Protein AF-A0A0J9WEM5-F1 (afdb_monomer_lite)

pLDDT: mean 71.98, std 27.14, range [22.77, 98.56]

Structure (mmCIF, N/CA/C/O backbone):
data_AF-A0A0J9WEM5-F1
#
_entry.id   AF-A0A0J9WEM5-F1
#
loop_
_atom_site.group_PDB
_atom_site.id
_atom_site.type_symbol
_atom_site.label_atom_id
_atom_site.label_alt_id
_atom_site.label_comp_id
_atom_site.label_asym_id
_atom_site.label_entity_id
_atom_site.label_seq_id
_atom_site.pdbx_PDB_ins_code
_atom_site.Cartn_x
_atom_site.Cartn_y
_atom_site.Cartn_z
_atom_site.occupancy
_atom_site.B_iso_or_equiv
_atom_site.auth_seq_id
_atom_site.auth_comp_id
_atom_site.auth_asym_id
_atom_site.auth_atom_id
_atom_site.pdbx_PDB_model_num
ATOM 1 N N . MET A 1 1 ? -0.515 15.339 8.383 1.00 57.00 1 MET A N 1
ATOM 2 C CA . MET A 1 1 ? 0.019 13.986 8.657 1.00 57.00 1 MET A CA 1
ATOM 3 C C . MET A 1 1 ? 1.390 13.890 8.004 1.00 57.00 1 MET A C 1
ATOM 5 O O . MET A 1 1 ? 1.635 14.650 7.076 1.00 57.00 1 MET A O 1
ATOM 9 N N . ASP A 1 2 ? 2.268 13.021 8.497 1.00 67.38 2 ASP A N 1
ATOM 10 C CA . ASP A 1 2 ? 3.602 12.775 7.927 1.00 67.38 2 ASP A CA 1
ATOM 11 C C . ASP A 1 2 ? 3.622 11.438 7.159 1.00 67.38 2 ASP A C 1
ATOM 13 O O . ASP A 1 2 ? 2.845 10.531 7.467 1.00 67.38 2 ASP A O 1
ATOM 17 N N . CYS A 1 3 ? 4.505 11.332 6.165 1.00 78.19 3 CYS A N 1
ATOM 18 C CA . CYS A 1 3 ? 4.761 10.121 5.376 1.00 78.19 3 CYS A CA 1
ATOM 19 C C . CYS A 1 3 ? 6.174 9.551 5.584 1.00 78.19 3 CYS A C 1
ATOM 21 O O . CYS A 1 3 ? 6.416 8.387 5.255 1.00 78.19 3 CYS A O 1
ATOM 23 N N . SER A 1 4 ? 7.081 10.327 6.185 1.00 61.16 4 SER A N 1
ATOM 24 C CA . SER A 1 4 ? 8.500 9.993 6.367 1.00 61.16 4 SER A CA 1
ATOM 25 C C . SER A 1 4 ? 8.713 8.713 7.187 1.00 61.16 4 SER A C 1
ATOM 27 O O . SER A 1 4 ? 9.669 7.975 6.963 1.00 61.16 4 SER A O 1
ATOM 29 N N . ASN A 1 5 ? 7.791 8.415 8.109 1.00 60.53 5 ASN A N 1
ATOM 30 C CA . ASN A 1 5 ? 7.896 7.329 9.088 1.00 60.53 5 ASN A CA 1
ATOM 31 C C . ASN A 1 5 ? 7.030 6.088 8.758 1.00 60.53 5 ASN A C 1
ATOM 33 O O . ASN A 1 5 ? 6.534 5.404 9.654 1.00 60.53 5 ASN A O 1
ATOM 37 N N . HIS A 1 6 ? 6.810 5.776 7.473 1.00 67.88 6 HIS A N 1
ATOM 38 C CA . HIS A 1 6 ? 5.878 4.713 7.064 1.00 67.88 6 HIS A CA 1
ATOM 39 C C . HIS A 1 6 ? 6.410 3.271 7.240 1.00 67.88 6 HIS A C 1
ATOM 41 O O . HIS A 1 6 ? 6.915 2.649 6.295 1.00 67.88 6 HIS A O 1
ATOM 47 N N . GLN A 1 7 ? 6.236 2.693 8.432 1.00 67.88 7 GLN A N 1
ATOM 48 C CA . GLN A 1 7 ? 6.725 1.343 8.758 1.00 67.88 7 GLN A CA 1
ATOM 49 C C . GLN A 1 7 ? 5.893 0.200 8.137 1.00 67.88 7 GLN A C 1
ATOM 51 O O . GLN A 1 7 ? 6.475 -0.655 7.467 1.00 67.88 7 GLN A O 1
ATOM 56 N N . GLY A 1 8 ? 4.561 0.216 8.269 1.00 81.88 8 GLY A N 1
ATOM 57 C CA . GLY A 1 8 ? 3.661 -0.872 7.836 1.00 81.88 8 GLY A CA 1
ATOM 58 C C . GLY A 1 8 ? 3.510 -1.080 6.316 1.00 81.88 8 GLY A C 1
ATOM 59 O O . GLY A 1 8 ? 4.103 -0.350 5.512 1.00 81.88 8 GLY A O 1
ATOM 60 N N . LEU A 1 9 ? 2.744 -2.096 5.912 1.00 88.31 9 LEU A N 1
ATOM 61 C CA . LEU A 1 9 ? 2.522 -2.521 4.524 1.00 88.31 9 LEU A CA 1
ATOM 62 C C . LEU A 1 9 ? 1.641 -1.542 3.730 1.00 88.31 9 LEU A C 1
ATOM 64 O O . LEU A 1 9 ? 1.945 -1.244 2.575 1.00 88.31 9 LEU A O 1
ATOM 68 N N . TYR A 1 10 ? 0.570 -1.027 4.337 1.00 93.50 10 TYR A N 1
ATOM 69 C CA . TYR A 1 10 ? -0.467 -0.261 3.639 1.00 93.50 10 TYR A CA 1
ATOM 70 C C . TYR A 1 10 ? -0.262 1.241 3.826 1.00 93.50 10 TYR A C 1
ATOM 72 O O . TYR A 1 10 ? -0.242 1.717 4.961 1.00 93.50 10 TYR A O 1
ATOM 80 N N . LEU A 1 11 ? -0.185 2.022 2.746 1.00 94.19 11 LEU A N 1
ATOM 81 C CA . LEU A 1 11 ? -0.192 3.483 2.860 1.00 94.19 11 LEU A CA 1
ATOM 82 C C . LEU A 1 11 ? -1.482 3.973 3.532 1.00 94.19 11 LEU A C 1
ATOM 84 O O . LEU A 1 11 ? -2.538 3.363 3.390 1.00 94.19 11 LEU A O 1
ATOM 88 N N . ASN A 1 12 ? -1.402 5.094 4.250 1.00 92.06 12 ASN A N 1
ATOM 89 C CA . ASN A 1 12 ? -2.594 5.843 4.652 1.00 92.06 12 ASN A CA 1
ATOM 90 C C . ASN A 1 12 ? -3.100 6.716 3.484 1.00 92.06 12 ASN A C 1
ATOM 92 O O . ASN A 1 12 ? -2.345 7.015 2.555 1.00 92.06 12 ASN A O 1
ATOM 96 N N . PHE A 1 13 ? -4.361 7.158 3.551 1.00 93.25 13 PHE A N 1
ATOM 97 C CA . PHE A 1 13 ? -4.999 7.965 2.500 1.00 93.25 13 PHE A CA 1
ATOM 98 C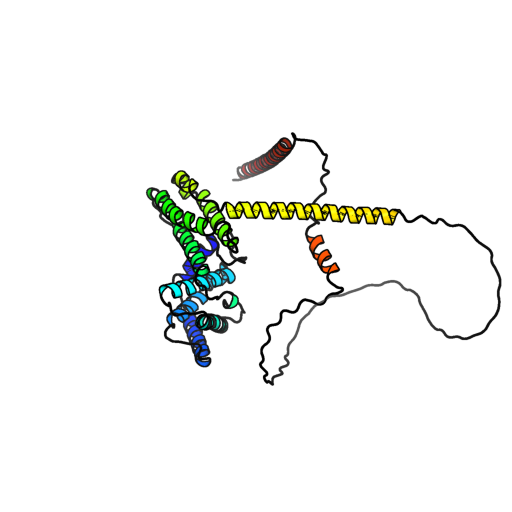 C . PHE A 1 13 ? -4.187 9.210 2.105 1.00 93.25 13 PHE A C 1
ATOM 100 O O . PHE A 1 13 ? -4.066 9.520 0.920 1.00 93.25 13 PHE A O 1
ATOM 107 N N . TYR A 1 14 ? -3.596 9.911 3.077 1.00 90.88 14 TYR A N 1
ATOM 108 C CA . TYR A 1 14 ? -2.821 11.129 2.830 1.00 90.88 14 TYR A CA 1
ATOM 109 C C . TYR A 1 14 ? -1.549 10.848 2.011 1.00 90.88 14 TYR A C 1
ATOM 111 O O . TYR A 1 14 ? -1.290 11.527 1.021 1.00 90.88 14 TYR A O 1
ATOM 119 N N . CYS A 1 15 ? -0.783 9.815 2.367 1.00 92.38 15 CYS A N 1
ATOM 120 C CA . CYS A 1 15 ? 0.426 9.448 1.627 1.00 92.38 15 CYS A CA 1
ATOM 121 C C . CYS A 1 15 ? 0.104 8.824 0.265 1.00 92.38 15 CYS A C 1
ATOM 123 O O . CYS A 1 15 ? 0.806 9.090 -0.706 1.00 92.38 15 CYS A O 1
ATOM 125 N N . TYR A 1 16 ? -0.977 8.043 0.174 1.00 94.88 16 TYR A N 1
ATOM 126 C CA . TYR A 1 16 ? -1.459 7.484 -1.087 1.00 94.88 16 TYR A CA 1
ATOM 127 C C . TYR A 1 16 ? -1.856 8.586 -2.083 1.00 94.88 16 TYR A C 1
ATOM 129 O O . TYR A 1 16 ? -1.276 8.672 -3.165 1.00 94.88 16 TYR A O 1
ATOM 137 N N . SER A 1 17 ? -2.769 9.482 -1.690 1.00 93.06 17 SER A N 1
ATOM 138 C CA . SER A 1 17 ? -3.261 10.578 -2.544 1.00 93.06 17 SER A CA 1
ATOM 139 C C . SER A 1 17 ? -2.178 11.598 -2.916 1.00 93.06 17 SER A C 1
ATOM 141 O O . SER A 1 17 ? -2.254 12.201 -3.984 1.00 93.06 17 SER A O 1
ATOM 143 N N . LYS A 1 18 ? -1.133 11.774 -2.090 1.00 92.06 18 LYS A N 1
ATOM 144 C CA . LYS A 1 18 ? 0.029 12.603 -2.452 1.00 92.06 18 LYS A CA 1
ATOM 145 C C . LYS A 1 18 ? 1.048 11.900 -3.354 1.00 92.06 18 LYS A C 1
ATOM 147 O O . LYS A 1 18 ? 1.695 12.605 -4.116 1.00 92.06 18 LYS A O 1
ATOM 152 N N . LEU A 1 19 ? 1.190 10.571 -3.325 1.00 93.81 19 LEU A N 1
ATOM 153 C CA . LEU A 1 19 ? 2.139 9.846 -4.192 1.00 93.81 19 LEU A CA 1
ATOM 154 C C . LEU A 1 19 ? 1.555 9.442 -5.551 1.00 93.81 19 LEU A C 1
ATOM 156 O O . LEU A 1 19 ? 2.248 9.522 -6.562 1.00 93.81 19 LEU A O 1
ATOM 160 N N . LYS A 1 20 ? 0.285 9.030 -5.588 1.00 94.19 20 LYS A N 1
ATOM 161 C CA . LYS A 1 20 ? -0.414 8.554 -6.793 1.00 94.19 20 LYS A CA 1
ATOM 162 C C . LYS A 1 20 ? -0.224 9.453 -8.039 1.00 94.19 20 LYS A C 1
ATOM 164 O O . LYS A 1 20 ? 0.037 8.879 -9.093 1.00 94.19 20 LYS A O 1
ATOM 169 N N . PRO A 1 21 ? -0.274 10.804 -7.967 1.00 92.50 21 PRO A N 1
ATOM 170 C CA . PRO A 1 21 ? -0.102 11.670 -9.143 1.00 92.50 21 PRO A CA 1
ATOM 171 C C . PRO A 1 21 ? 1.309 11.691 -9.759 1.00 92.50 21 PRO A C 1
ATOM 173 O O . PRO A 1 21 ? 1.461 12.132 -10.897 1.00 92.50 21 PRO A O 1
ATOM 176 N N . TYR A 1 22 ? 2.338 11.244 -9.027 1.00 92.50 22 TYR A N 1
ATOM 177 C CA . TYR A 1 22 ? 3.698 11.122 -9.565 1.00 92.50 22 TYR A CA 1
ATOM 178 C C . TYR A 1 22 ? 3.827 9.866 -10.433 1.00 92.50 22 TYR A C 1
ATOM 180 O O . TYR A 1 22 ? 4.389 9.920 -11.516 1.00 92.50 22 TYR A O 1
ATOM 188 N N . PHE A 1 23 ? 3.246 8.744 -9.998 1.00 92.75 23 PHE A N 1
ATOM 189 C CA . PHE A 1 23 ? 3.383 7.451 -10.684 1.00 92.75 23 PHE A CA 1
ATOM 190 C C . PHE A 1 23 ? 2.225 7.121 -11.645 1.00 92.75 23 PHE A C 1
ATOM 192 O O . PHE A 1 23 ? 2.223 6.057 -12.263 1.00 92.75 23 PHE A O 1
ATOM 199 N N . SER A 1 24 ? 1.219 7.996 -11.774 1.00 86.94 24 SER A N 1
ATOM 200 C CA . SER A 1 24 ? 0.078 7.795 -12.684 1.00 86.94 24 SER A CA 1
ATOM 201 C C . SER A 1 24 ? 0.412 8.012 -14.164 1.00 86.94 24 SER A C 1
ATOM 203 O O . SER A 1 24 ? -0.350 7.579 -15.023 1.00 86.94 24 SER A O 1
ATOM 205 N N . GLU A 1 25 ? 1.525 8.682 -14.465 1.00 86.69 25 GLU A N 1
ATOM 206 C CA . GLU A 1 25 ? 2.021 8.952 -15.817 1.00 86.69 25 GLU A CA 1
ATOM 207 C C . GLU A 1 25 ? 3.529 8.677 -15.858 1.00 86.69 25 GLU A C 1
ATOM 209 O O . GLU A 1 25 ? 4.239 8.967 -14.899 1.00 86.69 25 GLU A O 1
ATOM 214 N N . ASN A 1 26 ? 4.042 8.142 -16.967 1.00 88.81 26 ASN A N 1
ATOM 215 C CA . ASN A 1 26 ? 5.475 7.900 -17.120 1.00 88.81 26 ASN A CA 1
ATOM 216 C C . ASN A 1 26 ? 6.186 9.177 -17.608 1.00 88.81 26 ASN A C 1
ATOM 218 O O . ASN A 1 26 ? 5.980 9.603 -18.745 1.00 88.81 26 ASN A O 1
ATOM 222 N N . ARG A 1 27 ? 7.029 9.780 -16.755 1.00 87.38 27 ARG A N 1
ATOM 223 C CA . ARG A 1 27 ? 7.784 11.018 -17.045 1.00 87.38 27 ARG A CA 1
ATOM 224 C C . ARG A 1 27 ? 9.292 10.797 -17.242 1.00 87.38 27 ARG A C 1
ATOM 226 O O . ARG A 1 27 ? 10.093 11.666 -16.903 1.00 87.38 27 ARG A O 1
ATOM 233 N N . ILE A 1 28 ? 9.702 9.638 -17.765 1.00 90.94 28 ILE A N 1
ATOM 234 C CA . ILE A 1 28 ? 11.123 9.311 -17.966 1.00 90.94 28 ILE A CA 1
ATOM 235 C C . ILE A 1 28 ? 11.856 10.369 -18.821 1.00 90.94 28 ILE A C 1
ATOM 237 O O . ILE A 1 28 ? 11.468 10.682 -19.948 1.00 90.94 28 ILE A O 1
ATOM 241 N N . THR A 1 29 ? 12.945 10.919 -18.281 1.00 90.56 29 THR A N 1
ATOM 242 C CA . THR A 1 29 ? 13.812 11.892 -18.968 1.00 90.56 29 THR A CA 1
ATOM 243 C C . THR A 1 29 ? 14.766 11.199 -19.948 1.00 90.56 29 THR A C 1
ATOM 245 O O . THR A 1 29 ? 14.953 9.985 -19.885 1.00 90.56 29 THR A O 1
ATOM 248 N N . GLU A 1 30 ? 15.460 11.955 -20.807 1.00 93.06 30 GLU A N 1
ATOM 249 C CA . GLU A 1 30 ? 16.519 11.381 -21.660 1.00 93.06 30 GLU A CA 1
ATOM 250 C C . GLU A 1 30 ? 17.648 10.724 -20.842 1.00 93.06 30 GLU A C 1
ATOM 252 O O . GLU A 1 30 ? 18.108 9.640 -21.195 1.00 93.06 30 GLU A O 1
ATOM 257 N N . SER A 1 31 ? 18.028 11.301 -19.694 1.00 90.38 31 SER A N 1
ATOM 258 C CA . SER A 1 31 ? 18.953 10.652 -18.753 1.00 90.38 31 SER A CA 1
ATOM 259 C C . SER A 1 31 ? 18.365 9.367 -18.156 1.00 90.38 31 SER A C 1
ATOM 261 O O . SER A 1 31 ? 19.048 8.349 -18.104 1.00 90.38 31 SER A O 1
ATOM 263 N N . GLY A 1 32 ? 17.074 9.361 -17.806 1.00 93.00 32 GLY A N 1
ATOM 264 C CA . GLY A 1 32 ? 16.353 8.160 -17.381 1.00 93.00 32 GLY A CA 1
ATOM 265 C C . GLY A 1 32 ? 16.360 7.050 -18.435 1.00 93.00 32 GLY A C 1
ATOM 266 O O . GLY A 1 32 ? 16.550 5.886 -18.091 1.00 93.00 32 GLY A O 1
ATOM 267 N N . LYS A 1 33 ? 16.228 7.394 -19.724 1.00 96.31 33 LYS A N 1
ATOM 268 C CA . LYS A 1 33 ? 16.348 6.442 -20.843 1.00 96.31 33 LYS A CA 1
ATOM 269 C C . LYS A 1 33 ? 17.772 5.892 -20.983 1.00 96.31 33 LYS A C 1
ATOM 271 O O . LYS A 1 33 ? 17.936 4.713 -21.296 1.00 96.31 33 LYS A O 1
ATOM 276 N N . GLU A 1 34 ? 18.799 6.701 -20.717 1.00 96.19 34 GLU A N 1
ATOM 277 C CA . GLU A 1 34 ? 20.192 6.240 -20.682 1.00 96.19 34 GLU A CA 1
ATOM 278 C C . GLU A 1 34 ? 20.424 5.235 -19.536 1.00 96.19 34 GLU A C 1
ATOM 280 O O . GLU A 1 34 ? 20.968 4.152 -19.767 1.00 96.19 34 GLU A O 1
ATOM 285 N N . TYR A 1 35 ? 19.946 5.543 -18.324 1.00 94.88 35 TYR A N 1
ATOM 286 C CA . TYR A 1 35 ? 20.026 4.648 -17.161 1.00 94.88 35 TYR A CA 1
ATOM 287 C C . TYR A 1 35 ? 19.230 3.350 -17.377 1.00 94.88 35 TYR A C 1
ATOM 289 O O . TYR A 1 35 ? 19.724 2.263 -17.068 1.00 94.88 35 TYR A O 1
ATOM 297 N N . LEU A 1 36 ? 18.036 3.442 -17.977 1.00 96.50 36 LEU A N 1
ATOM 298 C CA . LEU A 1 36 ? 17.211 2.302 -18.394 1.00 96.50 36 LEU A CA 1
ATOM 299 C C . LEU A 1 36 ? 17.980 1.393 -19.357 1.00 96.50 36 LEU A C 1
ATOM 301 O O . LEU A 1 36 ? 18.051 0.188 -19.121 1.00 96.50 36 LEU A O 1
ATOM 305 N N . LYS A 1 37 ? 18.601 1.961 -20.401 1.00 97.38 37 LYS A N 1
ATOM 306 C CA . LYS A 1 37 ? 19.382 1.196 -21.380 1.00 97.38 37 LYS A CA 1
ATOM 307 C C . LYS A 1 37 ? 20.530 0.436 -20.713 1.00 97.38 37 LYS A C 1
ATOM 309 O O . LYS A 1 37 ? 20.619 -0.777 -20.878 1.00 97.38 37 LYS A O 1
ATOM 314 N N . LYS A 1 38 ? 21.374 1.121 -19.932 1.00 96.81 38 LYS A N 1
ATOM 315 C CA . LYS A 1 38 ? 22.510 0.488 -19.234 1.00 96.81 38 LYS A CA 1
ATOM 316 C C . LYS A 1 38 ? 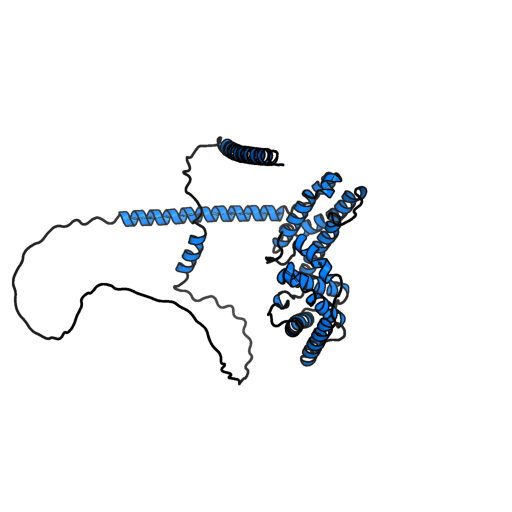22.053 -0.613 -18.275 1.00 96.81 38 LYS A C 1
ATOM 318 O O . LYS A 1 38 ? 22.659 -1.680 -18.229 1.00 96.81 38 LYS A O 1
ATOM 323 N N . SER A 1 39 ? 20.943 -0.390 -17.570 1.00 95.75 39 SER A N 1
ATOM 324 C CA . SER A 1 39 ? 20.350 -1.372 -16.653 1.00 95.75 39 SER A CA 1
ATOM 325 C C . SER A 1 39 ? 19.808 -2.604 -17.383 1.00 95.75 39 SER A C 1
ATOM 327 O O . SER A 1 39 ? 20.023 -3.725 -16.929 1.00 95.75 39 SER A O 1
ATOM 329 N N . ILE A 1 40 ? 19.155 -2.415 -18.535 1.00 97.50 40 ILE A N 1
ATOM 330 C CA . ILE A 1 40 ? 18.706 -3.504 -19.413 1.00 97.50 40 ILE A CA 1
ATOM 331 C C . ILE A 1 40 ? 19.902 -4.286 -19.966 1.00 97.50 40 ILE A C 1
ATOM 333 O O . ILE A 1 40 ? 19.906 -5.514 -19.916 1.00 97.50 40 ILE A O 1
ATOM 337 N N . ASP A 1 41 ? 20.941 -3.607 -20.450 1.00 97.50 41 ASP A N 1
ATOM 338 C CA . ASP A 1 41 ? 22.123 -4.274 -20.998 1.00 97.50 41 ASP A CA 1
ATOM 339 C C . ASP A 1 41 ? 22.884 -5.055 -19.896 1.00 97.50 41 ASP A C 1
ATOM 341 O O . ASP A 1 41 ? 23.339 -6.175 -20.134 1.00 97.50 41 ASP A O 1
ATOM 345 N N . ALA A 1 42 ? 22.893 -4.560 -18.651 1.00 96.69 42 ALA A N 1
ATOM 346 C CA . ALA A 1 42 ? 23.400 -5.284 -17.481 1.00 96.69 42 ALA A CA 1
ATOM 347 C C . ALA A 1 42 ? 22.535 -6.492 -17.046 1.00 96.69 42 ALA A C 1
ATOM 349 O O . ALA A 1 42 ? 23.071 -7.434 -16.456 1.00 96.69 42 ALA A O 1
ATOM 350 N N . LEU A 1 43 ? 21.226 -6.505 -17.332 1.00 96.31 43 LEU A N 1
ATOM 351 C CA . LEU A 1 43 ? 20.363 -7.683 -17.146 1.00 96.31 43 LEU A CA 1
ATOM 352 C C . LEU A 1 43 ? 20.543 -8.717 -18.263 1.00 96.31 43 LEU A C 1
ATOM 354 O O . LEU A 1 43 ? 20.580 -9.914 -17.980 1.00 96.31 43 LEU A O 1
ATOM 358 N N . LYS A 1 44 ? 20.711 -8.278 -19.519 1.00 97.00 44 LYS A N 1
ATOM 359 C CA . LYS A 1 44 ? 20.986 -9.166 -20.665 1.00 97.00 44 LYS A CA 1
ATOM 360 C C . LYS A 1 44 ? 22.250 -9.994 -20.447 1.00 97.00 44 LYS A C 1
ATOM 362 O O . LYS A 1 44 ? 22.222 -11.201 -20.656 1.00 97.00 44 LYS A O 1
ATOM 367 N N . VAL A 1 45 ? 23.322 -9.376 -19.936 1.00 96.75 45 VAL A N 1
ATOM 368 C CA . VAL A 1 45 ? 24.574 -10.069 -19.557 1.00 96.75 45 VAL A CA 1
ATOM 369 C C . VAL A 1 45 ? 24.351 -11.170 -18.506 1.00 96.75 45 VAL A C 1
ATOM 371 O O . VAL A 1 45 ? 25.126 -12.120 -18.443 1.00 96.75 45 VAL A O 1
ATOM 374 N N . LYS A 1 46 ? 23.280 -11.083 -17.707 1.00 95.50 46 LYS A N 1
ATOM 375 C CA . LYS A 1 46 ? 22.903 -12.080 -16.691 1.00 95.50 46 LYS A CA 1
ATOM 376 C C . LYS A 1 46 ? 21.850 -13.091 -17.163 1.00 95.50 46 LYS A C 1
ATOM 378 O O . LYS A 1 46 ? 21.461 -13.944 -16.375 1.00 95.50 46 LYS A O 1
ATOM 383 N N . GLY A 1 47 ? 21.345 -12.975 -18.395 1.00 94.25 47 GLY A N 1
ATOM 384 C CA . GLY A 1 47 ? 20.209 -13.770 -18.884 1.00 94.25 47 GLY A CA 1
ATOM 385 C C . GLY A 1 47 ? 18.855 -13.410 -18.251 1.00 94.25 47 GLY A C 1
ATOM 386 O O . GLY A 1 47 ? 17.914 -14.186 -18.363 1.00 94.25 47 GLY A O 1
ATOM 387 N N . LYS A 1 48 ? 18.753 -12.246 -17.593 1.00 93.56 48 LYS A N 1
ATOM 388 C CA . LYS A 1 48 ? 17.628 -11.805 -16.737 1.00 93.56 48 LYS A CA 1
ATOM 389 C C . LYS A 1 48 ? 16.783 -10.691 -17.370 1.00 93.56 48 LYS A C 1
ATOM 391 O O . LYS A 1 48 ? 16.302 -9.778 -16.703 1.00 93.56 48 LYS A O 1
ATOM 396 N N . TYR A 1 49 ? 16.695 -10.695 -18.698 1.00 93.94 49 TYR A N 1
ATOM 397 C CA . TYR A 1 49 ? 15.943 -9.708 -19.468 1.00 93.94 49 TYR A CA 1
ATOM 398 C C . TYR A 1 49 ? 15.141 -10.400 -20.568 1.00 93.94 49 TYR A C 1
ATOM 400 O O . TYR A 1 49 ? 15.669 -11.236 -21.300 1.00 93.94 49 TYR A O 1
ATOM 408 N N . ASN A 1 50 ? 13.872 -10.017 -20.691 1.00 90.75 50 ASN A N 1
ATOM 409 C CA . ASN A 1 50 ? 12.928 -10.547 -21.664 1.00 90.75 50 ASN A CA 1
ATOM 410 C C . ASN A 1 50 ? 12.146 -9.373 -22.272 1.00 90.75 50 ASN A C 1
ATOM 412 O O . ASN A 1 50 ? 11.413 -8.680 -21.563 1.00 90.75 50 ASN A O 1
ATOM 416 N N . ASP A 1 51 ? 12.297 -9.162 -23.583 1.00 91.25 51 ASP A N 1
ATOM 417 C CA . ASP A 1 51 ? 11.670 -8.058 -24.325 1.00 91.25 51 ASP A CA 1
ATOM 418 C C . ASP A 1 51 ? 10.133 -8.036 -24.233 1.00 91.25 51 ASP A C 1
ATOM 420 O O . ASP A 1 51 ? 9.532 -6.969 -24.376 1.00 91.25 51 ASP A O 1
ATOM 424 N N . SER A 1 52 ? 9.496 -9.172 -23.913 1.00 90.44 52 SER A N 1
ATOM 425 C CA . SER A 1 52 ? 8.041 -9.282 -23.690 1.00 90.44 52 SER A CA 1
ATOM 426 C C . SER A 1 52 ? 7.520 -8.413 -22.537 1.00 90.44 52 SER A C 1
ATOM 428 O O . SER A 1 52 ? 6.315 -8.213 -22.431 1.00 90.44 52 SER A O 1
ATOM 430 N N . TYR A 1 53 ? 8.418 -7.915 -21.680 1.00 91.38 53 TYR A N 1
ATOM 431 C CA . TYR A 1 53 ? 8.118 -7.081 -20.511 1.00 91.38 53 TYR A CA 1
ATOM 432 C C . TYR A 1 53 ? 8.875 -5.739 -20.548 1.00 91.38 53 TYR A C 1
ATOM 434 O O . TYR A 1 53 ? 9.136 -5.115 -19.517 1.00 91.38 53 TYR A O 1
ATOM 442 N N . SER A 1 54 ? 9.282 -5.301 -21.745 1.00 93.25 54 SER A N 1
ATOM 443 C CA . SER A 1 54 ? 10.040 -4.061 -21.970 1.00 93.25 54 SER A CA 1
ATOM 444 C C . SER A 1 54 ? 9.305 -2.794 -21.504 1.00 93.25 54 SER A C 1
ATOM 446 O O . SER A 1 54 ? 9.949 -1.855 -21.032 1.00 93.25 54 SER A O 1
ATOM 448 N N . ASP A 1 55 ? 7.970 -2.787 -21.541 1.00 92.56 55 ASP A N 1
ATOM 449 C CA . ASP A 1 55 ? 7.120 -1.719 -21.003 1.00 92.56 55 ASP A CA 1
ATOM 450 C C . ASP A 1 55 ? 7.205 -1.613 -19.470 1.00 92.56 55 ASP A C 1
ATOM 452 O O . ASP A 1 55 ? 7.275 -0.513 -18.928 1.00 92.56 55 ASP A O 1
ATOM 456 N N . ILE A 1 56 ? 7.274 -2.742 -18.760 1.00 93.69 56 ILE A N 1
ATOM 457 C CA . ILE A 1 56 ? 7.394 -2.782 -17.299 1.00 93.69 56 ILE A CA 1
ATOM 458 C C . ILE A 1 56 ? 8.735 -2.187 -16.858 1.00 93.69 56 ILE A C 1
ATOM 460 O O . ILE A 1 56 ? 8.769 -1.386 -15.923 1.00 93.69 56 ILE A O 1
ATOM 464 N N . PHE A 1 57 ? 9.835 -2.515 -17.545 1.00 95.31 57 PHE A N 1
ATOM 465 C CA . PHE A 1 57 ? 11.135 -1.888 -17.278 1.00 95.31 57 PHE A CA 1
ATOM 466 C C . PHE A 1 57 ? 11.107 -0.375 -17.570 1.00 95.31 57 PHE A C 1
ATOM 468 O O . PHE A 1 57 ? 11.643 0.412 -16.788 1.00 95.31 57 PHE A O 1
ATOM 475 N N . TYR A 1 58 ? 10.431 0.046 -18.646 1.00 95.38 58 TYR A N 1
ATOM 476 C CA . TYR A 1 58 ? 10.238 1.457 -19.006 1.00 95.38 58 TYR A CA 1
ATOM 477 C C . TYR A 1 58 ? 9.391 2.229 -17.973 1.00 95.38 58 TYR A C 1
ATOM 479 O O . TYR A 1 58 ? 9.728 3.360 -17.613 1.00 95.38 58 TYR A O 1
ATOM 487 N N . ASP A 1 59 ? 8.337 1.615 -17.432 1.00 93.94 59 ASP A N 1
ATOM 488 C CA . ASP A 1 59 ? 7.470 2.196 -16.398 1.00 93.94 59 ASP A CA 1
ATOM 489 C C . ASP A 1 59 ? 8.114 2.229 -15.011 1.00 93.94 59 ASP A C 1
ATOM 491 O O . ASP A 1 59 ? 7.909 3.188 -14.261 1.00 93.94 59 ASP A O 1
ATOM 495 N N . LEU A 1 60 ? 8.937 1.234 -14.671 1.00 94.56 60 LEU A N 1
ATOM 496 C CA . LEU A 1 60 ? 9.756 1.271 -13.461 1.00 94.56 60 LEU A CA 1
ATOM 497 C C . LEU A 1 60 ? 10.811 2.377 -13.556 1.00 94.56 60 LEU A C 1
ATOM 499 O O . LEU A 1 60 ? 10.934 3.165 -12.622 1.00 94.56 60 LEU A O 1
ATOM 503 N N . ALA A 1 61 ? 11.502 2.510 -14.693 1.00 94.56 61 ALA A N 1
ATOM 504 C CA . ALA A 1 61 ? 12.443 3.606 -14.923 1.00 94.56 61 ALA A CA 1
ATOM 505 C C . ALA A 1 61 ? 11.772 4.986 -14.822 1.00 94.56 61 ALA A C 1
ATOM 507 O O . ALA A 1 61 ? 12.282 5.857 -14.121 1.00 94.56 61 ALA A O 1
ATOM 508 N N . GLY A 1 62 ? 10.604 5.177 -15.446 1.00 93.69 62 GLY A N 1
ATOM 509 C CA . GLY A 1 62 ? 9.811 6.399 -15.282 1.00 93.69 62 GLY A CA 1
ATOM 510 C C . GLY A 1 62 ? 9.455 6.681 -13.822 1.00 93.69 62 GLY A C 1
ATOM 511 O O . GLY A 1 62 ? 9.704 7.779 -13.331 1.00 93.69 62 GLY A O 1
ATOM 512 N N . SER A 1 63 ? 8.972 5.667 -13.098 1.00 93.25 63 SER A N 1
ATOM 513 C CA . SER A 1 63 ? 8.623 5.786 -11.675 1.00 93.25 63 SER A CA 1
ATOM 514 C C . SER A 1 63 ? 9.831 6.115 -10.788 1.00 93.25 63 SER A C 1
ATOM 516 O O . SER A 1 63 ? 9.691 6.852 -9.817 1.00 93.25 63 SER A O 1
ATOM 518 N N . PHE A 1 64 ? 11.022 5.593 -11.097 1.00 91.94 64 PHE A N 1
ATOM 519 C CA . PHE A 1 64 ? 12.247 5.864 -10.336 1.00 91.94 64 PHE A CA 1
ATOM 520 C C . PHE A 1 64 ? 12.848 7.250 -10.626 1.00 91.94 64 PHE A C 1
ATOM 522 O O . PHE A 1 64 ? 13.571 7.778 -9.782 1.00 91.94 64 PHE A O 1
ATOM 529 N N . MET A 1 65 ? 12.521 7.872 -11.765 1.00 90.94 65 MET A N 1
ATOM 530 C CA . MET A 1 65 ? 12.942 9.242 -12.092 1.00 90.94 65 MET A CA 1
ATOM 531 C C . MET A 1 65 ? 12.129 10.338 -11.376 1.00 90.94 65 MET A C 1
ATOM 533 O O . MET A 1 65 ? 12.542 11.499 -11.401 1.00 90.94 65 MET A O 1
ATOM 537 N N . GLU A 1 66 ? 11.026 10.000 -10.697 1.00 91.38 66 GLU A N 1
ATOM 538 C CA . GLU A 1 66 ? 10.166 10.931 -9.939 1.00 91.38 66 GLU A CA 1
ATOM 539 C C . GLU A 1 66 ? 10.800 11.397 -8.609 1.00 91.38 66 GLU A C 1
ATOM 541 O O . GLU A 1 66 ? 10.247 11.253 -7.515 1.00 91.38 66 GLU A O 1
ATOM 546 N N . TYR A 1 67 ? 11.996 11.983 -8.698 1.00 86.06 67 TYR A N 1
ATOM 547 C CA . TYR A 1 67 ? 12.853 12.422 -7.588 1.00 86.06 67 TYR A CA 1
ATOM 548 C C . TYR A 1 67 ? 12.117 13.211 -6.494 1.00 86.06 67 TYR A C 1
ATOM 550 O O . TYR A 1 67 ? 12.396 13.046 -5.306 1.00 86.06 67 TYR A O 1
ATOM 558 N N . HIS A 1 68 ? 11.141 14.041 -6.875 1.00 86.56 68 HIS A N 1
ATOM 559 C CA . HIS A 1 68 ? 10.362 14.841 -5.933 1.00 86.56 68 HIS A CA 1
ATOM 560 C C . HIS A 1 68 ? 9.497 13.973 -4.998 1.00 86.56 68 HIS A C 1
ATOM 562 O O . HIS A 1 68 ? 9.407 14.274 -3.808 1.00 86.56 68 HIS A O 1
ATOM 568 N N . ALA A 1 69 ? 8.931 12.857 -5.474 1.00 90.44 69 ALA A N 1
ATOM 569 C CA . ALA A 1 69 ? 8.222 11.900 -4.619 1.00 90.44 69 ALA A CA 1
ATOM 570 C C . ALA A 1 69 ? 9.174 11.268 -3.587 1.00 90.44 69 ALA A C 1
ATOM 572 O O . ALA A 1 69 ? 8.898 11.270 -2.383 1.00 90.44 69 ALA A O 1
ATOM 573 N N . PHE A 1 70 ? 10.343 10.814 -4.051 1.00 89.00 70 PHE A N 1
ATOM 574 C CA . PHE A 1 70 ? 11.371 10.191 -3.216 1.00 89.00 70 PHE A CA 1
ATOM 575 C C . PHE A 1 70 ? 11.943 11.127 -2.146 1.00 89.00 70 PHE A C 1
ATOM 577 O O . PHE A 1 70 ? 12.163 10.680 -1.019 1.00 89.00 70 PHE A O 1
ATOM 584 N N . LEU A 1 71 ? 12.166 12.403 -2.478 1.00 86.25 71 LEU A N 1
ATOM 585 C CA . LEU A 1 71 ? 12.787 13.380 -1.581 1.00 86.25 71 LEU A CA 1
ATOM 586 C C . LEU A 1 71 ? 11.783 14.077 -0.648 1.00 86.25 71 LEU A C 1
ATOM 588 O O . LEU A 1 71 ? 12.099 14.275 0.521 1.00 86.25 71 LEU A O 1
ATOM 592 N N . ILE A 1 72 ? 10.591 14.451 -1.134 1.00 85.50 72 ILE A N 1
ATOM 593 C CA . ILE A 1 72 ? 9.628 15.270 -0.367 1.00 85.50 72 ILE A CA 1
ATOM 594 C C . ILE A 1 72 ? 8.592 14.424 0.385 1.00 85.50 72 ILE A C 1
ATOM 596 O O . ILE A 1 72 ? 8.162 14.815 1.467 1.00 85.50 72 ILE A O 1
ATOM 600 N N . ILE A 1 73 ? 8.181 13.272 -0.160 1.00 87.88 73 ILE A N 1
ATOM 601 C CA . ILE A 1 73 ? 7.200 12.378 0.491 1.00 87.88 73 ILE A CA 1
ATOM 602 C C . ILE A 1 73 ? 7.894 11.158 1.120 1.00 87.88 73 ILE A C 1
ATOM 604 O O . ILE A 1 73 ? 7.429 10.624 2.130 1.00 87.88 73 ILE A O 1
ATOM 608 N N . GLY A 1 74 ? 9.037 10.757 0.560 1.00 88.75 74 GLY A N 1
ATOM 609 C CA . GLY A 1 74 ? 9.978 9.817 1.157 1.00 88.75 74 GLY A CA 1
ATOM 610 C C . GLY A 1 74 ? 10.156 8.536 0.344 1.00 88.75 74 GLY A C 1
ATOM 611 O O . GLY A 1 74 ? 9.221 8.009 -0.264 1.00 88.75 74 GLY A O 1
ATOM 612 N N . GLN A 1 75 ? 11.371 7.986 0.391 1.00 88.44 75 GLN A N 1
ATOM 613 C CA . GLN A 1 75 ? 11.754 6.764 -0.321 1.00 88.44 75 GLN A CA 1
ATOM 614 C C . GLN A 1 75 ? 10.859 5.563 0.038 1.00 88.44 75 GLN A C 1
ATOM 616 O O . GLN A 1 75 ? 10.378 4.859 -0.845 1.00 88.44 75 GLN A O 1
ATOM 621 N N . ILE A 1 76 ? 10.603 5.339 1.333 1.00 90.25 76 ILE A N 1
ATOM 622 C CA . ILE A 1 76 ? 9.865 4.163 1.825 1.00 90.25 76 ILE A CA 1
ATOM 623 C C . ILE A 1 76 ? 8.422 4.101 1.291 1.00 90.25 76 ILE A C 1
ATOM 625 O O . ILE A 1 76 ? 8.071 3.075 0.702 1.00 90.25 76 ILE A O 1
ATOM 629 N N . PRO A 1 77 ? 7.567 5.134 1.460 1.00 92.62 77 PRO A N 1
ATOM 630 C CA . PRO A 1 77 ? 6.208 5.081 0.930 1.00 92.62 77 PRO A CA 1
ATOM 631 C C . PRO A 1 77 ? 6.179 5.115 -0.609 1.00 92.62 77 PRO A C 1
ATOM 633 O O . PRO A 1 77 ? 5.334 4.440 -1.194 1.00 92.62 77 PRO A O 1
ATOM 636 N N . SER A 1 78 ? 7.134 5.795 -1.263 1.00 92.88 78 SER A N 1
ATOM 637 C CA . SER A 1 78 ? 7.280 5.794 -2.730 1.00 92.88 78 SER A CA 1
ATOM 638 C C . SER A 1 78 ? 7.496 4.379 -3.276 1.00 92.88 78 SER A C 1
ATOM 640 O O . SER A 1 78 ? 6.692 3.891 -4.067 1.00 92.88 78 SER A O 1
ATOM 642 N N . CYS A 1 79 ? 8.513 3.664 -2.782 1.00 93.44 79 CYS A N 1
ATOM 643 C CA . CYS A 1 79 ? 8.795 2.292 -3.210 1.00 93.44 79 CYS A CA 1
ATOM 644 C C . CYS A 1 79 ? 7.640 1.322 -2.910 1.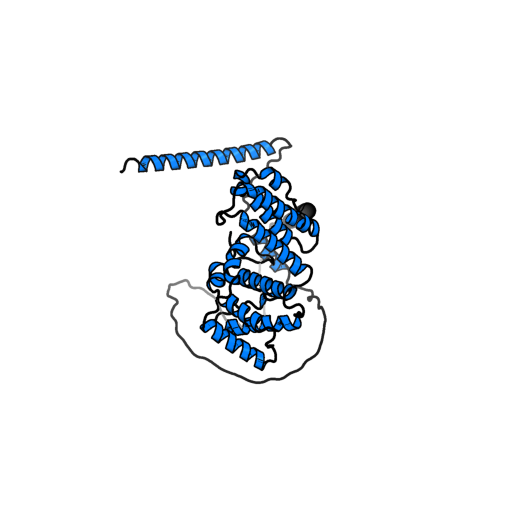00 93.44 79 CYS A C 1
ATOM 646 O O . CYS A 1 79 ? 7.364 0.432 -3.711 1.00 93.44 79 CYS A O 1
ATOM 648 N N . LYS A 1 80 ? 6.939 1.494 -1.777 1.00 93.94 80 LYS A N 1
ATOM 649 C CA . LYS A 1 80 ? 5.763 0.676 -1.431 1.00 93.94 80 LYS A CA 1
ATOM 650 C C . LYS A 1 80 ? 4.602 0.888 -2.410 1.00 93.94 80 LYS A C 1
ATOM 652 O O . LYS A 1 80 ? 3.932 -0.087 -2.752 1.00 93.94 80 LYS A O 1
ATOM 657 N N . LEU A 1 81 ? 4.379 2.115 -2.896 1.00 95.31 81 LEU A N 1
ATOM 658 C CA . LEU A 1 81 ? 3.351 2.365 -3.910 1.00 95.31 81 LEU A CA 1
ATOM 659 C C . LEU A 1 81 ? 3.755 1.826 -5.286 1.00 95.31 81 LEU A C 1
ATOM 661 O O . LEU A 1 81 ? 2.940 1.161 -5.920 1.00 95.31 81 LEU A O 1
ATOM 665 N N . ILE A 1 82 ? 5.010 2.026 -5.707 1.00 95.12 82 ILE A N 1
ATOM 666 C CA . ILE A 1 82 ? 5.539 1.462 -6.962 1.00 95.12 82 ILE A CA 1
ATOM 667 C C . ILE A 1 82 ? 5.395 -0.068 -6.962 1.00 95.12 82 ILE A C 1
ATOM 669 O O . ILE A 1 82 ? 4.903 -0.633 -7.937 1.00 95.12 82 ILE A O 1
ATOM 673 N N . ASN A 1 83 ? 5.718 -0.740 -5.849 1.00 95.19 83 ASN A N 1
ATOM 674 C CA . ASN A 1 83 ? 5.543 -2.187 -5.732 1.00 95.19 83 ASN A CA 1
ATOM 675 C C . ASN A 1 83 ? 4.076 -2.631 -5.876 1.00 95.19 83 ASN A C 1
ATOM 677 O O . ASN A 1 83 ? 3.790 -3.607 -6.570 1.00 95.19 83 ASN A O 1
ATOM 681 N N . TYR A 1 84 ? 3.135 -1.918 -5.249 1.00 94.94 84 TYR A N 1
ATOM 682 C CA . TYR A 1 84 ? 1.707 -2.186 -5.442 1.00 94.94 84 TYR A CA 1
ATOM 683 C C . TYR A 1 84 ? 1.289 -1.991 -6.909 1.00 94.94 84 TYR A C 1
ATOM 685 O O . TYR A 1 84 ? 0.634 -2.862 -7.477 1.00 94.94 84 TYR A O 1
ATOM 693 N N . MET A 1 85 ? 1.678 -0.873 -7.532 1.00 92.94 85 MET A N 1
ATOM 694 C CA . MET A 1 85 ? 1.282 -0.538 -8.905 1.00 92.94 85 MET A CA 1
ATOM 695 C C . MET A 1 85 ? 1.848 -1.529 -9.928 1.00 92.94 85 MET A C 1
ATOM 697 O O . MET A 1 85 ? 1.161 -1.861 -10.892 1.00 92.94 85 MET A O 1
ATOM 701 N N . LEU A 1 86 ? 3.053 -2.051 -9.685 1.00 93.12 86 LEU A N 1
ATOM 702 C CA . LEU A 1 86 ? 3.658 -3.126 -10.466 1.00 93.12 86 LEU A CA 1
ATOM 703 C C . LEU A 1 86 ? 2.825 -4.419 -10.385 1.00 93.12 86 LEU A C 1
ATOM 705 O O . LEU A 1 86 ? 2.330 -4.901 -11.402 1.00 93.12 86 LEU A O 1
ATOM 709 N N . ASN A 1 87 ? 2.580 -4.937 -9.177 1.00 93.00 87 ASN A N 1
ATOM 710 C CA . ASN A 1 87 ? 1.805 -6.173 -8.995 1.00 93.00 87 ASN A CA 1
ATOM 711 C C . ASN A 1 87 ? 0.345 -6.037 -9.476 1.00 93.00 87 ASN A C 1
ATOM 713 O O . ASN A 1 87 ? -0.228 -6.970 -10.043 1.00 93.00 87 ASN A O 1
ATOM 717 N N . ALA A 1 88 ? -0.250 -4.847 -9.345 1.00 89.81 88 ALA A N 1
ATOM 718 C CA . ALA A 1 88 ? -1.579 -4.550 -9.876 1.00 89.81 88 ALA A CA 1
ATOM 719 C C . ALA A 1 88 ? -1.652 -4.611 -11.418 1.00 89.81 88 ALA A C 1
ATOM 721 O O . ALA A 1 88 ? -2.729 -4.897 -11.949 1.00 89.81 88 ALA A O 1
ATOM 722 N N . LYS A 1 89 ? -0.539 -4.392 -12.141 1.00 86.38 89 LYS A N 1
ATOM 723 C CA . LYS A 1 89 ? -0.460 -4.613 -13.598 1.00 86.38 89 LYS A CA 1
ATOM 724 C C . LYS A 1 89 ? -0.400 -6.100 -13.952 1.00 86.38 89 LYS A C 1
ATOM 726 O O . LYS A 1 89 ? -1.035 -6.494 -14.927 1.00 86.38 89 LYS A O 1
ATOM 731 N N . PHE A 1 90 ? 0.279 -6.937 -13.167 1.00 84.62 90 PHE A N 1
ATOM 732 C CA . PHE A 1 90 ? 0.406 -8.373 -13.458 1.00 84.62 90 PHE A CA 1
ATOM 733 C C . PHE A 1 90 ? -0.944 -9.099 -13.424 1.00 84.62 90 PHE A C 1
ATOM 735 O O . PHE A 1 90 ? -1.332 -9.724 -14.410 1.00 84.62 90 PHE A O 1
ATOM 742 N N . GLY A 1 91 ? -1.739 -8.907 -12.365 1.00 65.62 91 GLY A N 1
ATOM 743 C CA . GLY A 1 91 ? -3.074 -9.520 -12.260 1.00 65.62 91 GLY A CA 1
ATOM 744 C C . GLY A 1 91 ? -4.086 -9.068 -13.331 1.00 65.62 91 GLY A C 1
ATOM 745 O O . GLY A 1 91 ? -5.088 -9.750 -13.557 1.00 65.62 91 GLY A O 1
ATOM 746 N N . ASN A 1 92 ? -3.836 -7.938 -14.002 1.00 68.75 92 ASN A N 1
ATOM 747 C CA . ASN A 1 92 ? -4.678 -7.424 -15.084 1.00 68.75 92 ASN A CA 1
ATOM 748 C C . ASN A 1 92 ? -4.147 -7.853 -16.471 1.00 68.75 92 ASN A C 1
ATOM 750 O O . ASN A 1 92 ? -4.867 -8.505 -17.229 1.00 68.75 92 ASN A O 1
ATOM 754 N N . THR A 1 93 ? -2.900 -7.481 -16.784 1.00 72.44 93 THR A N 1
ATOM 755 C CA . THR A 1 93 ? -2.289 -7.526 -18.126 1.00 72.44 93 THR A CA 1
ATOM 756 C C . THR A 1 93 ? -1.320 -8.698 -18.291 1.00 72.44 93 THR A C 1
ATOM 758 O O . THR A 1 93 ? -1.387 -9.408 -19.289 1.00 72.44 93 THR A O 1
ATOM 761 N N . TYR A 1 94 ? -0.451 -8.943 -17.304 1.00 75.69 94 TYR A N 1
ATOM 762 C CA . TYR A 1 94 ? 0.667 -9.895 -17.406 1.00 75.69 94 TYR A CA 1
ATOM 763 C C . TYR A 1 94 ? 0.482 -11.103 -16.481 1.00 75.69 94 TYR A C 1
ATOM 765 O O . TYR A 1 94 ? 1.253 -11.337 -15.554 1.00 75.69 94 TYR A O 1
ATOM 773 N N . LYS A 1 95 ? -0.557 -11.896 -16.762 1.00 70.44 95 LYS A N 1
ATOM 774 C CA . LYS A 1 95 ? -1.023 -13.034 -15.940 1.00 70.44 95 LYS A CA 1
ATOM 775 C C . LYS A 1 95 ? -0.073 -14.244 -15.876 1.00 70.44 95 LYS A C 1
ATOM 777 O O . LYS A 1 95 ? -0.441 -15.270 -15.314 1.00 70.44 95 LYS A O 1
ATOM 782 N N . HIS A 1 96 ? 1.109 -14.134 -16.477 1.00 75.94 96 HIS A N 1
ATOM 783 C CA . HIS A 1 96 ? 2.162 -15.154 -16.488 1.00 75.94 96 HIS A CA 1
ATOM 784 C C . HIS A 1 96 ? 3.432 -14.700 -15.748 1.00 75.94 96 HIS A C 1
ATOM 786 O O . HIS A 1 96 ? 4.452 -15.375 -15.834 1.00 75.94 96 HIS A O 1
ATOM 792 N N . VAL A 1 97 ? 3.388 -13.564 -15.039 1.00 81.88 97 VAL A N 1
ATOM 793 C CA . VAL A 1 97 ? 4.465 -13.151 -14.130 1.00 81.88 97 VAL A CA 1
ATOM 794 C C . VAL A 1 97 ? 4.292 -13.873 -12.799 1.00 81.88 97 VAL A C 1
ATOM 796 O O . VAL A 1 97 ? 3.304 -13.645 -12.106 1.00 81.88 97 VAL A O 1
ATOM 799 N N . ASP A 1 98 ? 5.260 -14.721 -12.466 1.00 85.50 98 ASP A N 1
ATOM 800 C CA . ASP A 1 98 ? 5.400 -15.397 -11.178 1.00 85.50 98 ASP A CA 1
ATOM 801 C C . ASP A 1 98 ? 6.465 -14.714 -10.294 1.00 85.50 98 ASP A C 1
ATOM 803 O O . ASP A 1 98 ? 7.057 -13.693 -10.662 1.00 85.50 98 ASP A O 1
ATOM 807 N N . GLU A 1 99 ? 6.726 -15.279 -9.111 1.00 87.94 99 GLU A N 1
ATOM 808 C CA . GLU A 1 99 ? 7.762 -14.786 -8.196 1.00 87.94 99 GLU A CA 1
ATOM 809 C C . GLU A 1 99 ? 9.183 -14.893 -8.789 1.00 87.94 99 GLU A C 1
ATOM 811 O O . GLU A 1 99 ? 10.026 -14.036 -8.520 1.00 87.94 99 GLU A O 1
ATOM 816 N N . THR A 1 100 ? 9.460 -15.885 -9.644 1.00 88.81 100 THR A N 1
ATOM 817 C CA . THR A 1 100 ? 10.776 -16.047 -10.281 1.00 88.81 100 THR A CA 1
ATOM 818 C C . THR A 1 100 ? 11.066 -14.901 -11.247 1.00 88.81 100 THR A C 1
ATOM 820 O O . THR A 1 100 ? 12.122 -14.275 -11.154 1.00 88.81 100 THR A O 1
ATOM 823 N N . LEU A 1 101 ? 10.120 -14.569 -12.127 1.00 89.81 101 LEU A N 1
ATOM 824 C CA . LEU A 1 101 ? 10.233 -13.423 -13.027 1.00 89.81 101 LEU A CA 1
ATOM 825 C C . LEU A 1 101 ? 10.149 -12.085 -12.269 1.00 89.81 101 LEU A C 1
ATOM 827 O O . LEU A 1 101 ? 10.750 -11.093 -12.688 1.00 89.81 101 LEU A O 1
ATOM 831 N N . PHE A 1 102 ? 9.466 -12.042 -11.119 1.00 93.75 102 PHE A N 1
ATOM 832 C CA . PHE A 1 102 ? 9.455 -10.858 -10.260 1.00 93.75 102 PHE A CA 1
ATOM 833 C C . PHE A 1 102 ? 10.863 -10.451 -9.791 1.00 93.75 102 PHE A C 1
ATOM 835 O O . PHE A 1 102 ? 11.177 -9.254 -9.729 1.00 93.75 102 PHE A O 1
ATOM 842 N N . GLU A 1 103 ? 11.733 -11.421 -9.491 1.00 93.69 103 GLU A N 1
ATOM 843 C CA . GLU A 1 103 ? 13.107 -11.144 -9.056 1.00 93.69 103 GLU A CA 1
ATOM 844 C C . GLU A 1 103 ? 13.931 -10.374 -10.105 1.00 93.69 103 GLU A C 1
ATOM 846 O O . GLU A 1 103 ? 14.841 -9.633 -9.727 1.00 93.69 103 GLU A O 1
ATOM 851 N N . ASP A 1 104 ? 13.590 -10.445 -11.396 1.00 94.56 104 ASP A N 1
ATOM 852 C CA . ASP A 1 104 ? 14.273 -9.682 -12.450 1.00 94.56 104 ASP A CA 1
ATOM 853 C C . ASP A 1 104 ? 13.887 -8.194 -12.438 1.00 94.56 104 ASP A C 1
ATOM 855 O O . ASP A 1 104 ? 14.760 -7.331 -12.545 1.00 94.56 104 ASP A O 1
ATOM 859 N N . PHE A 1 105 ? 12.618 -7.850 -12.181 1.00 95.19 105 PHE A N 1
ATOM 860 C CA . PHE A 1 105 ? 12.197 -6.453 -11.954 1.00 95.19 105 PHE A CA 1
ATOM 861 C C . PHE A 1 105 ? 12.768 -5.885 -10.639 1.00 95.19 105 PHE A C 1
ATOM 863 O O . PHE A 1 105 ? 13.119 -4.702 -10.521 1.00 95.19 105 PHE A O 1
ATOM 870 N N . LYS A 1 106 ? 12.915 -6.745 -9.630 1.00 94.31 106 LYS A N 1
ATOM 871 C CA . LYS A 1 106 ? 13.537 -6.429 -8.339 1.00 94.31 106 LYS A CA 1
ATOM 872 C C . LYS A 1 106 ? 15.060 -6.280 -8.441 1.00 94.31 106 LYS A C 1
ATOM 874 O O . LYS A 1 106 ? 15.641 -5.470 -7.717 1.00 94.31 106 LYS A O 1
ATOM 879 N N . GLU A 1 107 ? 15.715 -6.979 -9.365 1.00 94.25 107 GLU A N 1
ATOM 880 C CA . GLU A 1 107 ? 17.131 -6.785 -9.681 1.00 94.25 107 GLU A CA 1
ATOM 881 C C . GLU A 1 107 ? 17.375 -5.575 -10.596 1.00 94.25 107 GLU A C 1
ATOM 883 O O . GLU A 1 107 ? 18.301 -4.806 -10.328 1.00 94.25 107 GLU A O 1
ATOM 888 N N . PHE A 1 108 ? 16.507 -5.335 -11.587 1.00 95.06 108 PHE A N 1
ATOM 889 C CA . PHE A 1 108 ? 16.482 -4.104 -12.388 1.00 95.06 108 PHE A CA 1
ATOM 890 C C . PHE A 1 108 ? 16.521 -2.856 -11.507 1.00 95.06 108 PHE A C 1
ATOM 892 O O . PHE A 1 108 ? 17.284 -1.931 -11.766 1.00 95.06 108 PHE A O 1
ATOM 899 N N . THR A 1 109 ? 15.740 -2.867 -10.425 1.00 94.00 109 THR A N 1
ATOM 900 C CA . THR A 1 109 ? 15.679 -1.779 -9.444 1.00 94.00 109 THR A CA 1
ATOM 901 C C . THR A 1 109 ? 17.068 -1.420 -8.894 1.00 94.00 109 THR A C 1
ATOM 903 O O . THR A 1 109 ? 17.437 -0.249 -8.866 1.00 94.00 109 THR A O 1
ATOM 906 N N . ASP A 1 110 ? 17.882 -2.409 -8.513 1.00 91.56 110 ASP A N 1
ATOM 907 C CA . ASP A 1 110 ? 19.251 -2.171 -8.028 1.00 91.56 110 ASP A CA 1
ATOM 908 C C . ASP A 1 110 ? 20.194 -1.645 -9.113 1.00 91.56 110 ASP A C 1
ATOM 910 O O . ASP A 1 110 ? 21.145 -0.935 -8.793 1.00 91.56 110 ASP A O 1
ATOM 914 N N . LEU A 1 111 ? 19.989 -2.040 -10.370 1.00 93.31 111 LEU A N 1
ATOM 915 C CA . LEU A 1 111 ? 20.816 -1.607 -11.496 1.00 93.31 111 LEU A CA 1
ATOM 916 C C . LEU A 1 111 ? 20.488 -0.156 -11.869 1.00 93.31 111 LEU A C 1
ATOM 918 O O . LEU A 1 111 ? 21.392 0.675 -11.927 1.00 93.31 111 LEU A O 1
ATOM 922 N N . PHE A 1 112 ? 19.200 0.175 -11.979 1.00 93.06 112 PHE A N 1
ATOM 923 C CA . PHE A 1 112 ? 18.739 1.522 -12.303 1.00 93.06 112 PHE A CA 1
ATOM 924 C C . PHE A 1 112 ? 19.178 2.547 -11.256 1.00 93.06 112 PHE A C 1
ATOM 926 O O . PHE A 1 112 ? 19.733 3.588 -11.605 1.00 93.06 112 PHE A O 1
ATOM 933 N N . PHE A 1 113 ? 19.017 2.239 -9.963 1.00 90.38 113 PHE A N 1
ATOM 934 C CA . PHE A 1 113 ? 19.447 3.156 -8.905 1.00 90.38 113 PHE A CA 1
ATOM 935 C C . PHE A 1 113 ? 20.973 3.356 -8.844 1.00 90.38 113 PHE A C 1
ATOM 937 O O . PHE A 1 113 ? 21.389 4.423 -8.407 1.00 90.38 113 PHE A O 1
ATOM 944 N N . LYS A 1 114 ? 21.798 2.405 -9.317 1.00 89.75 114 LYS A N 1
ATOM 945 C CA . LYS A 1 114 ? 23.268 2.563 -9.409 1.00 89.75 114 LYS A CA 1
ATOM 946 C C . LYS A 1 114 ? 23.708 3.462 -10.562 1.00 89.75 114 LYS A C 1
ATOM 948 O O . LYS A 1 114 ? 24.678 4.195 -10.412 1.00 89.75 114 LYS A O 1
ATOM 953 N N . GLU A 1 115 ? 23.012 3.402 -11.694 1.00 87.69 115 GLU A N 1
ATOM 954 C CA . GLU A 1 115 ? 23.253 4.299 -12.833 1.00 87.69 115 GLU A CA 1
ATOM 955 C C . GLU A 1 115 ? 22.775 5.730 -12.537 1.00 87.69 115 GLU A C 1
ATOM 957 O O . GLU A 1 115 ? 23.409 6.705 -12.938 1.00 87.69 115 GLU A O 1
ATOM 962 N N . TYR A 1 116 ? 21.673 5.850 -11.792 1.00 74.44 116 TYR A N 1
ATOM 963 C CA . TYR A 1 116 ? 21.062 7.119 -11.402 1.00 74.44 116 TYR A CA 1
ATOM 964 C C . TYR A 1 116 ? 21.754 7.815 -10.212 1.00 74.44 116 TYR A C 1
ATOM 966 O O . TYR A 1 116 ? 21.792 9.045 -10.161 1.00 74.44 116 TYR A O 1
ATOM 974 N N . SER A 1 117 ? 22.272 7.071 -9.223 1.00 65.44 117 SER A N 1
ATOM 975 C CA . SER A 1 117 ? 22.764 7.653 -7.968 1.00 65.44 117 SER A CA 1
ATOM 976 C C . SER A 1 117 ? 23.894 6.868 -7.296 1.00 65.44 117 SER A C 1
ATOM 978 O O . SER A 1 117 ? 23.908 5.641 -7.252 1.00 65.44 117 SER A O 1
ATOM 980 N N . SER A 1 118 ? 24.804 7.600 -6.650 1.00 55.81 118 SER A N 1
ATOM 981 C CA . SER A 1 118 ? 25.786 7.050 -5.706 1.00 55.81 118 SER A CA 1
ATOM 982 C C . SER A 1 118 ? 25.201 6.753 -4.315 1.00 55.81 118 SER A C 1
ATOM 984 O O . SER A 1 118 ? 25.886 6.171 -3.473 1.00 55.81 118 SER A O 1
ATOM 986 N N . ILE A 1 119 ? 23.951 7.151 -4.050 1.00 53.53 119 ILE A N 1
ATOM 987 C CA . ILE A 1 119 ? 23.276 6.970 -2.760 1.00 53.53 119 ILE A CA 1
ATOM 988 C C . ILE A 1 119 ? 22.518 5.637 -2.764 1.00 53.53 119 ILE A C 1
ATOM 990 O O . ILE A 1 119 ? 21.770 5.324 -3.685 1.00 53.53 119 ILE A O 1
ATOM 994 N N . SER A 1 120 ? 22.671 4.849 -1.697 1.00 55.69 120 SER A N 1
ATOM 995 C CA . SER A 1 120 ? 22.188 3.462 -1.570 1.00 55.69 120 SER A CA 1
ATOM 996 C C . SER A 1 120 ? 20.659 3.288 -1.433 1.00 55.69 120 SER A C 1
ATOM 998 O O . SER A 1 120 ? 20.178 2.260 -0.950 1.00 55.69 120 SER A O 1
ATOM 1000 N N . SER A 1 121 ? 19.864 4.266 -1.869 1.00 66.69 121 SER A N 1
ATOM 1001 C CA . SER A 1 121 ? 18.406 4.328 -1.718 1.00 66.69 121 SER A CA 1
ATOM 1002 C C . SER A 1 121 ? 17.627 3.544 -2.791 1.00 66.69 121 SER A C 1
ATOM 1004 O O . SER A 1 121 ? 16.621 4.026 -3.311 1.00 66.69 121 SER A O 1
ATOM 1006 N N . SER A 1 122 ? 18.043 2.308 -3.084 1.00 84.06 122 SER A N 1
ATOM 1007 C CA . SER A 1 122 ? 17.322 1.380 -3.975 1.00 84.06 122 SER A CA 1
ATOM 1008 C C . SER A 1 122 ? 15.958 0.962 -3.402 1.00 84.06 122 SER A C 1
ATOM 1010 O O . SER A 1 122 ? 15.828 0.692 -2.202 1.00 84.06 122 SER A O 1
ATOM 1012 N N . CYS A 1 123 ? 14.938 0.843 -4.262 1.00 91.69 123 CYS A N 1
ATOM 1013 C CA . CYS A 1 123 ? 13.632 0.299 -3.873 1.00 91.69 123 CYS A CA 1
ATOM 1014 C C . CYS A 1 123 ? 13.619 -1.221 -3.638 1.00 91.69 123 CYS A C 1
ATOM 1016 O O . CYS A 1 123 ? 12.644 -1.719 -3.079 1.00 91.69 123 CYS A O 1
ATOM 1018 N N . LYS A 1 124 ? 14.671 -1.968 -4.005 1.00 92.06 124 LYS A N 1
ATOM 1019 C CA . LYS A 1 124 ? 14.687 -3.446 -4.048 1.00 92.06 124 LYS A CA 1
ATOM 1020 C C . LYS A 1 124 ? 14.177 -4.142 -2.783 1.00 92.06 124 LYS A C 1
ATOM 1022 O O . LYS A 1 124 ? 13.469 -5.136 -2.883 1.00 92.06 124 LYS A O 1
ATOM 1027 N N . ARG A 1 125 ? 14.479 -3.608 -1.593 1.00 91.12 125 ARG A N 1
ATOM 1028 C CA . ARG A 1 125 ? 14.022 -4.163 -0.297 1.00 91.12 125 ARG A CA 1
ATOM 1029 C C . ARG A 1 125 ? 12.515 -4.003 -0.024 1.00 91.12 125 ARG A C 1
ATOM 1031 O O . ARG A 1 125 ? 12.005 -4.580 0.932 1.00 91.12 125 ARG A O 1
ATOM 1038 N N . TYR A 1 126 ? 11.826 -3.200 -0.831 1.00 92.06 126 TYR A N 1
ATOM 1039 C CA . TYR A 1 126 ? 10.376 -2.988 -0.812 1.00 92.06 126 TYR A CA 1
ATOM 1040 C C . TYR A 1 126 ? 9.676 -3.589 -2.035 1.00 92.06 126 TYR A C 1
ATOM 1042 O O . TYR A 1 126 ? 8.451 -3.700 -2.023 1.00 92.06 126 TYR A O 1
ATOM 1050 N N . MET A 1 127 ? 10.436 -3.991 -3.059 1.00 92.88 127 MET A N 1
ATOM 1051 C CA . MET A 1 127 ? 9.910 -4.782 -4.163 1.00 92.88 127 MET A CA 1
ATOM 1052 C C . MET A 1 127 ? 9.654 -6.206 -3.656 1.00 92.88 127 MET A C 1
ATOM 1054 O O . MET A 1 127 ? 10.562 -6.868 -3.149 1.00 92.88 127 MET A O 1
ATOM 1058 N N . LYS A 1 128 ? 8.408 -6.657 -3.768 1.00 92.62 128 LYS A N 1
ATOM 1059 C CA . LYS A 1 128 ? 7.933 -7.995 -3.409 1.00 92.62 128 LYS A CA 1
ATOM 1060 C C . LYS A 1 128 ? 6.846 -8.404 -4.391 1.00 92.62 128 LYS A C 1
ATOM 1062 O O . LYS A 1 128 ? 5.969 -7.583 -4.676 1.00 92.62 128 LYS A O 1
ATOM 1067 N N . TYR A 1 129 ? 6.868 -9.655 -4.832 1.00 93.38 129 TYR A N 1
ATOM 1068 C CA . TYR A 1 129 ? 5.722 -10.251 -5.504 1.00 93.38 129 TYR A CA 1
ATOM 1069 C C . TYR A 1 129 ? 4.517 -10.228 -4.546 1.00 93.38 129 TYR A C 1
ATOM 1071 O O . TYR A 1 129 ? 4.672 -10.443 -3.342 1.00 93.38 129 TYR A O 1
ATOM 1079 N N . LEU A 1 130 ? 3.340 -9.868 -5.055 1.00 91.12 130 LEU A N 1
ATOM 1080 C CA . LEU A 1 130 ? 2.097 -9.769 -4.291 1.00 91.12 130 LEU A CA 1
ATOM 1081 C C . LEU A 1 130 ? 0.977 -10.408 -5.102 1.00 91.12 130 LEU A C 1
ATOM 1083 O O . LEU A 1 130 ? 0.615 -9.907 -6.166 1.00 91.12 130 LEU A O 1
ATOM 1087 N N . GLU A 1 131 ? 0.367 -11.453 -4.557 1.00 88.31 131 GLU A N 1
ATOM 1088 C CA . GLU A 1 131 ? -0.743 -12.157 -5.194 1.00 88.31 131 GLU A CA 1
ATOM 1089 C C . GLU A 1 131 ? -1.909 -12.410 -4.224 1.00 88.31 131 GLU A C 1
ATOM 1091 O O . GLU A 1 131 ? -1.926 -11.923 -3.086 1.00 88.31 131 GLU A O 1
ATOM 1096 N N . GLY A 1 132 ? -2.925 -13.131 -4.707 1.00 89.69 132 GLY A N 1
ATOM 1097 C CA . GLY A 1 132 ? -4.030 -13.650 -3.906 1.00 89.69 132 GLY A CA 1
ATOM 1098 C C . GLY A 1 132 ? -4.692 -12.617 -2.987 1.00 89.69 132 GLY A C 1
ATOM 1099 O O . GLY A 1 132 ? -5.133 -11.547 -3.416 1.00 89.69 132 GLY A O 1
ATOM 1100 N N . ASP A 1 133 ? -4.789 -12.966 -1.704 1.00 91.56 133 ASP A N 1
ATOM 1101 C CA . ASP A 1 133 ? -5.460 -12.148 -0.694 1.00 91.56 133 ASP A CA 1
ATOM 1102 C C . ASP A 1 133 ? -4.687 -10.859 -0.355 1.00 91.56 133 ASP A C 1
ATOM 1104 O O . ASP A 1 133 ? -5.313 -9.841 -0.066 1.00 91.56 133 ASP A O 1
ATOM 1108 N N . GLU A 1 134 ? -3.350 -10.852 -0.428 1.00 91.75 134 GLU A N 1
ATOM 1109 C CA . GLU A 1 134 ? -2.537 -9.660 -0.129 1.00 91.75 134 GLU A CA 1
ATOM 1110 C C . GLU A 1 134 ? -2.726 -8.562 -1.173 1.00 91.75 134 GLU A C 1
ATOM 1112 O O . GLU A 1 134 ? -3.093 -7.434 -0.824 1.00 91.75 134 GLU A O 1
ATOM 1117 N N . LEU A 1 135 ? -2.578 -8.904 -2.459 1.00 92.38 135 LEU A N 1
ATOM 1118 C CA . LEU A 1 135 ? -2.834 -7.958 -3.543 1.00 92.38 135 LEU A CA 1
ATOM 1119 C C . LEU A 1 135 ? -4.298 -7.497 -3.540 1.00 92.38 135 LEU A C 1
ATOM 1121 O O . LEU A 1 135 ? -4.560 -6.314 -3.754 1.00 92.38 135 LEU A O 1
ATOM 1125 N N . TYR A 1 136 ? -5.248 -8.392 -3.240 1.00 93.94 136 TYR A N 1
ATOM 1126 C CA . TYR A 1 136 ? -6.660 -8.032 -3.092 1.00 93.94 136 TYR A CA 1
ATOM 1127 C C . TYR A 1 136 ? -6.880 -6.999 -1.974 1.00 93.94 136 TYR A C 1
ATOM 1129 O O . TYR A 1 136 ? -7.525 -5.980 -2.218 1.00 93.94 136 TYR A O 1
ATOM 1137 N N . LYS A 1 137 ? -6.304 -7.198 -0.776 1.00 95.81 137 LYS A N 1
ATOM 1138 C CA . LYS A 1 137 ? -6.416 -6.241 0.342 1.00 95.81 137 LYS A CA 1
ATOM 1139 C C . LYS A 1 137 ? -5.861 -4.865 -0.028 1.00 95.81 137 LYS A C 1
ATOM 1141 O O . LYS A 1 137 ? -6.527 -3.860 0.221 1.00 95.81 137 LYS A O 1
ATOM 1146 N N . MET A 1 138 ? -4.678 -4.805 -0.647 1.00 95.75 138 MET A N 1
ATOM 1147 C CA . MET A 1 138 ? -4.077 -3.531 -1.068 1.00 95.75 138 MET A CA 1
ATOM 1148 C C . MET A 1 138 ? -4.896 -2.853 -2.176 1.00 95.75 138 MET A C 1
ATOM 1150 O O . MET A 1 138 ? -5.191 -1.664 -2.070 1.00 95.75 138 MET A O 1
ATOM 1154 N N . LYS A 1 139 ? -5.324 -3.611 -3.197 1.00 95.38 139 LYS A N 1
ATOM 1155 C CA . LYS A 1 139 ? -6.137 -3.107 -4.315 1.00 95.38 139 LYS A CA 1
ATOM 1156 C C . LYS A 1 139 ? -7.462 -2.532 -3.824 1.00 95.38 139 LYS A C 1
ATOM 1158 O O . LYS A 1 139 ? -7.776 -1.394 -4.150 1.00 95.38 139 LYS A O 1
ATOM 1163 N N . THR A 1 140 ? -8.203 -3.263 -2.988 1.00 96.88 140 THR A N 1
ATOM 1164 C CA . THR A 1 140 ? -9.486 -2.781 -2.461 1.00 96.88 140 THR A CA 1
ATOM 1165 C C . THR A 1 140 ? -9.314 -1.575 -1.536 1.00 96.88 140 THR A C 1
ATOM 1167 O O . THR A 1 140 ? -10.058 -0.611 -1.689 1.00 96.88 140 THR A O 1
ATOM 1170 N N . LEU A 1 141 ? -8.317 -1.556 -0.639 1.00 98.00 141 LEU A N 1
ATOM 1171 C CA . LEU A 1 141 ? -8.060 -0.383 0.209 1.00 98.00 141 LEU A CA 1
ATOM 1172 C C . LEU A 1 141 ? -7.767 0.876 -0.624 1.00 98.00 141 LEU A C 1
ATOM 1174 O O . LEU A 1 141 ? -8.299 1.945 -0.332 1.00 98.00 141 LEU A O 1
ATOM 1178 N N . TYR A 1 142 ? -6.943 0.757 -1.665 1.00 97.38 142 TYR A N 1
ATOM 1179 C CA . TYR A 1 142 ? -6.593 1.896 -2.508 1.00 97.38 142 TYR A CA 1
ATOM 1180 C C . TYR A 1 142 ? -7.737 2.313 -3.451 1.00 97.38 142 TYR A C 1
ATOM 1182 O O . TYR A 1 142 ? -7.922 3.506 -3.660 1.00 97.38 142 TYR A O 1
ATOM 1190 N N . THR A 1 143 ? -8.607 1.397 -3.896 1.00 96.50 143 THR A N 1
ATOM 1191 C CA . THR A 1 143 ? -9.872 1.771 -4.562 1.00 96.50 143 THR A CA 1
ATOM 1192 C C . THR A 1 143 ? -10.822 2.532 -3.625 1.00 96.50 143 THR A C 1
ATOM 1194 O O . THR A 1 143 ? -11.429 3.516 -4.042 1.00 96.50 143 THR A O 1
ATOM 1197 N N . LEU A 1 144 ? -10.909 2.162 -2.339 1.00 98.06 144 LEU A N 1
ATOM 1198 C CA . LEU A 1 144 ? -11.667 2.941 -1.345 1.00 98.06 144 LEU A CA 1
ATOM 1199 C C . LEU A 1 144 ? -11.069 4.345 -1.132 1.00 98.06 144 LEU A C 1
ATOM 1201 O O . LEU A 1 144 ? -11.800 5.287 -0.832 1.00 98.06 144 LEU A O 1
ATOM 1205 N N . TYR A 1 145 ? -9.753 4.503 -1.301 1.00 97.38 145 TYR A N 1
ATOM 1206 C CA . TYR A 1 145 ? -9.085 5.806 -1.278 1.00 97.38 145 TYR A CA 1
ATOM 1207 C C . TYR A 1 145 ? -9.350 6.626 -2.548 1.00 97.38 145 TYR A C 1
ATOM 1209 O O . TYR A 1 145 ? -9.627 7.817 -2.429 1.00 97.38 145 TYR A O 1
ATOM 1217 N N . ASP A 1 146 ? -9.340 6.005 -3.731 1.00 94.81 146 ASP A N 1
ATOM 1218 C CA . ASP A 1 146 ? -9.710 6.643 -5.003 1.00 94.81 146 ASP A CA 1
ATOM 1219 C C . ASP A 1 146 ? -11.146 7.182 -4.974 1.00 94.81 146 ASP A C 1
ATOM 1221 O O . ASP A 1 146 ? -11.395 8.334 -5.330 1.00 94.81 146 ASP A O 1
ATOM 1225 N N . GLU A 1 147 ? -12.088 6.375 -4.484 1.00 94.06 147 GLU A N 1
ATOM 1226 C CA . GLU A 1 147 ? -13.475 6.790 -4.268 1.00 94.06 147 GLU A CA 1
ATOM 1227 C C . GLU A 1 147 ? -13.579 7.903 -3.210 1.00 94.06 147 GLU A C 1
ATOM 1229 O O . GLU A 1 147 ? -14.372 8.833 -3.368 1.00 94.06 147 GLU A O 1
ATOM 1234 N N . TYR A 1 148 ? -12.738 7.882 -2.167 1.00 94.88 148 TYR A N 1
ATOM 1235 C CA . TYR A 1 148 ? -12.711 8.941 -1.156 1.00 94.88 148 TYR A CA 1
ATOM 1236 C C . TYR A 1 148 ? -12.101 10.272 -1.656 1.00 94.88 148 TYR A C 1
ATOM 1238 O O . TYR A 1 148 ? -12.449 11.335 -1.134 1.00 94.88 148 TYR A O 1
ATOM 1246 N N . GLU A 1 149 ? -11.278 10.280 -2.718 1.00 92.06 149 GLU A N 1
ATOM 1247 C CA . GLU A 1 149 ? -10.771 11.530 -3.316 1.00 92.06 149 GLU A CA 1
ATOM 1248 C C . GLU A 1 149 ? -11.898 12.470 -3.779 1.00 92.06 149 GLU A C 1
ATOM 1250 O O . GLU A 1 149 ? -11.709 13.691 -3.775 1.00 92.06 149 GLU A O 1
ATOM 1255 N N . LYS A 1 150 ? -13.079 11.935 -4.128 1.00 89.69 150 LYS A N 1
ATOM 1256 C CA . LYS A 1 150 ? -14.280 12.701 -4.519 1.00 89.69 150 LYS A CA 1
ATOM 1257 C C . LYS A 1 150 ? -14.755 13.692 -3.447 1.00 89.69 150 LYS A C 1
ATOM 1259 O O . LYS A 1 150 ? -15.421 14.674 -3.775 1.00 89.69 150 LYS A O 1
ATOM 1264 N N . PHE A 1 151 ? -14.397 13.456 -2.183 1.00 90.12 151 PHE A N 1
ATOM 1265 C CA . PHE A 1 151 ? -14.769 14.282 -1.028 1.00 90.12 151 PHE A CA 1
ATOM 1266 C C . PHE A 1 151 ? -13.620 15.183 -0.547 1.00 90.12 151 PHE A C 1
ATOM 1268 O O . PHE A 1 151 ? -13.642 15.669 0.586 1.00 90.12 151 PHE A O 1
ATOM 1275 N N . THR A 1 152 ? -12.605 15.411 -1.386 1.00 85.81 152 THR A N 1
ATOM 1276 C CA . THR A 1 152 ? -11.531 16.378 -1.116 1.00 85.81 152 THR A CA 1
ATOM 1277 C C . THR A 1 152 ? -11.865 17.761 -1.698 1.00 85.81 152 THR A C 1
ATOM 1279 O O . THR A 1 152 ? -12.480 17.835 -2.763 1.00 85.81 152 THR A O 1
ATOM 1282 N N . PRO A 1 153 ? -11.431 18.875 -1.069 1.00 75.19 153 PRO A N 1
ATOM 1283 C CA . PRO A 1 153 ? -11.678 20.231 -1.584 1.00 75.19 153 PRO A CA 1
ATOM 1284 C C . PRO A 1 153 ? -11.071 20.523 -2.967 1.00 75.19 153 PRO A C 1
ATOM 1286 O O . PRO A 1 153 ? -11.433 21.511 -3.599 1.00 75.19 153 PRO A O 1
ATOM 1289 N N . GLU A 1 154 ? -10.137 19.686 -3.428 1.00 71.88 154 GLU A N 1
ATOM 1290 C CA . GLU A 1 154 ? -9.462 19.814 -4.724 1.00 71.88 154 GLU A CA 1
ATOM 1291 C C . GLU A 1 154 ? -10.362 19.368 -5.905 1.00 71.88 154 GLU A C 1
ATOM 1293 O O . GLU A 1 154 ? -10.073 19.696 -7.057 1.00 71.88 154 GLU A O 1
ATOM 1298 N N . LYS A 1 155 ? -11.473 18.650 -5.655 1.00 71.06 155 LYS A N 1
ATOM 1299 C CA . LYS A 1 155 ? -12.417 18.200 -6.697 1.00 71.06 155 LYS A CA 1
ATOM 1300 C C . LYS A 1 155 ? -13.645 19.119 -6.782 1.00 71.06 155 LYS A C 1
ATOM 1302 O O . LYS A 1 155 ? -14.252 19.483 -5.778 1.00 71.06 155 LYS A O 1
ATOM 1307 N N . LYS A 1 156 ? -14.072 19.446 -8.010 1.00 62.53 156 LYS A N 1
ATOM 1308 C CA . LYS A 1 156 ? -15.331 20.169 -8.292 1.00 62.53 156 LYS A CA 1
ATOM 1309 C C . LYS A 1 156 ? -16.544 19.234 -8.182 1.00 62.53 156 LYS A C 1
ATOM 1311 O O . LYS A 1 156 ? -17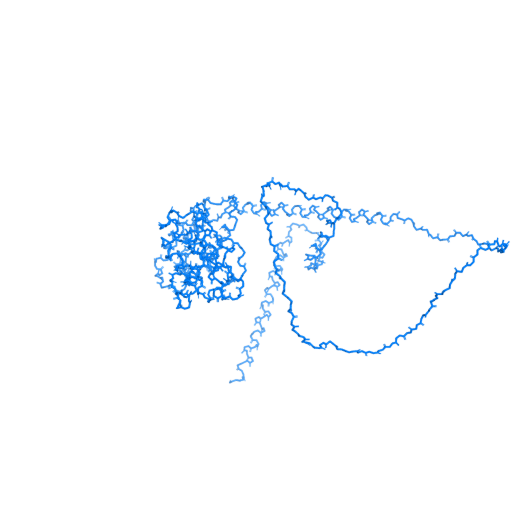.159 18.890 -9.190 1.00 62.53 156 LYS A O 1
ATOM 1316 N N . THR A 1 157 ? -16.877 18.804 -6.971 1.00 64.00 157 THR A N 1
ATOM 1317 C CA . THR A 1 157 ? -17.967 17.843 -6.742 1.00 64.00 157 THR A CA 1
ATOM 1318 C C . THR A 1 157 ? -19.314 18.557 -6.601 1.00 64.00 157 THR A C 1
ATOM 1320 O O . THR A 1 157 ? -19.452 19.504 -5.829 1.00 64.00 157 THR A O 1
ATOM 1323 N N . ASN A 1 158 ? -20.330 18.109 -7.347 1.00 70.12 158 ASN A N 1
ATOM 1324 C CA . ASN A 1 158 ? -21.695 18.627 -7.226 1.00 70.12 158 ASN A CA 1
ATOM 1325 C C . ASN A 1 158 ? -22.277 18.210 -5.864 1.00 70.12 158 ASN A C 1
ATOM 1327 O O . ASN A 1 158 ? -22.373 17.019 -5.564 1.00 70.12 158 ASN A O 1
ATOM 1331 N N . THR A 1 159 ? -22.698 19.178 -5.046 1.00 69.50 159 THR A N 1
ATOM 1332 C CA . THR A 1 159 ? -23.201 18.918 -3.688 1.00 69.50 159 THR A CA 1
ATOM 1333 C C . THR A 1 159 ? -24.377 17.948 -3.650 1.00 69.50 159 THR A C 1
ATOM 1335 O O . THR A 1 159 ? -24.535 17.215 -2.678 1.00 69.50 159 THR A O 1
ATOM 1338 N N . ASN A 1 160 ? -25.168 17.904 -4.722 1.00 72.62 160 ASN A N 1
ATOM 1339 C CA . ASN A 1 160 ? -26.405 17.134 -4.790 1.00 72.62 160 ASN A CA 1
ATOM 1340 C C . ASN A 1 160 ? -26.170 15.629 -5.017 1.00 72.62 160 ASN A C 1
ATOM 1342 O O . ASN A 1 160 ? -27.105 14.851 -4.850 1.00 72.62 160 ASN A O 1
ATOM 1346 N N . ILE A 1 161 ? -24.947 15.211 -5.379 1.00 86.00 161 ILE A N 1
ATOM 1347 C CA . ILE A 1 161 ? -24.581 13.789 -5.538 1.00 86.00 161 ILE A CA 1
ATOM 1348 C C . ILE A 1 161 ? -23.654 13.263 -4.434 1.00 86.00 161 ILE A C 1
ATOM 1350 O O . ILE A 1 161 ? -23.507 12.050 -4.321 1.00 86.00 161 ILE A O 1
ATOM 1354 N N . LEU A 1 162 ? -23.104 14.129 -3.568 1.00 89.81 162 LEU A N 1
ATOM 1355 C CA . LEU A 1 162 ? -22.135 13.751 -2.523 1.00 89.81 162 LEU A CA 1
ATOM 1356 C C . LEU A 1 162 ? -22.596 12.568 -1.658 1.00 89.81 162 LEU A C 1
ATOM 1358 O O . LEU A 1 162 ? -21.812 11.662 -1.392 1.00 89.81 162 LEU A O 1
ATOM 1362 N N . CYS A 1 163 ? -23.864 12.538 -1.240 1.00 91.88 163 CYS A N 1
ATOM 1363 C CA . CYS A 1 163 ? -24.372 11.436 -0.420 1.00 91.88 163 CYS A CA 1
ATOM 1364 C C . CYS A 1 163 ? -24.593 10.141 -1.234 1.00 91.88 163 CYS A C 1
ATOM 1366 O O . CYS A 1 163 ? -24.536 9.052 -0.672 1.00 91.88 163 CYS A O 1
ATOM 1368 N N . SER A 1 164 ? -24.794 10.244 -2.553 1.00 91.31 164 SER A N 1
ATOM 1369 C CA . SER A 1 164 ? -24.890 9.094 -3.464 1.00 91.31 164 SER A CA 1
ATOM 1370 C C . SER A 1 164 ? -23.514 8.469 -3.713 1.00 91.31 164 SER A C 1
ATOM 1372 O O . SER A 1 164 ? -23.354 7.262 -3.540 1.00 91.31 164 SER A O 1
ATOM 1374 N N . ASP A 1 165 ? -22.492 9.286 -4.006 1.00 92.38 165 ASP A N 1
ATOM 1375 C CA . ASP A 1 165 ? -21.095 8.831 -4.071 1.00 92.38 165 ASP A CA 1
ATOM 1376 C C . ASP A 1 165 ? -20.650 8.217 -2.732 1.00 92.38 165 ASP A C 1
ATOM 1378 O O . ASP A 1 165 ? -20.004 7.170 -2.702 1.00 92.38 165 ASP A O 1
ATOM 1382 N N . LEU A 1 166 ? -21.042 8.818 -1.601 1.00 95.31 166 LEU A N 1
ATOM 1383 C CA . LEU A 1 166 ? -20.738 8.277 -0.276 1.00 95.31 166 LEU A CA 1
ATOM 1384 C C . LEU A 1 166 ? -21.405 6.910 -0.039 1.00 95.31 166 LEU A C 1
ATOM 1386 O O . LEU A 1 166 ? -20.795 6.029 0.565 1.00 95.31 166 LEU A O 1
ATOM 1390 N N . ASN A 1 167 ? -22.627 6.704 -0.536 1.00 93.81 167 ASN A N 1
ATOM 1391 C CA . ASN A 1 167 ? -23.287 5.399 -0.514 1.00 93.81 167 ASN A CA 1
ATOM 1392 C C . ASN A 1 167 ? -22.561 4.369 -1.408 1.00 93.81 167 ASN A C 1
ATOM 1394 O O . ASN A 1 167 ? -22.421 3.219 -0.999 1.00 93.81 167 ASN A O 1
ATOM 1398 N N . VAL A 1 168 ? -22.020 4.761 -2.570 1.00 93.25 168 VAL A N 1
ATOM 1399 C CA . VAL A 1 168 ? -21.168 3.875 -3.395 1.00 93.25 168 VAL A CA 1
ATOM 1400 C C . VAL A 1 168 ? -19.908 3.456 -2.628 1.00 93.25 168 VAL A C 1
ATOM 1402 O O . VAL A 1 168 ? -19.613 2.261 -2.545 1.00 93.25 168 VAL A O 1
ATOM 1405 N N . LEU A 1 169 ? -19.218 4.404 -1.981 1.00 96.50 169 LEU A N 1
ATOM 1406 C CA . LEU A 1 169 ? -18.075 4.111 -1.109 1.00 96.50 169 LEU A CA 1
ATOM 1407 C C . LEU A 1 169 ? -18.470 3.173 0.049 1.00 96.50 169 LEU A C 1
ATOM 1409 O O . LEU A 1 169 ? -17.754 2.216 0.341 1.00 96.50 169 LEU A O 1
ATOM 1413 N N . ARG A 1 170 ? -19.637 3.388 0.673 1.00 97.12 170 ARG A N 1
ATOM 1414 C CA . ARG A 1 170 ? -20.177 2.551 1.761 1.00 97.12 170 ARG A CA 1
ATOM 1415 C C . ARG A 1 170 ? -20.432 1.105 1.330 1.00 97.12 170 ARG A C 1
ATOM 1417 O O . ARG A 1 170 ? -20.116 0.178 2.077 1.00 97.12 170 ARG A O 1
ATOM 1424 N N . VAL A 1 171 ? -20.986 0.917 0.131 1.00 95.94 171 VAL A N 1
ATOM 1425 C CA . VAL A 1 171 ? -21.285 -0.398 -0.464 1.00 95.94 171 VAL A CA 1
ATOM 1426 C C . VAL A 1 171 ? -20.012 -1.204 -0.746 1.00 95.94 171 VAL A C 1
ATOM 1428 O O . VAL A 1 171 ? -20.057 -2.428 -0.676 1.00 95.94 171 VAL A O 1
ATOM 1431 N N . GLN A 1 172 ? -18.868 -0.555 -0.982 1.00 96.50 172 GLN A N 1
ATOM 1432 C CA . GLN A 1 172 ? -17.569 -1.235 -1.076 1.00 96.50 172 GLN A CA 1
ATOM 1433 C C . GLN A 1 172 ? -16.905 -1.429 0.301 1.00 96.50 172 GLN A C 1
ATOM 1435 O O . GLN A 1 172 ? -16.386 -2.506 0.599 1.00 96.50 172 GLN A O 1
ATOM 1440 N N . TYR A 1 173 ? -16.943 -0.403 1.159 1.00 98.44 173 TYR A N 1
ATOM 1441 C CA . TYR A 1 173 ? -16.271 -0.385 2.462 1.00 98.44 173 TYR A CA 1
ATOM 1442 C C . TYR A 1 173 ? -16.835 -1.435 3.431 1.00 98.44 173 TYR A C 1
ATOM 1444 O O . TYR A 1 173 ? -16.065 -2.206 4.005 1.00 98.44 173 TYR A O 1
ATOM 1452 N N . ASN A 1 174 ? -18.163 -1.507 3.606 1.00 98.44 174 ASN A N 1
ATOM 1453 C CA . ASN A 1 174 ? -18.767 -2.392 4.612 1.00 98.44 174 ASN A CA 1
ATOM 1454 C C . ASN A 1 174 ? -18.488 -3.888 4.337 1.00 98.44 174 ASN A C 1
ATOM 1456 O O . ASN A 1 174 ? -18.055 -4.571 5.265 1.00 98.44 174 ASN A O 1
ATOM 1460 N N . PRO A 1 175 ? -18.666 -4.434 3.112 1.00 98.38 175 PRO A N 1
ATOM 1461 C CA . PRO A 1 175 ? -18.332 -5.833 2.832 1.00 98.38 175 PRO A CA 1
ATOM 1462 C C . PRO A 1 175 ? -16.836 -6.135 2.955 1.00 98.38 175 PRO A C 1
ATOM 1464 O O . PRO A 1 175 ? -16.474 -7.209 3.433 1.00 98.38 175 PRO A O 1
ATOM 1467 N N . PHE A 1 176 ? -15.964 -5.198 2.564 1.00 98.44 176 PHE A N 1
ATOM 1468 C CA . PHE A 1 176 ? -14.515 -5.365 2.693 1.00 98.44 176 PHE A CA 1
ATOM 1469 C C . PHE A 1 176 ? -14.076 -5.410 4.162 1.00 98.44 176 PHE A C 1
ATOM 1471 O O . PHE A 1 176 ? -13.350 -6.324 4.548 1.00 98.44 176 PHE A O 1
ATOM 1478 N N . LEU A 1 177 ? -14.582 -4.501 5.001 1.00 98.56 177 LEU A N 1
ATOM 1479 C CA . LEU A 1 177 ? -14.368 -4.532 6.449 1.00 98.56 177 LEU A CA 1
ATOM 1480 C C . LEU A 1 177 ? -14.896 -5.841 7.052 1.00 98.56 177 LEU A C 1
ATOM 1482 O O . LEU A 1 177 ? -14.143 -6.556 7.711 1.00 98.56 177 LEU A O 1
ATOM 1486 N N . ASN A 1 178 ? -16.146 -6.212 6.760 1.00 97.88 178 ASN A N 1
ATOM 1487 C CA . ASN A 1 178 ? -16.759 -7.445 7.264 1.00 97.88 178 ASN A CA 1
ATOM 1488 C C . ASN A 1 178 ? -15.990 -8.718 6.838 1.00 97.88 178 ASN A C 1
ATOM 1490 O O . ASN A 1 178 ? -16.030 -9.719 7.549 1.00 97.88 178 ASN A O 1
ATOM 1494 N N . LYS A 1 179 ? -15.279 -8.706 5.696 1.00 97.75 179 LYS A N 1
ATOM 1495 C CA . LYS A 1 179 ? -14.452 -9.838 5.231 1.00 97.75 179 LYS A CA 1
ATOM 1496 C C . LYS A 1 179 ? -13.210 -10.068 6.109 1.00 97.75 179 LYS A C 1
ATOM 1498 O O . LYS A 1 179 ? -12.709 -11.197 6.126 1.00 97.75 179 LYS A O 1
ATOM 1503 N N . TYR A 1 180 ? -12.711 -9.046 6.811 1.00 97.88 180 TYR A N 1
ATOM 1504 C CA . TYR A 1 180 ? -11.431 -9.082 7.540 1.00 97.88 180 TYR A CA 1
ATOM 1505 C C . TYR A 1 180 ? -11.496 -8.684 9.022 1.00 97.88 180 TYR A C 1
ATOM 1507 O O . TYR A 1 180 ? -10.495 -8.843 9.721 1.00 97.88 180 TYR A O 1
ATOM 1515 N N . ASP A 1 181 ? -12.640 -8.214 9.519 1.00 97.88 181 ASP A N 1
ATOM 1516 C CA . ASP A 1 181 ? -12.851 -7.992 10.951 1.00 97.88 181 ASP A CA 1
ATOM 1517 C C . ASP A 1 181 ? -12.592 -9.279 11.761 1.00 97.88 181 ASP A C 1
ATOM 1519 O O . ASP A 1 181 ? -12.921 -10.385 11.327 1.00 97.88 181 ASP A O 1
ATOM 1523 N N . GLY A 1 182 ? -11.943 -9.134 12.919 1.00 94.56 182 GLY A N 1
ATOM 1524 C CA . GLY A 1 182 ? -11.568 -10.233 13.819 1.00 94.56 182 GLY A CA 1
ATOM 1525 C C . GLY A 1 182 ? -10.448 -11.173 13.342 1.00 94.56 182 GLY A C 1
ATOM 1526 O O . GLY A 1 182 ? -9.975 -11.982 14.141 1.00 94.56 182 GLY A O 1
ATOM 1527 N N . LYS A 1 183 ? -9.996 -11.090 12.082 1.00 95.69 183 LYS A N 1
ATOM 1528 C CA . LYS A 1 183 ? -9.004 -12.027 11.522 1.00 95.69 183 LYS A CA 1
ATOM 1529 C C . LYS A 1 183 ? -7.574 -11.789 12.023 1.00 95.69 183 LYS A C 1
ATOM 1531 O O . LYS A 1 183 ? -7.261 -10.815 12.706 1.00 95.69 183 LYS A O 1
ATOM 1536 N N . GLU A 1 184 ? -6.702 -12.743 11.713 1.00 92.12 184 GLU A N 1
ATOM 1537 C CA . GLU A 1 184 ? -5.265 -12.648 11.966 1.00 92.12 184 GLU A CA 1
ATOM 1538 C C . GLU A 1 184 ? -4.555 -11.856 10.862 1.00 92.12 184 GLU A C 1
ATOM 1540 O O . GLU A 1 184 ? -4.972 -11.867 9.703 1.00 92.12 184 GLU A O 1
ATOM 1545 N N . ASN A 1 185 ? -3.453 -11.190 11.222 1.00 89.81 185 ASN A N 1
ATOM 1546 C CA . ASN A 1 185 ? -2.600 -10.415 10.311 1.00 89.81 185 ASN A CA 1
ATOM 1547 C C . ASN A 1 185 ? -3.329 -9.284 9.548 1.00 89.81 185 ASN A C 1
ATOM 1549 O O . ASN A 1 185 ? -2.863 -8.816 8.508 1.00 89.81 185 ASN A O 1
ATOM 1553 N N . THR A 1 186 ? -4.465 -8.817 10.076 1.00 95.00 186 THR A N 1
ATOM 1554 C CA . THR A 1 186 ? -5.283 -7.730 9.509 1.00 95.00 186 THR A CA 1
ATOM 1555 C C . THR A 1 186 ? -5.300 -6.459 10.359 1.00 95.00 186 THR A C 1
ATOM 1557 O O . THR A 1 186 ? -5.891 -5.477 9.921 1.00 95.00 186 THR A O 1
ATOM 1560 N N . ASP A 1 187 ? -4.625 -6.430 11.514 1.00 94.25 187 ASP A N 1
ATOM 1561 C CA . ASP A 1 187 ? -4.564 -5.288 12.442 1.00 94.25 187 ASP A CA 1
ATOM 1562 C C . ASP A 1 187 ? -4.281 -3.953 11.731 1.00 94.25 187 ASP A C 1
ATOM 1564 O O . ASP A 1 187 ? -5.071 -3.014 11.827 1.00 94.25 187 ASP A O 1
ATOM 1568 N N . GLU A 1 188 ? -3.213 -3.885 10.926 1.00 95.06 188 GLU A N 1
ATOM 1569 C CA . GLU A 1 188 ? -2.869 -2.667 10.183 1.00 95.06 188 GLU A CA 1
ATOM 1570 C C . GLU A 1 188 ? -3.976 -2.267 9.187 1.00 95.06 188 GLU A C 1
ATOM 1572 O O . GLU A 1 188 ? -4.281 -1.083 9.044 1.00 95.06 188 GLU A O 1
ATOM 1577 N N . LEU A 1 189 ? -4.606 -3.233 8.507 1.00 96.88 189 LEU A N 1
ATOM 1578 C CA . LEU A 1 189 ? -5.706 -2.961 7.577 1.00 96.88 189 LEU A CA 1
ATOM 1579 C C . LEU A 1 189 ? -6.929 -2.402 8.320 1.00 96.88 189 LEU A C 1
ATOM 1581 O O . LEU A 1 189 ? -7.550 -1.453 7.841 1.00 96.88 189 LEU A O 1
ATOM 1585 N N . MET A 1 190 ? -7.243 -2.943 9.502 1.00 97.25 190 MET A N 1
ATOM 1586 C CA . MET A 1 190 ? -8.309 -2.421 10.360 1.00 97.25 190 MET A CA 1
ATOM 1587 C C . MET A 1 190 ? -8.006 -0.984 10.792 1.00 97.25 190 MET A C 1
ATOM 1589 O O . MET A 1 190 ? -8.889 -0.134 10.710 1.00 97.25 190 MET A O 1
ATOM 1593 N N . GLU A 1 191 ? -6.757 -0.663 11.144 1.00 95.44 191 GLU A N 1
ATOM 1594 C CA . GLU A 1 191 ? -6.345 0.720 11.410 1.00 95.44 191 GLU A CA 1
ATOM 1595 C C . GLU A 1 191 ? -6.540 1.636 10.191 1.00 95.44 191 GLU A C 1
ATOM 1597 O O . GLU A 1 191 ? -7.060 2.743 10.352 1.00 95.44 191 GLU A O 1
ATOM 1602 N N . LYS A 1 192 ? -6.188 1.212 8.964 1.00 96.56 192 LYS A N 1
ATOM 1603 C CA . LYS A 1 192 ? -6.425 2.042 7.761 1.00 96.56 192 LYS A CA 1
ATOM 1604 C C . LYS A 1 192 ? -7.914 2.287 7.510 1.00 96.56 192 LYS A C 1
ATOM 1606 O O . LYS A 1 192 ? -8.271 3.389 7.090 1.00 96.56 192 LYS A O 1
ATOM 1611 N N . LEU A 1 193 ? -8.767 1.293 7.768 1.00 97.94 193 LEU A N 1
ATOM 1612 C CA . LEU A 1 193 ? -10.219 1.401 7.599 1.00 97.94 193 LEU A CA 1
ATOM 1613 C C . LEU A 1 193 ? -10.857 2.290 8.679 1.00 97.94 193 LEU A C 1
ATOM 1615 O O . LEU A 1 193 ? -11.640 3.173 8.334 1.00 97.94 193 LEU A O 1
ATOM 1619 N N . ILE A 1 194 ? -10.451 2.156 9.947 1.00 97.12 194 ILE A N 1
ATOM 1620 C CA . ILE A 1 194 ? -10.868 3.056 11.039 1.00 97.12 194 ILE A CA 1
ATOM 1621 C C . ILE A 1 194 ? -10.484 4.507 10.711 1.00 97.12 194 ILE A C 1
ATOM 1623 O O . ILE A 1 194 ? -11.343 5.385 10.734 1.00 97.12 194 ILE A O 1
ATOM 1627 N N . ASN A 1 195 ? -9.230 4.760 10.318 1.00 95.69 195 ASN A N 1
ATOM 1628 C CA . ASN A 1 195 ? -8.770 6.103 9.941 1.00 95.69 195 ASN A CA 1
ATOM 1629 C C . ASN A 1 195 ? -9.529 6.675 8.725 1.00 95.69 195 ASN A C 1
ATOM 1631 O O . ASN A 1 195 ? -9.766 7.884 8.660 1.00 95.69 195 ASN A O 1
ATOM 1635 N N . LEU A 1 196 ? -9.934 5.831 7.767 1.00 96.94 196 LEU A N 1
ATOM 1636 C CA . LEU A 1 196 ? -10.772 6.244 6.637 1.00 96.94 196 LEU A CA 1
ATOM 1637 C C . LEU A 1 196 ? -12.189 6.619 7.097 1.00 96.94 196 LEU A C 1
ATOM 1639 O O . LEU A 1 196 ? -12.675 7.689 6.732 1.00 96.94 196 LEU A O 1
ATOM 1643 N N . LYS A 1 197 ? -12.825 5.799 7.942 1.00 97.06 197 LYS A N 1
ATOM 1644 C CA . LYS A 1 197 ? -14.139 6.102 8.528 1.00 97.06 197 LYS A CA 1
ATOM 1645 C C . LYS A 1 197 ? -14.114 7.390 9.352 1.00 97.06 197 LYS A C 1
ATOM 1647 O O . LYS A 1 197 ? -14.958 8.252 9.133 1.00 97.06 197 LYS A O 1
ATOM 1652 N N . GLU A 1 198 ? -13.120 7.577 10.219 1.00 96.31 198 GLU A N 1
ATOM 1653 C CA . GLU A 1 198 ? -12.959 8.831 10.964 1.00 96.31 198 GLU A CA 1
ATOM 1654 C C . GLU A 1 198 ? -12.783 10.040 10.032 1.00 96.31 198 GLU A C 1
ATOM 1656 O O . GLU A 1 198 ? -13.287 11.125 10.321 1.00 96.31 198 GLU A O 1
ATOM 1661 N N . SER A 1 199 ? -12.083 9.868 8.905 1.00 95.12 199 SER A N 1
ATOM 1662 C CA . SER A 1 199 ? -11.916 10.929 7.903 1.00 95.12 199 SER A CA 1
ATOM 1663 C C . SER A 1 199 ? -13.247 11.293 7.237 1.00 95.12 199 SER A C 1
ATOM 1665 O O . SER A 1 199 ? -13.529 12.478 7.071 1.00 95.12 199 SER A O 1
ATOM 1667 N N . ILE A 1 200 ? -14.081 10.295 6.919 1.00 95.69 200 ILE A N 1
ATOM 1668 C CA . ILE A 1 200 ? -15.443 10.456 6.384 1.00 95.69 200 ILE A CA 1
ATOM 1669 C C . ILE A 1 200 ? -16.348 11.177 7.395 1.00 95.69 200 ILE A C 1
ATOM 1671 O O . ILE A 1 200 ? -16.991 12.166 7.046 1.00 95.69 200 ILE A O 1
ATOM 1675 N N . GLU A 1 201 ? -16.366 10.726 8.653 1.00 95.81 201 GLU A N 1
ATOM 1676 C CA . GLU A 1 201 ? -17.171 11.306 9.740 1.00 95.81 201 GLU A CA 1
ATOM 1677 C C . GLU A 1 201 ? -16.838 12.780 10.006 1.00 95.81 201 GLU A C 1
ATOM 1679 O O . GLU A 1 201 ? -17.722 13.573 10.330 1.00 95.81 201 GLU A O 1
ATOM 1684 N N . LYS A 1 202 ? -15.563 13.154 9.848 1.00 94.94 202 LYS A N 1
ATOM 1685 C CA . LYS A 1 202 ? -15.039 14.503 10.111 1.00 94.94 202 LYS A CA 1
ATOM 1686 C C . LYS A 1 202 ? -15.006 15.394 8.859 1.00 94.94 202 LYS A C 1
ATOM 1688 O O . LYS A 1 202 ? -14.550 16.533 8.947 1.00 94.94 202 LYS A O 1
ATOM 1693 N N . ASN A 1 203 ? -15.460 14.910 7.698 1.00 93.25 203 ASN A N 1
ATOM 1694 C CA . ASN A 1 203 ? -15.328 15.614 6.419 1.00 93.25 203 ASN A CA 1
ATOM 1695 C C . ASN A 1 203 ? -16.305 16.812 6.303 1.00 93.25 203 ASN A C 1
ATOM 1697 O O . ASN A 1 203 ? -17.522 16.602 6.246 1.00 93.25 203 ASN A O 1
ATOM 1701 N N . PRO A 1 204 ? -15.821 18.067 6.174 1.00 91.38 204 PRO A N 1
ATOM 1702 C CA . PRO A 1 204 ? -16.696 19.239 6.113 1.00 91.38 204 PRO A CA 1
ATOM 1703 C C . PRO A 1 204 ? -17.649 19.264 4.911 1.00 91.38 204 PRO A C 1
ATOM 1705 O O . PRO A 1 204 ? -18.755 19.785 5.033 1.00 91.38 204 PRO A O 1
ATOM 1708 N N . LEU A 1 205 ? -17.265 18.697 3.759 1.00 90.38 205 LEU A N 1
ATOM 1709 C CA . LEU A 1 205 ? -18.127 18.664 2.571 1.00 90.38 205 LEU A CA 1
ATOM 1710 C C . LEU A 1 205 ? -19.328 17.737 2.796 1.00 90.38 205 LEU A C 1
ATOM 1712 O O . LEU A 1 205 ? -20.459 18.125 2.513 1.00 90.38 205 LEU A O 1
ATOM 1716 N N . LEU A 1 206 ? -19.097 16.553 3.372 1.00 92.25 206 LEU A N 1
ATOM 1717 C CA . LEU A 1 206 ? -20.157 15.592 3.702 1.00 92.25 206 LEU A CA 1
ATOM 1718 C C . LEU A 1 206 ? -21.075 16.098 4.825 1.00 92.25 206 LEU A C 1
ATOM 1720 O O . LEU A 1 206 ? -22.289 15.887 4.775 1.00 92.25 206 LEU A O 1
ATOM 1724 N N . ILE A 1 207 ? -20.512 16.810 5.808 1.00 91.00 207 ILE A N 1
ATOM 1725 C CA . ILE A 1 207 ? -21.273 17.455 6.885 1.00 91.00 207 ILE A CA 1
ATOM 1726 C C . ILE A 1 207 ? -22.186 18.553 6.318 1.00 91.00 207 ILE A C 1
ATOM 1728 O O . ILE A 1 207 ? -23.388 18.551 6.599 1.00 91.00 207 ILE A O 1
ATOM 1732 N N . ASN A 1 208 ? -21.645 19.447 5.482 1.00 89.75 208 ASN A N 1
ATOM 1733 C CA . ASN A 1 208 ? -22.384 20.560 4.876 1.00 89.75 208 ASN A CA 1
ATOM 1734 C C . ASN A 1 208 ? -23.451 20.087 3.874 1.00 89.75 208 ASN A C 1
ATOM 1736 O O . ASN A 1 208 ? -24.539 20.659 3.819 1.00 89.75 208 ASN A O 1
ATOM 1740 N N . ALA A 1 209 ? -23.176 19.010 3.132 1.00 89.12 209 ALA A N 1
ATOM 1741 C CA . ALA A 1 209 ? -24.129 18.349 2.236 1.00 89.12 209 ALA A CA 1
ATOM 1742 C C . ALA A 1 209 ? -25.207 17.522 2.967 1.00 89.12 209 ALA A C 1
ATOM 1744 O O . ALA A 1 209 ? -26.083 16.947 2.326 1.00 89.12 209 ALA A O 1
ATOM 1745 N N . LYS A 1 210 ? -25.173 17.490 4.307 1.00 91.25 210 LYS A N 1
ATOM 1746 C CA . LYS A 1 210 ? -26.129 16.794 5.183 1.00 91.25 210 LYS A CA 1
ATOM 1747 C C . LYS A 1 210 ? -26.157 15.266 5.009 1.00 91.25 210 LYS A C 1
ATOM 1749 O O . LYS A 1 210 ? -27.183 14.619 5.224 1.00 91.25 210 LYS A O 1
ATOM 1754 N N . CYS A 1 211 ? -25.015 14.663 4.674 1.00 92.19 211 CYS A N 1
ATOM 1755 C CA . CYS A 1 211 ? -24.900 13.220 4.446 1.00 92.19 211 CYS A CA 1
ATOM 1756 C C . CYS A 1 211 ? -24.806 12.371 5.734 1.00 92.19 211 CYS A C 1
ATOM 1758 O O . CYS A 1 211 ? -24.461 11.192 5.656 1.00 92.19 211 CYS A O 1
ATOM 1760 N N . GLN A 1 212 ? -25.120 12.907 6.925 1.00 90.88 212 GLN A N 1
ATOM 1761 C CA . GLN A 1 212 ? -25.000 12.175 8.202 1.00 90.88 212 GLN A CA 1
ATOM 1762 C C . GLN A 1 212 ? -25.823 10.873 8.221 1.00 90.88 212 GLN A C 1
ATOM 1764 O O . GLN A 1 212 ? -25.434 9.900 8.869 1.00 90.88 212 GLN A O 1
ATOM 1769 N N . ASN A 1 213 ? -26.930 10.831 7.471 1.00 87.88 213 ASN A N 1
ATOM 1770 C CA . ASN A 1 213 ? -27.744 9.627 7.308 1.00 87.88 213 ASN A CA 1
ATOM 1771 C C . ASN A 1 213 ? -27.049 8.494 6.539 1.00 87.88 213 ASN A C 1
ATOM 1773 O O . ASN A 1 213 ? -27.427 7.352 6.759 1.00 87.88 213 ASN A O 1
ATOM 1777 N N . GLU A 1 214 ? -26.036 8.771 5.716 1.00 91.50 214 GLU A N 1
ATOM 1778 C CA . GLU A 1 214 ? -25.204 7.737 5.082 1.00 91.50 214 GLU A CA 1
ATOM 1779 C C . GLU A 1 214 ? -23.964 7.413 5.922 1.00 91.50 214 GLU A C 1
ATOM 1781 O O . GLU A 1 214 ? -23.631 6.241 6.097 1.00 91.50 214 GLU A O 1
ATOM 1786 N N . ILE A 1 215 ? -23.327 8.434 6.517 1.00 94.88 215 ILE A N 1
ATOM 1787 C CA . ILE A 1 215 ? -22.155 8.278 7.400 1.00 94.88 215 ILE A CA 1
ATOM 1788 C C . ILE A 1 215 ? -22.445 7.270 8.526 1.00 94.88 215 ILE A C 1
ATOM 1790 O O . ILE A 1 215 ? -21.646 6.365 8.765 1.00 94.88 215 ILE A O 1
ATOM 1794 N N . LYS A 1 216 ? -23.615 7.363 9.176 1.00 94.62 216 LYS A N 1
ATOM 1795 C CA . LYS A 1 216 ? -24.000 6.480 10.296 1.00 94.62 216 LYS A CA 1
ATOM 1796 C C . LYS A 1 216 ? -24.063 4.984 9.943 1.00 94.62 216 LYS A C 1
ATOM 1798 O O . LYS A 1 216 ? -24.066 4.158 10.849 1.00 94.62 216 LYS A O 1
ATOM 1803 N N . TYR A 1 217 ? -24.146 4.631 8.656 1.00 95.88 217 TYR A N 1
ATOM 1804 C CA . TYR A 1 217 ? -24.198 3.243 8.190 1.00 95.88 217 TYR A CA 1
ATOM 1805 C C . TYR A 1 217 ? -22.816 2.672 7.820 1.00 95.88 217 TYR A C 1
ATOM 1807 O O . TYR A 1 217 ? -22.741 1.518 7.397 1.00 95.88 217 TYR A O 1
ATOM 1815 N N . PHE A 1 218 ? -21.718 3.423 7.972 1.00 97.94 218 PHE A N 1
ATOM 1816 C CA . PHE A 1 218 ? -20.365 2.863 7.867 1.00 97.94 218 PHE A CA 1
ATOM 1817 C C . PHE A 1 218 ? -20.051 2.001 9.094 1.00 97.94 218 PHE A C 1
ATOM 1819 O O . PHE A 1 218 ? -20.111 2.468 10.234 1.00 97.94 218 PHE A O 1
ATOM 1826 N N . HIS A 1 219 ? -19.690 0.738 8.875 1.00 97.44 219 HIS A N 1
ATOM 1827 C CA . HIS A 1 219 ? -19.388 -0.202 9.953 1.00 97.44 219 HIS A CA 1
ATOM 1828 C C . HIS A 1 219 ? -18.084 0.157 10.691 1.00 97.44 219 HIS A C 1
ATOM 1830 O O . HIS A 1 219 ? -17.183 0.796 10.144 1.00 97.44 219 HIS A O 1
ATOM 1836 N N . SER A 1 220 ? -17.983 -0.277 11.946 1.00 96.81 220 SER A N 1
ATOM 1837 C CA . SER A 1 220 ? -16.718 -0.356 12.689 1.00 96.81 220 SER A CA 1
ATOM 1838 C C . SER A 1 220 ? -16.281 -1.827 12.763 1.00 96.81 220 SER A C 1
ATOM 1840 O O . SER A 1 220 ? -17.154 -2.695 12.744 1.00 96.81 220 SER A O 1
ATOM 1842 N N . PRO A 1 221 ? -14.974 -2.136 12.852 1.00 97.50 221 PRO A N 1
ATOM 1843 C CA . PRO A 1 221 ? -14.497 -3.514 12.956 1.00 97.50 221 PRO A CA 1
ATOM 1844 C C . PRO A 1 221 ? -14.619 -3.987 14.412 1.00 97.50 221 PRO A C 1
ATOM 1846 O O . PRO A 1 221 ? -13.708 -3.828 15.226 1.00 97.50 221 PRO A O 1
ATOM 1849 N N . THR A 1 222 ? -15.812 -4.460 14.772 1.00 97.25 222 THR A N 1
ATOM 1850 C CA . THR A 1 222 ? -16.190 -4.747 16.162 1.00 97.25 222 THR A CA 1
ATOM 1851 C C . THR A 1 222 ? -15.344 -5.862 16.770 1.00 97.25 222 THR A C 1
ATOM 1853 O O . THR A 1 222 ? -14.828 -5.679 17.870 1.00 97.25 222 THR A O 1
ATOM 1856 N N . GLN A 1 223 ? -15.119 -6.970 16.058 1.00 97.62 223 GLN A N 1
ATOM 1857 C CA . GLN A 1 223 ? -14.339 -8.099 16.583 1.00 97.62 223 GLN A CA 1
ATOM 1858 C C . GLN A 1 223 ? -12.866 -7.717 16.788 1.00 97.62 223 GLN A C 1
ATOM 1860 O O . GLN A 1 223 ? -12.251 -8.109 17.780 1.00 97.62 223 GLN A O 1
ATOM 1865 N N . TYR A 1 224 ? -12.297 -6.907 15.888 1.00 97.62 224 TYR A N 1
ATOM 1866 C CA . TYR A 1 224 ? -10.960 -6.332 16.057 1.00 97.62 224 TYR A CA 1
ATOM 1867 C C . TYR A 1 224 ? -10.875 -5.455 17.314 1.00 97.62 224 TYR A C 1
ATOM 1869 O O . TYR A 1 224 ? -9.948 -5.599 18.112 1.00 97.62 224 TYR A O 1
ATOM 1877 N N . LEU A 1 225 ? -11.853 -4.567 17.522 1.00 96.81 225 LEU A N 1
ATOM 1878 C CA . LEU A 1 225 ? -11.887 -3.677 18.685 1.00 96.81 225 LEU A CA 1
ATOM 1879 C C . LEU A 1 225 ? -12.081 -4.452 19.998 1.00 96.81 225 LEU A C 1
ATOM 1881 O O . LEU A 1 225 ? -11.408 -4.151 20.983 1.00 96.81 225 LEU A O 1
ATOM 1885 N N . GLU A 1 226 ? -12.931 -5.480 20.015 1.00 96.81 226 GLU A N 1
ATOM 1886 C CA . GLU A 1 226 ? -13.115 -6.379 21.161 1.00 96.81 226 GLU A CA 1
ATOM 1887 C C . GLU A 1 226 ? -11.829 -7.146 21.495 1.00 96.81 226 GLU A C 1
ATOM 1889 O O . GLU A 1 226 ? -11.379 -7.113 22.643 1.00 96.81 226 GLU A O 1
ATOM 1894 N N . LYS A 1 227 ? -11.169 -7.739 20.491 1.00 95.44 227 LYS A N 1
ATOM 1895 C CA . LYS A 1 227 ? -9.860 -8.395 20.643 1.00 95.44 227 LYS A CA 1
ATOM 1896 C C . LYS A 1 227 ? -8.816 -7.431 21.222 1.00 95.44 227 LYS A C 1
ATOM 1898 O O . LYS A 1 227 ? -8.161 -7.754 22.212 1.00 95.44 227 LYS A O 1
ATOM 1903 N N . LYS A 1 228 ? -8.720 -6.204 20.693 1.00 94.62 228 LYS A N 1
ATOM 1904 C CA . LYS A 1 228 ? -7.810 -5.157 21.201 1.00 94.62 228 LYS A CA 1
ATOM 1905 C C . LYS A 1 228 ? -8.183 -4.626 22.588 1.00 94.62 228 LYS A C 1
ATOM 1907 O O . LYS A 1 228 ? -7.324 -4.066 23.271 1.00 94.62 228 LYS A O 1
ATOM 1912 N N . ASN A 1 229 ? -9.423 -4.784 23.043 1.00 95.75 229 ASN A N 1
ATOM 1913 C CA . ASN A 1 229 ? -9.797 -4.506 24.432 1.00 95.75 229 ASN A CA 1
ATOM 1914 C C . ASN A 1 229 ? -9.309 -5.631 25.354 1.00 95.75 229 ASN A C 1
ATOM 1916 O O . ASN A 1 229 ? -8.604 -5.354 26.323 1.00 95.75 229 ASN A O 1
ATOM 1920 N N . GLN A 1 230 ? -9.581 -6.889 25.000 1.00 96.00 230 GLN A N 1
ATOM 1921 C CA . GLN A 1 230 ? -9.160 -8.068 25.766 1.00 96.00 230 GLN A CA 1
ATOM 1922 C C . GLN A 1 230 ? -7.628 -8.171 25.893 1.00 96.00 230 GLN A C 1
ATOM 1924 O O . GLN A 1 230 ? -7.118 -8.425 26.986 1.00 96.00 230 GLN A O 1
ATOM 1929 N N . GLU A 1 231 ? -6.887 -7.904 24.810 1.00 94.88 231 GLU A N 1
ATOM 1930 C CA . GLU A 1 231 ? -5.417 -7.827 24.809 1.00 94.88 231 GLU A CA 1
ATOM 1931 C C . GLU A 1 231 ? -4.903 -6.761 25.794 1.00 94.88 231 GLU A C 1
ATOM 1933 O O . GLU A 1 231 ? -4.016 -7.039 26.605 1.00 94.88 231 GLU A O 1
ATOM 1938 N N . ARG A 1 232 ? -5.493 -5.555 25.782 1.00 95.81 232 ARG A N 1
ATOM 1939 C CA . ARG A 1 232 ? -5.102 -4.449 26.675 1.00 95.81 232 ARG A CA 1
ATOM 1940 C C . ARG A 1 232 ? -5.441 -4.723 28.137 1.00 95.81 232 ARG A C 1
ATOM 1942 O O . ARG A 1 232 ? -4.615 -4.447 29.003 1.00 95.81 232 ARG A O 1
ATOM 1949 N N . GLU A 1 233 ? -6.607 -5.294 28.426 1.00 97.19 233 GLU A N 1
ATOM 1950 C CA . GLU A 1 233 ? -6.956 -5.702 29.789 1.00 97.19 233 GLU A CA 1
ATOM 1951 C C . GLU A 1 233 ? -6.032 -6.799 30.326 1.00 97.19 233 GLU A C 1
ATOM 1953 O O . GLU A 1 233 ? -5.629 -6.754 31.489 1.00 97.19 233 GLU A O 1
ATOM 1958 N N . LYS A 1 234 ? -5.694 -7.796 29.496 1.00 96.88 234 LYS A N 1
ATOM 1959 C CA . LYS A 1 234 ? -4.760 -8.861 29.874 1.00 96.88 234 LYS A CA 1
ATOM 1960 C C . LYS A 1 234 ? -3.386 -8.272 30.202 1.00 96.88 234 LYS A C 1
ATOM 1962 O O . LYS A 1 234 ? -2.885 -8.515 31.297 1.00 96.88 234 LYS A O 1
ATOM 1967 N N . ALA A 1 235 ? -2.843 -7.435 29.318 1.00 97.12 235 ALA A N 1
ATOM 1968 C CA . ALA A 1 235 ? -1.564 -6.764 29.537 1.00 97.12 235 ALA A CA 1
ATOM 1969 C C . ALA A 1 235 ? -1.573 -5.864 30.789 1.00 97.12 235 ALA A C 1
ATOM 1971 O O . ALA A 1 235 ? -0.585 -5.824 31.520 1.00 97.12 235 ALA A O 1
ATOM 1972 N N . ALA A 1 236 ? -2.687 -5.184 31.086 1.00 97.19 236 ALA A N 1
ATOM 1973 C CA . ALA A 1 236 ? -2.837 -4.397 32.311 1.00 97.19 236 ALA A CA 1
ATOM 1974 C C . ALA A 1 236 ? -2.803 -5.276 33.576 1.00 97.19 236 ALA A C 1
ATOM 1976 O O . ALA A 1 236 ? -2.036 -4.988 34.495 1.00 97.19 236 ALA A O 1
ATOM 1977 N N . ARG A 1 237 ? -3.565 -6.383 33.597 1.00 97.00 237 ARG A N 1
ATOM 1978 C CA . ARG A 1 237 ? -3.570 -7.356 34.707 1.00 97.00 237 ARG A CA 1
ATOM 1979 C C . ARG A 1 237 ? -2.188 -7.984 34.926 1.00 97.00 237 ARG A C 1
ATOM 1981 O O . ARG A 1 237 ? -1.751 -8.117 36.067 1.00 97.00 237 ARG A O 1
ATOM 1988 N N . GLU A 1 238 ? -1.478 -8.323 33.852 1.00 96.69 238 GLU A N 1
ATOM 1989 C CA . GLU A 1 238 ? -0.119 -8.881 33.910 1.00 96.69 238 GLU A CA 1
ATOM 1990 C C . GLU A 1 238 ? 0.912 -7.847 34.399 1.00 96.69 238 GLU A C 1
ATOM 1992 O O . GLU A 1 238 ? 1.741 -8.164 35.253 1.00 96.69 238 GLU A O 1
ATOM 1997 N N . ALA A 1 239 ? 0.825 -6.593 33.943 1.00 96.88 239 ALA A N 1
ATOM 1998 C CA . ALA A 1 239 ? 1.695 -5.509 34.401 1.00 96.88 239 ALA A CA 1
ATOM 1999 C C . ALA A 1 239 ? 1.471 -5.145 35.882 1.00 96.88 239 ALA A C 1
ATOM 2001 O O . ALA A 1 239 ? 2.425 -4.820 36.591 1.00 96.88 239 ALA A O 1
ATOM 2002 N N . GLU A 1 240 ? 0.231 -5.207 36.373 1.00 96.69 240 GLU A N 1
ATOM 2003 C CA . GLU A 1 240 ? -0.080 -4.985 37.788 1.00 96.69 240 GLU A CA 1
ATOM 2004 C C . GLU A 1 240 ? 0.390 -6.155 38.664 1.00 96.69 240 GLU A C 1
ATOM 2006 O O . GLU A 1 240 ? 1.064 -5.934 39.673 1.00 96.69 240 GLU A O 1
ATOM 2011 N N . ALA A 1 241 ? 0.164 -7.401 38.233 1.00 96.69 241 ALA A N 1
ATOM 2012 C CA . ALA A 1 241 ? 0.703 -8.584 38.904 1.00 96.69 241 ALA A CA 1
ATOM 2013 C C . ALA A 1 241 ? 2.243 -8.557 38.982 1.00 96.69 241 ALA A C 1
ATOM 2015 O O . ALA A 1 241 ? 2.812 -8.873 40.030 1.00 96.69 241 ALA A O 1
ATOM 2016 N N . ALA A 1 242 ? 2.923 -8.114 37.918 1.00 96.88 242 ALA A N 1
ATOM 2017 C CA . ALA A 1 242 ? 4.374 -7.936 37.902 1.00 96.88 242 ALA A CA 1
ATOM 2018 C C . ALA A 1 242 ? 4.849 -6.869 38.906 1.00 96.88 242 ALA A C 1
ATOM 2020 O O . ALA A 1 242 ? 5.808 -7.112 39.641 1.00 96.88 242 ALA A O 1
ATOM 2021 N N . LYS A 1 243 ? 4.156 -5.723 39.006 1.00 96.81 243 LYS A N 1
ATOM 2022 C CA . LYS A 1 243 ? 4.449 -4.681 40.010 1.00 96.81 243 LYS A CA 1
ATOM 2023 C C . LYS A 1 243 ? 4.288 -5.201 41.439 1.00 96.81 243 LYS A C 1
ATOM 2025 O O . LYS A 1 243 ? 5.189 -5.015 42.252 1.00 96.81 243 LYS A O 1
ATOM 2030 N N . VAL A 1 244 ? 3.193 -5.903 41.737 1.00 97.00 244 VAL A N 1
ATOM 2031 C CA . VAL A 1 244 ? 2.953 -6.494 43.068 1.00 97.00 244 VAL A CA 1
ATOM 2032 C C . VAL A 1 244 ? 3.997 -7.570 43.396 1.00 97.00 244 VAL A C 1
ATOM 2034 O O . VAL A 1 244 ? 4.484 -7.635 44.524 1.00 97.00 244 VAL A O 1
ATOM 2037 N N . ALA A 1 245 ? 4.390 -8.396 42.422 1.00 95.69 245 ALA A N 1
ATOM 2038 C CA . ALA A 1 245 ? 5.446 -9.392 42.604 1.00 95.69 245 ALA A CA 1
ATOM 2039 C C . ALA A 1 245 ? 6.823 -8.752 42.863 1.00 95.69 245 ALA A C 1
ATOM 2041 O O . ALA A 1 245 ? 7.588 -9.270 43.677 1.00 95.69 245 ALA A O 1
ATOM 2042 N N . GLN A 1 246 ? 7.127 -7.625 42.214 1.00 94.94 246 GLN A N 1
ATOM 2043 C CA . GLN A 1 246 ? 8.361 -6.871 42.438 1.00 94.94 246 GLN A CA 1
ATOM 2044 C C . GLN A 1 246 ? 8.377 -6.212 43.827 1.00 94.94 246 GLN A C 1
ATOM 2046 O O . GLN A 1 246 ? 9.310 -6.444 44.593 1.00 94.94 246 GLN A O 1
ATOM 2051 N N . GLN A 1 247 ? 7.303 -5.512 44.209 1.00 94.69 247 GLN A N 1
ATOM 2052 C CA . GLN A 1 247 ? 7.159 -4.906 45.541 1.00 94.69 247 GLN A CA 1
ATOM 2053 C C . GLN A 1 247 ? 7.285 -5.935 46.674 1.00 94.69 247 GLN A C 1
ATOM 2055 O O . GLN A 1 247 ? 7.892 -5.652 47.704 1.00 94.69 247 GLN A O 1
ATOM 2060 N N . ARG A 1 248 ? 6.758 -7.156 46.490 1.00 94.75 248 ARG A N 1
ATOM 2061 C CA . ARG A 1 248 ? 6.925 -8.252 47.462 1.00 94.75 248 ARG A CA 1
ATOM 2062 C C . ARG A 1 248 ? 8.388 -8.672 47.621 1.00 94.75 248 ARG A C 1
ATOM 2064 O O . ARG A 1 248 ? 8.828 -8.849 48.752 1.00 94.75 248 ARG A O 1
ATOM 2071 N N . LYS A 1 249 ? 9.147 -8.789 46.525 1.00 94.38 249 LYS A N 1
ATOM 2072 C CA . LYS A 1 249 ? 10.587 -9.114 46.568 1.00 94.38 249 LYS A CA 1
ATOM 2073 C C . LYS A 1 249 ? 11.398 -8.010 47.246 1.00 94.38 249 LYS A C 1
ATOM 2075 O O . LYS A 1 249 ? 12.260 -8.311 48.064 1.00 94.38 249 LYS A O 1
ATOM 2080 N N . GLU A 1 250 ? 11.099 -6.752 46.937 1.00 92.00 250 GLU A N 1
ATOM 2081 C CA . GLU A 1 250 ? 11.755 -5.584 47.537 1.00 92.00 250 GLU A CA 1
ATOM 2082 C C . GLU A 1 250 ? 11.469 -5.493 49.043 1.00 92.00 250 GLU A C 1
ATOM 2084 O O . GLU A 1 250 ? 12.394 -5.304 49.831 1.00 92.00 250 GLU A O 1
ATOM 2089 N N . ALA A 1 251 ? 10.221 -5.726 49.466 1.00 90.69 251 ALA A N 1
ATOM 2090 C CA . ALA A 1 251 ? 9.853 -5.797 50.880 1.00 90.69 251 ALA A CA 1
ATOM 2091 C C . ALA A 1 251 ? 10.536 -6.970 51.611 1.00 90.69 251 ALA A C 1
ATOM 2093 O O . ALA A 1 251 ? 11.013 -6.804 52.733 1.00 90.69 251 ALA A O 1
ATOM 2094 N N . GLU A 1 252 ? 10.640 -8.143 50.978 1.00 89.88 252 GLU A N 1
ATOM 2095 C CA . GLU A 1 252 ? 11.333 -9.307 51.545 1.00 89.88 252 GLU A CA 1
ATOM 2096 C C . GLU A 1 252 ? 12.851 -9.072 51.670 1.00 89.88 252 GLU A C 1
ATOM 2098 O O . GLU A 1 252 ? 13.460 -9.452 52.671 1.00 89.88 252 GLU A O 1
ATOM 2103 N N . GLN A 1 253 ? 13.470 -8.400 50.693 1.00 86.50 253 GLN A N 1
ATOM 2104 C CA . GLN A 1 253 ? 14.875 -7.987 50.762 1.00 86.50 253 GLN A CA 1
ATOM 2105 C C . GLN A 1 253 ? 15.106 -6.907 51.828 1.00 86.50 253 GLN A C 1
ATOM 2107 O O . GLN A 1 253 ? 16.068 -7.006 52.587 1.00 86.50 253 GLN A O 1
ATOM 2112 N N . ALA A 1 254 ? 14.214 -5.920 51.948 1.00 86.56 254 ALA A N 1
ATOM 2113 C CA . ALA A 1 254 ? 14.279 -4.910 53.003 1.00 86.56 254 ALA A CA 1
ATOM 2114 C C . ALA A 1 254 ? 14.176 -5.543 54.402 1.00 86.56 254 ALA A C 1
ATOM 2116 O O . ALA A 1 254 ? 14.998 -5.243 55.268 1.00 86.56 254 ALA A O 1
ATOM 2117 N N . ALA A 1 255 ? 13.242 -6.480 54.601 1.00 84.44 255 ALA A N 1
ATOM 2118 C CA . ALA A 1 255 ? 13.097 -7.222 55.852 1.00 84.44 255 ALA A CA 1
ATOM 2119 C C . ALA A 1 255 ? 14.347 -8.059 56.186 1.00 84.44 255 ALA A C 1
ATOM 2121 O O . ALA A 1 255 ? 14.804 -8.057 57.327 1.00 84.44 255 ALA A O 1
ATOM 2122 N N . LYS A 1 256 ? 14.951 -8.728 55.192 1.00 82.44 256 LYS A N 1
ATOM 2123 C CA . LYS A 1 256 ? 16.205 -9.485 55.372 1.00 82.44 256 LYS A CA 1
ATOM 2124 C C . LYS A 1 256 ? 17.392 -8.582 55.719 1.00 82.44 256 LYS A C 1
ATOM 2126 O O . LYS A 1 256 ? 18.175 -8.934 56.595 1.00 82.44 256 LYS A O 1
ATOM 2131 N N . ASN A 1 257 ? 17.493 -7.404 55.104 1.00 74.38 257 ASN A N 1
ATOM 2132 C CA . ASN A 1 257 ? 18.550 -6.434 55.406 1.00 74.38 257 ASN A CA 1
ATOM 2133 C C . ASN A 1 257 ? 18.396 -5.809 56.806 1.00 74.38 257 ASN A C 1
ATOM 2135 O O . ASN A 1 257 ? 19.397 -5.493 57.442 1.00 74.38 257 ASN A O 1
ATOM 2139 N N . GLN A 1 258 ? 17.165 -5.670 57.310 1.00 65.19 258 GLN A N 1
ATOM 2140 C CA . GLN A 1 258 ? 16.881 -5.209 58.678 1.00 65.19 258 GLN A CA 1
ATOM 2141 C C . GLN A 1 258 ? 17.070 -6.300 59.752 1.00 65.19 258 GLN A C 1
ATOM 2143 O O . GLN A 1 258 ? 17.107 -5.983 60.937 1.00 65.19 258 GLN A O 1
ATOM 2148 N N . ALA A 1 259 ? 17.219 -7.572 59.364 1.00 59.09 259 ALA A N 1
ATOM 2149 C CA . ALA A 1 259 ? 17.373 -8.704 60.284 1.00 59.09 259 ALA A CA 1
ATOM 2150 C C . ALA A 1 259 ? 18.831 -8.991 60.711 1.00 59.09 259 ALA A C 1
ATOM 2152 O O . ALA A 1 259 ? 19.081 -9.979 61.401 1.00 59.09 259 ALA A O 1
ATOM 2153 N N . LEU A 1 260 ? 19.797 -8.154 60.315 1.00 45.06 260 LEU A N 1
ATOM 2154 C CA . LEU A 1 260 ? 21.195 -8.234 60.754 1.00 45.06 260 LEU A CA 1
ATOM 2155 C C . LEU A 1 260 ? 21.366 -7.580 62.141 1.00 45.06 260 LEU A C 1
ATOM 2157 O O . LEU A 1 260 ? 21.205 -6.364 62.249 1.00 45.06 260 LEU A O 1
ATOM 2161 N N . PRO A 1 261 ? 21.723 -8.329 63.206 1.00 48.94 261 PRO A N 1
ATOM 2162 C CA . PRO A 1 261 ? 21.923 -7.742 64.527 1.00 48.94 261 PRO A CA 1
ATOM 2163 C C . PRO A 1 261 ? 23.178 -6.868 64.558 1.00 48.94 261 PRO A C 1
ATOM 2165 O O . PRO A 1 261 ? 24.261 -7.307 64.160 1.00 48.94 261 PRO A O 1
ATOM 2168 N N . GLY A 1 262 ? 23.055 -5.654 65.094 1.00 43.56 262 GLY A N 1
ATOM 2169 C CA . GLY A 1 262 ? 24.211 -4.810 65.381 1.00 43.56 262 GLY A CA 1
ATOM 2170 C C . GLY A 1 262 ? 25.121 -5.458 66.428 1.00 43.56 262 GLY A C 1
ATOM 2171 O O . GLY A 1 262 ? 24.660 -5.860 67.495 1.00 43.56 262 GLY A O 1
ATOM 2172 N N . LYS A 1 263 ? 26.423 -5.535 66.135 1.00 37.06 263 LYS A N 1
ATOM 2173 C CA . LYS A 1 263 ? 27.466 -5.789 67.136 1.00 37.06 263 LYS A CA 1
ATOM 2174 C C . LYS A 1 263 ? 28.166 -4.477 67.469 1.00 37.06 263 LYS A C 1
ATOM 2176 O O . LYS A 1 263 ? 29.046 -4.053 66.723 1.00 37.06 263 LYS A O 1
ATOM 2181 N N . GLU A 1 264 ? 27.793 -3.865 68.588 1.00 32.75 264 GLU A N 1
ATOM 2182 C CA . GLU A 1 264 ? 28.643 -2.865 69.244 1.00 32.75 264 GLU A CA 1
ATOM 2183 C C . GLU A 1 264 ? 29.719 -3.540 70.128 1.00 32.75 264 GLU A C 1
ATOM 2185 O O . GLU A 1 264 ? 29.615 -4.742 70.400 1.00 32.75 264 GLU A O 1
ATOM 2190 N N . PRO A 1 265 ? 30.812 -2.834 70.488 1.00 45.69 265 PRO A N 1
ATOM 2191 C CA . PRO A 1 265 ? 32.090 -3.492 70.759 1.00 45.69 265 PRO A CA 1
ATOM 2192 C C . PRO A 1 265 ? 32.508 -3.519 72.239 1.00 45.69 265 PRO A C 1
ATOM 2194 O O . PRO A 1 265 ? 32.620 -2.478 72.876 1.00 45.69 265 PRO A O 1
ATOM 2197 N N . GLN A 1 266 ? 32.881 -4.703 72.734 1.00 29.53 266 GLN A N 1
ATOM 2198 C CA . GLN A 1 266 ? 33.677 -4.930 73.951 1.00 29.53 266 GLN A CA 1
ATOM 2199 C C . GLN A 1 266 ? 34.314 -6.338 73.907 1.00 29.53 266 GLN A C 1
ATOM 2201 O O . GLN A 1 266 ? 33.769 -7.229 73.259 1.00 29.53 266 GLN A O 1
ATOM 2206 N N . GLU A 1 267 ? 35.412 -6.650 74.602 1.00 32.16 267 GLU A N 1
ATOM 2207 C CA . GLU A 1 267 ? 36.596 -5.842 74.949 1.00 32.16 267 GLU A CA 1
ATOM 2208 C C . GLU A 1 267 ? 37.685 -6.804 75.469 1.00 32.16 267 GLU A C 1
ATOM 2210 O O . GLU A 1 267 ? 37.429 -7.535 76.423 1.00 32.16 267 GLU A O 1
ATOM 2215 N N . THR A 1 268 ? 38.904 -6.791 74.914 1.00 27.20 268 THR A N 1
ATOM 2216 C CA . THR A 1 268 ? 40.058 -7.434 75.576 1.00 27.20 268 THR A CA 1
ATOM 2217 C C . THR A 1 268 ? 41.340 -6.670 75.269 1.00 27.20 268 THR A C 1
ATOM 2219 O O . THR A 1 268 ? 41.876 -6.743 74.164 1.00 27.20 268 THR A O 1
ATOM 2222 N N . ARG A 1 269 ? 41.850 -5.934 76.261 1.00 30.23 269 ARG A N 1
ATOM 2223 C CA . ARG A 1 269 ? 43.095 -5.165 76.166 1.00 30.23 269 ARG A CA 1
ATOM 2224 C C . ARG A 1 269 ? 44.139 -5.710 77.136 1.00 30.23 269 ARG A C 1
ATOM 2226 O O . ARG A 1 269 ? 44.091 -5.410 78.324 1.00 30.23 269 ARG A O 1
ATOM 2233 N N . SER A 1 270 ? 45.157 -6.375 76.605 1.00 26.47 270 SER A N 1
ATOM 2234 C CA . SER A 1 270 ? 46.462 -6.486 77.260 1.00 26.47 270 SER A CA 1
ATOM 2235 C C . SER A 1 270 ? 47.578 -6.575 76.217 1.00 26.47 270 SER A C 1
ATOM 2237 O O . SER A 1 270 ? 47.520 -7.350 75.268 1.00 26.47 270 SER A O 1
ATOM 2239 N N . LEU A 1 271 ? 48.588 -5.723 76.392 1.00 28.98 271 LEU A N 1
ATOM 2240 C CA . LEU A 1 271 ? 49.905 -5.854 75.767 1.00 28.98 271 LEU A CA 1
ATOM 2241 C C . LEU A 1 271 ? 50.739 -6.816 76.675 1.00 28.98 271 LEU A C 1
ATOM 2243 O O . LEU A 1 271 ? 50.248 -7.199 77.735 1.00 28.98 271 LEU A O 1
ATOM 2247 N N . GLN A 1 272 ? 51.973 -7.256 76.398 1.00 30.25 272 GLN A N 1
ATOM 2248 C CA . GLN A 1 272 ? 53.046 -6.734 75.537 1.00 30.25 272 GLN A CA 1
ATOM 2249 C C . GLN A 1 272 ? 54.181 -7.793 75.392 1.00 30.25 272 GLN A C 1
ATOM 2251 O O . GLN A 1 272 ? 54.119 -8.823 76.054 1.00 30.25 272 GLN A O 1
ATOM 2256 N N . VAL A 1 273 ? 55.260 -7.463 74.653 1.00 24.67 273 VAL A N 1
ATOM 2257 C CA . VAL A 1 273 ? 56.566 -8.189 74.546 1.00 24.67 273 VAL A CA 1
ATOM 2258 C C . VAL A 1 273 ? 56.505 -9.458 73.651 1.00 24.67 273 VAL A C 1
ATOM 2260 O O . VAL A 1 273 ? 55.659 -10.313 73.864 1.00 24.67 273 VAL A O 1
ATOM 2263 N N . SER A 1 274 ? 57.181 -9.537 72.485 1.00 26.02 274 SER A N 1
ATOM 2264 C CA . SER A 1 274 ? 58.633 -9.759 72.200 1.00 26.02 274 SER A CA 1
ATOM 2265 C C . SER A 1 274 ? 59.148 -11.132 72.703 1.00 26.02 274 SER A C 1
ATOM 2267 O O . SER A 1 274 ? 58.772 -11.536 73.793 1.00 26.02 274 SER A O 1
ATOM 2269 N N . GLN A 1 275 ? 60.013 -11.912 72.033 1.00 30.69 275 GLN A N 1
ATOM 2270 C CA . GLN A 1 275 ? 60.817 -11.778 70.793 1.00 30.69 275 GLN A CA 1
ATOM 2271 C C . GLN A 1 275 ? 61.284 -13.225 70.404 1.00 30.69 275 GLN A C 1
ATOM 2273 O O . GLN A 1 275 ? 61.346 -14.064 71.298 1.00 30.69 275 GLN A O 1
ATOM 2278 N N . THR A 1 276 ? 61.519 -13.672 69.154 1.00 24.20 276 THR A N 1
ATOM 2279 C CA . THR A 1 276 ? 62.747 -13.469 68.336 1.00 24.20 276 THR A CA 1
ATOM 2280 C C . THR A 1 276 ? 62.769 -14.457 67.137 1.00 24.20 276 THR A C 1
ATOM 2282 O O . THR A 1 276 ? 62.621 -15.645 67.388 1.00 24.20 276 THR A O 1
ATOM 2285 N N . SER A 1 277 ? 63.042 -13.964 65.911 1.00 28.22 277 SER A N 1
ATOM 2286 C CA . SER A 1 277 ? 63.701 -14.592 64.718 1.00 28.22 277 SER A CA 1
ATOM 2287 C C . SER A 1 277 ? 63.264 -15.986 64.167 1.00 28.22 277 SER A C 1
ATOM 2289 O O . SER A 1 277 ? 62.602 -16.755 64.847 1.00 28.22 277 SER A O 1
ATOM 2291 N N . GLN A 1 278 ? 63.558 -16.390 62.914 1.00 29.11 278 GLN A N 1
ATOM 2292 C CA . GLN A 1 278 ? 64.506 -15.895 61.886 1.00 29.11 278 GLN A CA 1
ATOM 2293 C C . GLN A 1 278 ? 63.902 -15.768 60.462 1.00 29.11 278 GLN A C 1
ATOM 2295 O O . GLN A 1 278 ? 63.094 -16.603 60.079 1.00 29.11 278 GLN A O 1
ATOM 2300 N N . GLU A 1 279 ? 64.399 -14.756 59.722 1.00 26.16 279 GLU A N 1
ATOM 2301 C CA . GLU A 1 279 ? 64.737 -14.675 58.268 1.00 26.16 279 GLU A CA 1
ATOM 2302 C C . GLU A 1 279 ? 63.723 -15.096 57.158 1.00 26.16 279 GLU A C 1
ATOM 2304 O O . GLU A 1 279 ? 62.905 -15.988 57.335 1.00 26.16 279 GLU A O 1
ATOM 2309 N N . THR A 1 280 ? 63.691 -14.477 55.959 1.00 25.27 280 THR A N 1
ATOM 2310 C CA . THR A 1 280 ? 64.659 -13.564 55.282 1.00 25.27 280 THR A CA 1
ATOM 2311 C C . THR A 1 280 ? 63.966 -12.416 54.493 1.00 25.27 280 THR A C 1
ATOM 2313 O O . THR A 1 280 ? 62.767 -12.475 54.232 1.00 25.27 280 THR A O 1
ATOM 2316 N N . GLN A 1 281 ? 64.725 -11.373 54.114 1.00 26.50 281 GLN A N 1
ATOM 2317 C CA . GLN A 1 281 ? 64.335 -10.191 53.295 1.00 26.50 281 GLN A CA 1
ATOM 2318 C C . GLN A 1 281 ? 64.430 -10.473 51.763 1.00 26.50 281 GLN A C 1
ATOM 2320 O O . GLN A 1 281 ? 64.812 -11.586 51.405 1.00 26.50 281 GLN A O 1
ATOM 2325 N N . ASP A 1 282 ? 64.095 -9.611 50.781 1.00 27.20 282 ASP A N 1
ATOM 2326 C CA . ASP A 1 282 ? 63.793 -8.151 50.659 1.00 27.20 282 ASP A CA 1
ATOM 2327 C C . ASP A 1 282 ? 62.393 -7.908 50.012 1.00 27.20 282 ASP A C 1
ATOM 2329 O O . ASP A 1 282 ? 61.806 -8.842 49.471 1.00 27.20 282 ASP A O 1
ATOM 2333 N N . GLU A 1 283 ? 61.682 -6.763 50.081 1.00 31.09 283 GLU A N 1
ATOM 2334 C CA . GLU A 1 283 ? 62.018 -5.318 49.919 1.00 31.09 283 GLU A CA 1
ATOM 2335 C C . GLU A 1 283 ? 62.497 -4.944 48.484 1.00 31.09 283 GLU A C 1
ATOM 2337 O O . GLU A 1 283 ? 62.939 -5.807 47.739 1.00 31.09 283 GLU A O 1
ATOM 2342 N N . LEU A 1 284 ? 62.373 -3.730 47.913 1.00 29.81 284 LEU A N 1
ATOM 2343 C CA . LEU A 1 284 ? 62.035 -2.346 48.328 1.00 29.81 284 LEU A CA 1
ATOM 2344 C C . LEU A 1 284 ? 61.532 -1.603 47.037 1.00 29.81 284 LEU A C 1
ATOM 2346 O O . LEU A 1 284 ? 61.977 -1.988 45.962 1.00 29.81 284 LEU A O 1
ATOM 2350 N N . ARG A 1 285 ? 60.685 -0.557 46.901 1.00 28.73 285 ARG A N 1
ATOM 2351 C CA . ARG A 1 285 ? 59.906 0.466 47.673 1.00 28.73 285 ARG A CA 1
ATOM 2352 C C . ARG A 1 285 ? 58.674 0.846 46.779 1.00 28.73 285 ARG A C 1
ATOM 2354 O O . ARG A 1 285 ? 58.480 0.206 45.756 1.00 28.73 285 ARG A O 1
ATOM 2361 N N . GLY A 1 286 ? 57.808 1.855 46.975 1.00 25.72 286 GLY A N 1
ATOM 2362 C CA . GLY A 1 286 ? 57.588 2.892 47.999 1.00 25.72 286 GLY A CA 1
ATOM 2363 C C . GLY A 1 286 ? 56.489 3.893 47.540 1.00 25.72 286 GLY A C 1
ATOM 2364 O O . GLY A 1 286 ? 56.342 4.128 46.345 1.00 25.72 286 GLY A O 1
ATOM 2365 N N . ARG A 1 287 ? 55.705 4.487 48.459 1.00 29.34 287 ARG A N 1
ATOM 2366 C CA . ARG A 1 287 ? 54.673 5.523 48.172 1.00 29.34 287 ARG A CA 1
ATOM 2367 C C . ARG A 1 287 ? 55.107 6.897 48.716 1.00 29.34 287 ARG A C 1
ATOM 2369 O O . ARG A 1 287 ? 55.640 6.907 49.820 1.00 29.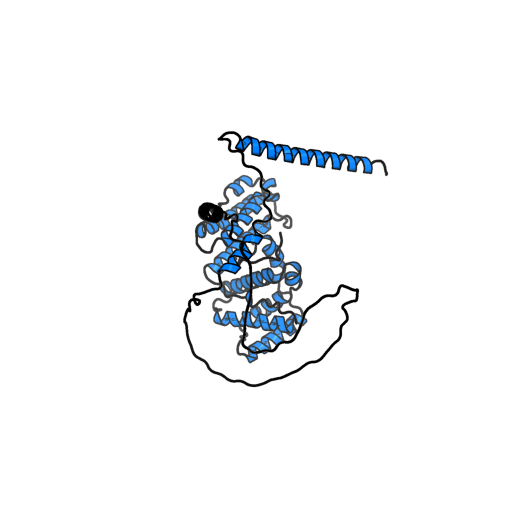34 287 ARG A O 1
ATOM 2376 N N . LEU A 1 288 ? 54.743 8.012 48.059 1.00 23.69 288 LEU A N 1
ATOM 2377 C CA . LEU A 1 288 ? 53.871 9.094 48.596 1.00 23.69 288 LEU A CA 1
ATOM 2378 C C . LEU A 1 288 ? 53.739 10.311 47.634 1.00 23.69 288 LEU A C 1
ATOM 2380 O O . LEU A 1 288 ? 54.658 10.613 46.888 1.00 23.69 288 LEU A O 1
ATOM 2384 N N . LEU A 1 289 ? 52.577 10.980 47.718 1.00 27.17 289 LEU A N 1
ATOM 2385 C CA . LEU A 1 289 ? 52.221 12.398 47.448 1.00 27.17 289 LEU A CA 1
ATOM 2386 C C . LEU A 1 289 ? 53.113 13.309 46.566 1.00 27.17 289 LEU A C 1
ATOM 2388 O O . LEU A 1 289 ? 54.278 13.523 46.880 1.00 27.17 289 LEU A O 1
ATOM 2392 N N . ILE A 1 290 ? 52.474 14.081 45.665 1.00 28.61 290 ILE A N 1
ATOM 2393 C CA . ILE A 1 290 ? 52.276 15.545 45.841 1.00 28.61 290 ILE A CA 1
ATOM 2394 C C . ILE A 1 290 ? 51.193 16.099 44.879 1.00 28.61 290 ILE A C 1
ATOM 2396 O O . ILE A 1 290 ? 50.632 15.373 44.061 1.00 28.61 290 ILE A O 1
ATOM 2400 N N . GLN A 1 291 ? 50.801 17.355 45.099 1.00 24.86 291 GLN A N 1
ATOM 2401 C CA . GLN A 1 291 ? 49.576 18.033 44.665 1.00 24.86 291 GLN A CA 1
ATOM 2402 C C . GLN A 1 291 ? 49.748 18.856 43.363 1.00 24.86 291 GLN A C 1
ATOM 2404 O O . GLN A 1 291 ? 50.776 19.493 43.184 1.00 24.86 291 GLN A O 1
ATOM 2409 N N . SER A 1 292 ? 48.710 18.864 42.509 1.00 28.69 292 SER A N 1
ATOM 2410 C CA . SER A 1 292 ? 48.344 19.829 41.434 1.00 28.69 292 SER A CA 1
ATOM 2411 C C . SER A 1 292 ? 49.409 20.673 40.696 1.00 28.69 292 SER A C 1
ATOM 2413 O O . SER A 1 292 ? 50.096 21.469 41.331 1.00 28.69 292 SER A O 1
ATOM 2415 N N . GLN A 1 293 ? 49.289 20.772 39.357 1.00 28.66 293 GLN A N 1
ATOM 2416 C CA . GLN A 1 293 ? 48.950 22.062 38.711 1.00 28.66 293 GLN A CA 1
ATOM 2417 C C . GLN A 1 293 ? 48.506 21.969 37.228 1.00 28.66 293 GLN A C 1
ATOM 2419 O O . GLN A 1 293 ? 48.565 20.925 36.587 1.00 28.66 293 GLN A O 1
ATOM 2424 N N . HIS A 1 294 ? 47.987 23.109 36.765 1.00 28.12 294 HIS A N 1
ATOM 2425 C CA . HIS A 1 294 ? 47.504 23.543 35.442 1.00 28.12 294 HIS A CA 1
ATOM 2426 C C . HIS A 1 294 ? 48.501 23.376 34.263 1.00 28.12 294 HIS A C 1
ATOM 2428 O O . HIS A 1 294 ? 49.693 23.246 34.508 1.00 28.12 294 HIS A O 1
ATOM 2434 N N . ALA A 1 295 ? 48.134 23.490 32.971 1.00 26.25 295 ALA A N 1
ATOM 2435 C CA . ALA A 1 295 ? 46.834 23.434 32.263 1.00 26.25 295 ALA A CA 1
ATOM 2436 C C . ALA A 1 295 ? 47.035 23.450 30.720 1.00 26.25 295 ALA A C 1
ATOM 2438 O O . ALA A 1 295 ? 48.089 23.851 30.237 1.00 26.25 295 ALA A O 1
ATOM 2439 N N . GLY A 1 296 ? 45.968 23.143 29.962 1.00 24.75 296 GLY A N 1
ATOM 2440 C CA . GLY A 1 296 ? 45.831 23.459 28.526 1.00 24.75 296 GLY A CA 1
ATOM 2441 C C . GLY A 1 296 ? 46.468 22.456 27.542 1.00 24.75 296 GLY A C 1
ATOM 2442 O O . GLY A 1 296 ? 47.275 21.627 27.936 1.00 24.75 296 GLY A O 1
ATOM 2443 N N . THR A 1 297 ? 46.128 22.459 26.244 1.00 25.78 297 THR A N 1
ATOM 2444 C CA . THR A 1 297 ? 44.982 23.125 25.581 1.00 25.78 297 THR A CA 1
ATOM 2445 C C . THR A 1 297 ? 44.677 22.495 24.211 1.00 25.78 297 THR A C 1
ATOM 2447 O O . THR A 1 297 ? 45.605 22.149 23.497 1.00 25.78 297 THR A O 1
ATOM 2450 N N . LYS A 1 298 ? 43.391 22.511 23.822 1.00 25.86 298 LYS A N 1
ATOM 2451 C CA . LYS A 1 298 ? 42.828 22.377 22.455 1.00 25.86 298 LYS A CA 1
ATOM 2452 C C . LYS A 1 298 ? 43.057 21.081 21.644 1.00 25.86 298 LYS A C 1
ATOM 2454 O O . LYS A 1 298 ? 44.163 20.627 21.402 1.00 25.86 298 LYS A O 1
ATOM 2459 N N . LEU A 1 299 ? 41.926 20.585 21.137 1.00 28.19 299 LEU A N 1
ATOM 2460 C CA . LEU A 1 299 ? 41.768 19.653 20.015 1.00 28.19 299 LEU A CA 1
ATOM 2461 C C . LEU A 1 299 ? 41.728 20.440 18.674 1.00 28.19 299 LEU A C 1
ATOM 2463 O O . LEU A 1 299 ? 41.647 21.670 18.697 1.00 28.19 299 LEU A O 1
ATOM 2467 N N . SER A 1 300 ? 41.665 19.721 17.544 1.00 25.08 300 SER A N 1
ATOM 2468 C CA . SER A 1 300 ? 41.814 20.172 16.138 1.00 25.08 300 SER A CA 1
ATOM 2469 C C . SER A 1 300 ? 43.292 20.297 15.704 1.00 25.08 300 SER A C 1
ATOM 2471 O O . SER A 1 300 ? 44.139 20.619 16.528 1.00 25.08 300 SER A O 1
ATOM 2473 N N . GLU A 1 301 ? 43.682 20.006 14.455 1.00 24.42 301 GLU A N 1
ATOM 2474 C CA . GLU A 1 301 ? 42.863 19.951 13.230 1.00 24.42 301 GLU A CA 1
ATOM 2475 C C . GLU A 1 301 ? 43.438 19.029 12.126 1.00 24.42 301 GLU A C 1
ATOM 2477 O O . GLU A 1 301 ? 44.625 19.105 11.852 1.00 24.42 301 GLU A O 1
ATOM 2482 N N . SER A 1 302 ? 42.559 18.229 11.494 1.00 26.94 302 SER A N 1
ATOM 2483 C CA . SER A 1 302 ? 42.524 17.715 10.094 1.00 26.94 302 SER A CA 1
ATOM 2484 C C . SER A 1 302 ? 43.776 17.186 9.330 1.00 26.94 302 SER A C 1
ATOM 2486 O O . SER A 1 302 ? 44.922 17.449 9.654 1.00 26.94 302 SER A O 1
ATOM 2488 N N . LEU A 1 303 ? 43.489 16.519 8.194 1.00 23.64 303 LEU A N 1
ATOM 2489 C CA . LEU A 1 303 ? 44.389 16.042 7.116 1.00 23.64 303 LEU A CA 1
ATOM 2490 C C . LEU A 1 303 ? 45.306 14.830 7.452 1.00 23.64 303 LEU A C 1
ATOM 2492 O O . LEU A 1 303 ? 45.941 14.789 8.494 1.00 23.64 303 LEU A O 1
ATOM 2496 N N . GLY A 1 304 ? 45.464 13.815 6.587 1.00 22.77 304 GLY A N 1
ATOM 2497 C CA . GLY A 1 304 ? 44.707 13.495 5.368 1.00 22.77 304 GLY A CA 1
ATOM 2498 C C . GLY A 1 304 ? 45.351 12.412 4.471 1.00 22.77 304 GLY A C 1
ATOM 2499 O O . GLY A 1 304 ? 46.567 12.338 4.371 1.00 22.77 304 GLY A O 1
ATOM 2500 N N . PHE A 1 305 ? 44.499 11.678 3.739 1.00 24.28 305 PHE A N 1
ATOM 2501 C CA . PHE A 1 305 ? 44.789 10.837 2.556 1.00 24.28 305 PHE A CA 1
ATOM 2502 C C . PHE A 1 305 ? 45.532 9.480 2.666 1.00 24.28 305 PHE A C 1
ATOM 2504 O O . PHE A 1 305 ? 46.279 9.193 3.588 1.00 24.28 305 PHE A O 1
ATOM 2511 N N . GLU A 1 306 ? 45.264 8.687 1.614 1.00 23.20 306 GLU A N 1
ATOM 2512 C CA . GLU A 1 306 ? 45.739 7.345 1.217 1.00 23.20 306 GLU A CA 1
ATOM 2513 C C . GLU A 1 306 ? 45.344 6.140 2.120 1.00 23.20 306 GLU A C 1
ATOM 2515 O O . GLU A 1 306 ? 45.487 6.188 3.331 1.00 23.20 306 GLU A O 1
ATOM 2520 N N . LYS A 1 307 ? 44.702 5.039 1.665 1.00 25.59 307 LYS A N 1
ATOM 2521 C CA . LYS A 1 307 ? 44.648 4.249 0.398 1.00 25.59 307 LYS A CA 1
ATOM 2522 C C . LYS A 1 307 ? 45.587 3.036 0.436 1.00 25.59 307 LYS A C 1
ATOM 2524 O O . LYS A 1 307 ? 46.728 3.100 -0.010 1.00 25.59 307 LYS A O 1
ATOM 2529 N N . THR A 1 308 ? 45.018 1.889 0.805 1.00 26.17 308 THR A N 1
ATOM 2530 C CA . THR A 1 308 ? 45.603 0.563 0.551 1.00 26.17 308 THR A CA 1
ATOM 2531 C C . THR A 1 308 ? 44.589 -0.292 -0.204 1.00 26.17 308 THR A C 1
ATOM 2533 O O . THR A 1 308 ? 43.389 -0.216 0.053 1.00 26.17 308 THR A O 1
ATOM 2536 N N . ARG A 1 309 ? 45.066 -1.081 -1.171 1.00 25.86 309 ARG A N 1
ATOM 2537 C CA . ARG A 1 309 ? 44.256 -1.901 -2.080 1.00 25.86 309 ARG A CA 1
ATOM 2538 C C . ARG A 1 309 ? 44.857 -3.301 -2.143 1.00 25.86 309 ARG A C 1
ATOM 2540 O O . ARG A 1 309 ? 45.966 -3.454 -2.644 1.00 25.86 309 ARG A O 1
ATOM 2547 N N . THR A 1 310 ? 44.118 -4.306 -1.695 1.00 27.88 310 THR A N 1
ATOM 2548 C CA . THR A 1 310 ? 44.445 -5.729 -1.867 1.00 27.88 310 THR A CA 1
ATOM 2549 C C . THR A 1 310 ? 43.241 -6.456 -2.464 1.00 27.88 310 THR A C 1
ATOM 2551 O O . THR A 1 310 ? 42.106 -6.014 -2.315 1.00 27.88 310 THR A O 1
ATOM 2554 N N . ASN A 1 311 ? 43.505 -7.512 -3.232 1.00 25.44 311 ASN A N 1
ATOM 2555 C CA . ASN A 1 311 ? 42.544 -8.210 -4.090 1.00 25.44 311 ASN A CA 1
ATOM 2556 C C . ASN A 1 311 ? 42.959 -9.687 -4.207 1.00 25.44 311 ASN A C 1
ATOM 2558 O O . ASN A 1 311 ? 44.159 -9.958 -4.185 1.00 25.44 311 ASN A O 1
ATOM 2562 N N . LEU A 1 312 ? 41.987 -10.565 -4.506 1.00 27.98 312 LEU A N 1
ATOM 2563 C CA . LEU A 1 312 ? 42.138 -11.991 -4.873 1.00 27.98 312 LEU A CA 1
ATOM 2564 C C . LEU A 1 312 ? 42.503 -12.920 -3.677 1.00 27.98 312 LEU A C 1
ATOM 2566 O O . LEU A 1 312 ? 43.229 -12.506 -2.782 1.00 27.98 312 LEU A O 1
ATOM 2570 N N . ARG A 1 313 ? 42.037 -14.182 -3.602 1.00 24.66 313 ARG A N 1
ATOM 2571 C CA . ARG A 1 313 ? 41.282 -14.988 -4.591 1.00 24.66 313 ARG A CA 1
ATOM 2572 C C . ARG A 1 313 ? 40.395 -16.075 -3.941 1.00 24.66 313 ARG A C 1
ATOM 2574 O O . ARG A 1 313 ? 40.715 -16.568 -2.867 1.00 24.66 313 ARG A O 1
ATOM 2581 N N . ASP A 1 314 ? 39.335 -16.434 -4.663 1.00 24.09 314 ASP A N 1
ATOM 2582 C CA . ASP A 1 314 ? 38.355 -17.535 -4.493 1.00 24.09 314 ASP A CA 1
ATOM 2583 C C . ASP A 1 314 ? 38.995 -18.958 -4.649 1.00 24.09 314 ASP A C 1
ATOM 2585 O O . ASP A 1 314 ? 40.178 -18.988 -5.017 1.00 24.09 314 ASP A O 1
ATOM 2589 N N . PRO A 1 315 ? 38.301 -20.126 -4.454 1.00 39.19 315 PRO A N 1
ATOM 2590 C CA . PRO A 1 315 ? 36.837 -20.325 -4.550 1.00 39.19 315 PRO A CA 1
ATOM 2591 C C . PRO A 1 315 ? 36.109 -21.375 -3.655 1.00 39.19 315 PRO A C 1
ATOM 2593 O O . PRO A 1 315 ? 36.711 -22.171 -2.945 1.00 39.19 315 PRO A O 1
ATOM 2596 N N . GLU A 1 316 ? 34.771 -21.341 -3.782 1.00 24.58 316 GLU A N 1
ATOM 2597 C CA . GLU A 1 316 ? 33.756 -22.427 -3.740 1.00 24.58 316 GLU A CA 1
ATOM 2598 C C . GLU A 1 316 ? 33.809 -23.577 -2.706 1.00 24.58 316 GLU A C 1
ATOM 2600 O O . GLU A 1 316 ? 34.650 -24.469 -2.772 1.00 24.58 316 GLU A O 1
ATOM 2605 N N . LEU A 1 317 ? 32.716 -23.702 -1.932 1.00 24.33 317 LEU A N 1
ATOM 2606 C CA . LEU A 1 317 ? 31.971 -24.969 -1.816 1.00 24.33 317 LEU A CA 1
ATOM 2607 C C . LEU A 1 317 ? 30.475 -24.705 -1.529 1.00 24.33 317 LEU A C 1
ATOM 2609 O O . LEU A 1 317 ? 30.126 -23.688 -0.931 1.00 24.33 317 LEU A O 1
ATOM 2613 N N . TYR A 1 318 ? 29.597 -25.616 -1.956 1.00 23.70 318 TYR A N 1
ATOM 2614 C CA . TYR A 1 318 ? 28.136 -25.558 -1.802 1.00 23.70 318 TYR A CA 1
ATOM 2615 C C . TYR A 1 318 ? 27.646 -26.819 -1.083 1.00 23.70 318 TYR A C 1
ATOM 2617 O O . TYR A 1 318 ? 27.908 -27.912 -1.576 1.00 23.70 318 TYR A O 1
ATOM 2625 N N . GLU A 1 319 ? 26.886 -26.687 0.011 1.00 24.16 319 GLU A N 1
ATOM 2626 C CA . GLU A 1 319 ? 25.936 -27.733 0.421 1.00 24.16 319 GLU A CA 1
ATOM 2627 C C . GLU A 1 319 ? 24.798 -27.215 1.323 1.00 24.16 319 GLU A C 1
ATOM 2629 O O . GLU A 1 319 ? 24.779 -26.057 1.744 1.00 24.16 319 GLU A O 1
ATOM 2634 N N . SER A 1 320 ? 23.802 -28.076 1.546 1.00 27.16 320 SER A N 1
ATOM 2635 C CA . SER A 1 320 ? 22.492 -27.771 2.137 1.00 27.16 320 SER A CA 1
ATOM 2636 C C . SER A 1 320 ? 22.431 -28.036 3.648 1.00 27.16 320 SER A C 1
ATOM 2638 O O . SER A 1 320 ? 23.122 -28.915 4.159 1.00 27.16 320 SER A O 1
ATOM 2640 N N . GLY A 1 321 ? 21.545 -27.338 4.370 1.00 25.11 321 GLY A N 1
ATOM 2641 C CA . GLY A 1 321 ? 21.296 -27.619 5.788 1.00 25.11 321 GLY A CA 1
ATOM 2642 C C . GLY A 1 321 ? 20.242 -26.729 6.454 1.00 25.11 321 GLY A C 1
ATOM 2643 O O . GLY A 1 321 ? 20.558 -25.655 6.956 1.00 25.11 321 GLY A O 1
ATOM 2644 N N . TYR A 1 322 ? 18.996 -27.204 6.537 1.00 26.14 322 TYR A N 1
ATOM 2645 C CA . TYR A 1 322 ? 17.986 -26.642 7.446 1.00 26.14 322 TYR A CA 1
ATOM 2646 C C . TYR A 1 322 ? 18.206 -27.178 8.871 1.00 26.14 322 TYR A C 1
ATOM 2648 O O . TYR A 1 322 ? 17.858 -28.324 9.153 1.00 26.14 322 TYR A O 1
ATOM 2656 N N . THR A 1 323 ? 18.696 -26.350 9.797 1.00 25.03 323 THR A N 1
ATOM 2657 C CA . THR A 1 323 ? 18.605 -26.620 11.244 1.00 25.03 323 THR A CA 1
ATOM 2658 C C . THR A 1 323 ? 18.276 -25.350 12.028 1.00 25.03 323 THR A C 1
ATOM 2660 O O . THR A 1 323 ? 18.925 -24.318 11.889 1.00 25.03 323 THR A O 1
ATOM 2663 N N . ILE A 1 324 ? 17.253 -25.428 12.883 1.00 31.08 324 ILE A N 1
ATOM 2664 C CA . ILE A 1 324 ? 16.968 -24.401 13.891 1.00 31.08 324 ILE A CA 1
ATOM 2665 C C . ILE A 1 324 ? 17.796 -24.746 15.129 1.00 31.08 324 ILE A C 1
ATOM 2667 O O . ILE A 1 324 ? 17.542 -25.763 15.774 1.00 31.08 324 ILE A O 1
ATOM 2671 N N . THR A 1 325 ? 18.765 -23.905 15.482 1.00 27.67 325 THR A N 1
ATOM 2672 C CA . THR A 1 325 ? 19.529 -24.024 16.730 1.00 27.67 325 THR A CA 1
ATOM 2673 C C . THR A 1 325 ? 19.013 -23.043 17.780 1.00 27.67 325 THR A C 1
ATOM 2675 O O . THR A 1 325 ? 18.930 -21.836 17.559 1.00 27.67 325 THR A O 1
ATOM 2678 N N . ALA A 1 326 ? 18.649 -23.574 18.949 1.00 31.05 326 ALA A N 1
ATOM 2679 C CA . ALA A 1 326 ? 18.320 -22.769 20.122 1.00 31.05 326 ALA A CA 1
ATOM 2680 C C . ALA A 1 326 ? 19.584 -22.076 20.682 1.00 31.05 326 ALA A C 1
ATOM 2682 O O . ALA A 1 326 ? 20.683 -22.623 20.551 1.00 31.05 326 ALA A O 1
ATOM 2683 N N . PRO A 1 327 ? 19.458 -20.894 21.315 1.00 36.59 327 PRO A N 1
ATOM 2684 C CA . PRO A 1 327 ? 20.602 -20.192 21.891 1.00 36.59 327 PRO A CA 1
ATOM 2685 C C . PRO A 1 327 ? 21.204 -20.965 23.082 1.00 36.59 327 PRO A C 1
ATOM 2687 O O . PRO A 1 327 ? 20.460 -21.601 23.835 1.00 36.59 327 PRO A O 1
ATOM 2690 N N . PRO A 1 328 ? 22.532 -20.894 23.295 1.00 31.44 328 PRO A N 1
ATOM 2691 C CA . PRO A 1 328 ? 23.181 -21.533 24.434 1.00 31.44 328 PRO A CA 1
ATOM 2692 C C . PRO A 1 328 ? 22.736 -20.900 25.760 1.00 31.44 328 PRO A C 1
ATOM 2694 O O . PRO A 1 328 ? 22.540 -19.689 25.869 1.00 31.44 328 PRO A O 1
ATOM 2697 N N . SER A 1 329 ? 22.587 -21.737 26.783 1.00 34.00 329 SER A N 1
ATOM 2698 C CA . SER A 1 329 ? 22.166 -21.338 28.126 1.00 34.00 329 SER A CA 1
ATOM 2699 C C . SER A 1 329 ? 23.337 -20.862 28.987 1.00 34.00 329 SER A C 1
ATOM 2701 O O . SER A 1 329 ? 24.303 -21.605 29.153 1.00 34.00 329 SER A O 1
ATOM 2703 N N . GLY A 1 330 ? 23.191 -19.706 29.637 1.00 41.66 330 GLY A N 1
ATOM 2704 C CA . GLY A 1 330 ? 24.084 -19.256 30.711 1.00 41.66 330 GLY A CA 1
ATOM 2705 C C . GLY A 1 330 ? 24.458 -17.776 30.618 1.00 41.66 330 GLY A C 1
ATOM 2706 O O . GLY A 1 330 ? 24.779 -17.284 29.547 1.00 41.66 330 GLY A O 1
ATOM 2707 N N . GLU A 1 331 ? 24.392 -17.089 31.760 1.00 37.00 331 GLU A N 1
ATOM 2708 C CA . GLU A 1 331 ? 25.191 -15.897 32.103 1.00 37.00 331 GLU A CA 1
ATOM 2709 C C . GLU A 1 331 ? 25.289 -14.773 31.042 1.00 37.00 331 GLU A C 1
ATOM 2711 O O . GLU A 1 331 ? 26.260 -14.648 30.303 1.00 37.00 331 GLU A O 1
ATOM 2716 N N . GLY A 1 332 ? 24.291 -13.875 31.028 1.00 39.94 332 GLY A N 1
ATOM 2717 C CA . GLY A 1 332 ? 24.365 -12.610 30.270 1.00 39.94 332 GLY A CA 1
ATOM 2718 C C . GLY A 1 332 ? 23.061 -11.802 30.186 1.00 39.94 332 GLY A C 1
ATOM 2719 O O . GLY A 1 332 ? 23.079 -10.581 30.062 1.00 39.94 332 GLY A O 1
ATOM 2720 N N . ILE A 1 333 ? 21.903 -12.456 30.319 1.00 44.72 333 ILE A N 1
ATOM 2721 C CA . ILE A 1 333 ? 20.580 -11.843 30.062 1.00 44.72 333 ILE A CA 1
ATOM 2722 C C . ILE A 1 333 ? 20.170 -10.793 31.124 1.00 44.72 333 ILE A C 1
ATOM 2724 O O . ILE A 1 333 ? 19.331 -9.927 30.865 1.00 44.72 333 ILE A O 1
ATOM 2728 N N . MET A 1 334 ? 20.756 -10.834 32.326 1.00 43.66 334 MET A N 1
ATOM 2729 C CA . MET A 1 334 ? 20.245 -10.094 33.490 1.00 43.66 334 MET A CA 1
ATOM 2730 C C . MET A 1 334 ? 20.507 -8.575 33.463 1.00 43.66 334 MET A C 1
ATOM 2732 O O . MET A 1 334 ? 19.810 -7.836 34.162 1.00 43.66 334 MET A O 1
ATOM 2736 N N . ASP A 1 335 ? 21.450 -8.089 32.649 1.00 40.91 335 ASP A N 1
ATOM 2737 C CA . ASP A 1 335 ? 21.754 -6.652 32.540 1.00 40.91 335 ASP A CA 1
ATOM 2738 C C . ASP A 1 335 ? 20.994 -5.944 31.405 1.00 40.91 335 ASP A C 1
ATOM 2740 O O . ASP A 1 335 ? 20.589 -4.790 31.568 1.00 40.91 335 ASP A O 1
ATOM 2744 N N . SER A 1 336 ? 20.664 -6.637 30.305 1.00 41.25 336 SER A N 1
ATOM 2745 C CA . SER A 1 336 ? 19.824 -6.069 29.232 1.00 41.25 336 SER A CA 1
ATOM 2746 C C . SER A 1 336 ? 18.415 -5.686 29.710 1.00 41.25 336 SER A C 1
ATOM 2748 O O . SER A 1 336 ? 17.831 -4.713 29.224 1.00 41.25 336 SER A O 1
ATOM 2750 N N . ILE A 1 337 ? 17.873 -6.409 30.697 1.00 46.09 337 ILE A N 1
ATOM 2751 C CA . ILE A 1 337 ? 16.547 -6.122 31.265 1.00 46.09 337 ILE A CA 1
ATOM 2752 C C . ILE A 1 337 ? 16.575 -4.823 32.092 1.00 46.09 337 ILE A C 1
ATOM 2754 O O . ILE A 1 337 ? 15.653 -4.013 31.983 1.00 46.09 337 ILE A O 1
ATOM 2758 N N . LYS A 1 338 ? 17.655 -4.561 32.845 1.00 42.53 338 LYS A N 1
ATOM 2759 C CA . LYS A 1 338 ? 17.818 -3.327 33.642 1.00 42.53 338 LYS A CA 1
ATOM 2760 C C . LYS A 1 338 ? 17.862 -2.081 32.750 1.00 42.53 338 LYS A C 1
ATOM 2762 O O . LYS A 1 338 ? 17.178 -1.098 33.027 1.00 42.53 338 LYS A O 1
ATOM 2767 N N . GLY A 1 339 ? 18.618 -2.143 31.649 1.00 40.97 339 GLY A N 1
ATOM 2768 C CA . GLY A 1 339 ? 18.773 -1.019 30.717 1.00 40.97 339 GLY A CA 1
ATOM 2769 C C . GLY A 1 339 ? 17.470 -0.578 30.038 1.00 40.97 339 GLY A C 1
ATOM 2770 O O . GLY A 1 339 ? 17.287 0.607 29.767 1.00 40.97 339 GLY A O 1
ATOM 2771 N N . THR A 1 340 ? 16.541 -1.510 29.798 1.00 43.38 340 THR A N 1
ATOM 2772 C CA . THR A 1 340 ? 15.263 -1.205 29.131 1.00 43.38 340 THR A CA 1
ATOM 2773 C C . THR A 1 340 ? 14.235 -0.581 30.082 1.00 43.38 340 THR A C 1
ATOM 2775 O O . THR A 1 340 ? 13.514 0.332 29.681 1.00 43.38 340 THR A O 1
ATOM 2778 N N . PHE A 1 341 ? 14.168 -1.028 31.343 1.00 40.25 341 PHE A N 1
ATOM 2779 C CA . PHE A 1 341 ? 13.138 -0.566 32.284 1.00 40.25 341 PHE A CA 1
ATOM 2780 C C . PHE A 1 341 ? 13.365 0.857 32.817 1.00 40.25 341 PHE A C 1
ATOM 2782 O O . PHE A 1 341 ? 12.392 1.602 32.950 1.00 40.25 341 PHE A O 1
ATOM 2789 N N . ASN A 1 342 ? 14.614 1.280 33.056 1.00 38.25 342 ASN A N 1
ATOM 2790 C CA . ASN A 1 342 ? 14.885 2.633 33.568 1.00 38.25 342 ASN A CA 1
ATOM 2791 C C . ASN A 1 342 ? 14.336 3.734 32.643 1.00 38.25 342 ASN A C 1
ATOM 2793 O O . ASN A 1 342 ? 13.798 4.729 33.121 1.00 38.25 342 ASN A O 1
ATOM 2797 N N . ARG A 1 343 ? 14.370 3.530 31.318 1.00 39.44 343 ARG A N 1
ATOM 2798 C CA . ARG A 1 343 ? 13.969 4.544 30.324 1.00 39.44 343 ARG A CA 1
ATOM 2799 C C . ARG A 1 343 ? 12.451 4.749 30.168 1.00 39.44 343 ARG A C 1
ATOM 2801 O O . ARG A 1 343 ? 12.025 5.403 29.218 1.00 39.44 343 ARG A O 1
ATOM 2808 N N . ILE A 1 344 ? 11.644 4.166 31.060 1.00 45.50 344 ILE A N 1
ATOM 2809 C CA . ILE A 1 344 ? 10.172 4.255 31.076 1.00 45.50 344 ILE A CA 1
ATOM 2810 C C . ILE A 1 344 ? 9.648 4.890 32.385 1.00 45.50 344 ILE A C 1
ATOM 2812 O O . ILE A 1 344 ? 8.500 5.327 32.432 1.00 45.50 344 ILE A O 1
ATOM 2816 N N . VAL A 1 345 ? 10.469 4.989 33.440 1.00 44.44 345 VAL A N 1
ATOM 2817 C CA . VAL A 1 345 ? 10.007 5.337 34.804 1.00 44.44 345 VAL A CA 1
ATOM 2818 C C . VAL A 1 345 ? 10.268 6.802 35.200 1.00 44.44 345 VAL A C 1
ATOM 2820 O O . VAL A 1 345 ? 9.573 7.324 36.066 1.00 44.44 345 VAL A O 1
ATOM 2823 N N . GLU A 1 346 ? 11.192 7.510 34.543 1.00 38.28 346 GLU A N 1
ATOM 2824 C CA . GLU A 1 346 ? 11.668 8.846 34.972 1.00 38.28 346 GLU A CA 1
ATOM 2825 C C . GLU A 1 346 ? 10.646 10.006 34.873 1.00 38.28 346 GLU A C 1
ATOM 2827 O O . GLU A 1 346 ? 10.942 11.104 35.331 1.00 38.28 346 GLU A O 1
ATOM 2832 N N . ASN A 1 347 ? 9.443 9.793 34.321 1.00 39.62 347 ASN A N 1
ATOM 2833 C CA . ASN A 1 347 ? 8.445 10.847 34.051 1.00 39.62 347 ASN A CA 1
ATOM 2834 C C . ASN A 1 347 ? 7.096 10.656 34.785 1.00 39.62 347 ASN A C 1
ATOM 2836 O O . ASN A 1 347 ? 6.037 10.974 34.239 1.00 39.62 347 ASN A O 1
ATOM 2840 N N . VAL A 1 348 ? 7.101 10.138 36.020 1.00 39.88 348 VAL A N 1
ATOM 2841 C CA . VAL A 1 348 ? 5.891 10.074 36.868 1.00 39.88 348 VAL A CA 1
ATOM 2842 C C . VAL A 1 348 ? 6.155 10.695 38.241 1.00 39.88 348 VAL A C 1
ATOM 2844 O O . VAL A 1 348 ? 6.695 10.050 39.137 1.00 39.88 348 VAL A O 1
ATOM 2847 N N . GLU A 1 349 ? 5.737 11.950 38.421 1.00 29.91 349 GLU A N 1
ATOM 2848 C CA . GLU A 1 349 ? 5.736 12.610 39.732 1.00 29.91 349 GLU A CA 1
ATOM 2849 C C . GLU A 1 349 ? 4.774 11.891 40.707 1.00 29.91 349 GLU A C 1
ATOM 2851 O O . GLU A 1 349 ? 3.632 11.590 40.336 1.00 29.91 349 GLU A O 1
ATOM 2856 N N . PRO A 1 350 ? 5.183 11.611 41.960 1.00 37.59 350 PRO A N 1
ATOM 2857 C CA . PRO A 1 350 ? 4.373 10.847 42.904 1.00 37.59 350 PRO A CA 1
ATOM 2858 C C . PRO A 1 350 ? 3.283 11.709 43.562 1.00 37.59 350 PRO A C 1
ATOM 2860 O O . PRO A 1 350 ? 3.472 12.279 44.637 1.00 37.59 350 PRO A O 1
ATOM 2863 N N . ALA A 1 351 ? 2.101 11.765 42.946 1.00 37.34 351 ALA A N 1
ATOM 2864 C CA . ALA A 1 351 ? 0.907 12.320 43.584 1.00 37.34 351 ALA A CA 1
ATOM 2865 C C . ALA A 1 351 ? 0.371 11.366 44.683 1.00 37.34 351 ALA A C 1
ATOM 2867 O O . ALA A 1 351 ? 0.145 10.185 44.400 1.00 37.34 351 ALA A O 1
ATOM 2868 N N . PRO A 1 352 ? 0.124 11.835 45.924 1.00 35.09 352 PRO A N 1
ATOM 2869 C CA . PRO A 1 352 ? -0.350 10.979 47.010 1.00 35.09 352 PRO A CA 1
ATOM 2870 C C . PRO A 1 352 ? -1.826 10.591 46.828 1.00 35.09 352 PRO A C 1
ATOM 2872 O O . PRO A 1 352 ? -2.725 11.432 46.884 1.00 35.09 352 PRO A O 1
ATOM 2875 N N . ILE A 1 353 ? -2.086 9.295 46.652 1.00 40.25 353 ILE A N 1
ATOM 2876 C CA . ILE A 1 353 ? -3.440 8.736 46.535 1.00 40.25 353 ILE A CA 1
ATOM 2877 C C . ILE A 1 353 ? -4.089 8.520 47.909 1.00 40.25 353 ILE A C 1
ATOM 2879 O O . ILE A 1 353 ? -3.925 7.481 48.545 1.00 40.25 353 ILE A O 1
ATOM 2883 N N . LEU A 1 354 ? -4.884 9.501 48.346 1.00 41.09 354 LEU A N 1
ATOM 2884 C CA . LEU A 1 354 ? -5.868 9.319 49.416 1.00 41.09 354 LEU A CA 1
ATOM 2885 C C . LEU A 1 354 ? -7.046 8.477 48.903 1.00 41.09 354 LEU A C 1
ATOM 2887 O O . LEU A 1 354 ? -7.714 8.849 47.938 1.00 41.09 354 LEU A O 1
ATOM 2891 N N . GLY A 1 355 ? -7.318 7.348 49.559 1.00 43.69 355 GLY A N 1
ATOM 2892 C CA . GLY A 1 355 ? -8.444 6.479 49.218 1.00 43.69 355 GLY A CA 1
ATOM 2893 C C . GLY A 1 355 ? -9.779 7.021 49.734 1.00 43.69 355 GLY A C 1
ATOM 2894 O O . GLY A 1 355 ? -9.976 7.130 50.940 1.00 43.69 355 GLY A O 1
ATOM 2895 N N . VAL A 1 356 ? -10.719 7.297 48.825 1.00 37.12 356 VAL A N 1
ATOM 2896 C CA . VAL A 1 356 ? -12.133 7.595 49.124 1.00 37.12 356 VAL A CA 1
ATOM 2897 C C . VAL A 1 356 ? -13.045 6.918 48.100 1.00 37.12 356 VAL A C 1
ATOM 2899 O O . VAL A 1 356 ? -12.703 6.797 46.924 1.00 37.12 356 VAL A O 1
ATOM 2902 N N . SER A 1 357 ? -14.201 6.433 48.550 1.00 48.88 357 SER A N 1
ATOM 2903 C CA . SER A 1 357 ? -15.061 5.530 47.780 1.00 48.88 357 SER A CA 1
ATOM 2904 C C . SER A 1 357 ? -16.042 6.242 46.839 1.00 48.88 357 SER A C 1
ATOM 2906 O O . SER A 1 357 ? -16.632 7.268 47.172 1.00 48.88 357 SER A O 1
ATOM 2908 N N . GLY A 1 358 ? -16.278 5.626 45.674 1.00 51.69 358 GLY A N 1
ATOM 2909 C CA . GLY A 1 358 ? -17.540 5.658 44.914 1.00 51.69 358 GLY A CA 1
ATOM 2910 C C . GLY A 1 358 ? -17.986 6.964 44.237 1.00 51.69 358 GLY A C 1
ATOM 2911 O O . GLY A 1 358 ? -18.342 6.932 43.064 1.00 51.69 358 GLY A O 1
ATOM 2912 N N . GLY A 1 359 ? -18.014 8.098 44.943 1.00 47.09 359 GLY A N 1
ATOM 2913 C CA . GLY A 1 359 ? -18.736 9.303 44.504 1.00 47.09 359 GLY A CA 1
ATOM 2914 C C . GLY A 1 359 ? -17.890 10.418 43.879 1.00 47.09 359 GLY A C 1
ATOM 2915 O O . GLY A 1 359 ? -18.389 11.180 43.055 1.00 47.09 359 GLY A O 1
ATOM 2916 N N . MET A 1 360 ? -16.608 10.544 44.242 1.00 49.72 360 MET A N 1
ATOM 2917 C CA . MET A 1 360 ? -15.816 11.746 43.914 1.00 49.72 360 MET A CA 1
ATOM 2918 C C . MET A 1 360 ? -15.061 11.699 42.573 1.00 49.72 360 MET A C 1
ATOM 2920 O O . MET A 1 360 ? -14.538 12.724 42.138 1.00 49.72 360 MET A O 1
ATOM 2924 N N . GLY A 1 361 ? -15.043 10.563 41.864 1.00 50.91 361 GLY A N 1
ATOM 2925 C CA . GLY A 1 361 ? -14.352 10.446 40.568 1.00 50.91 361 GLY A CA 1
ATOM 2926 C C . GLY A 1 361 ? -14.893 11.404 39.496 1.00 50.91 361 GLY A C 1
ATOM 2927 O O . GLY A 1 361 ? -14.123 12.028 38.766 1.00 50.91 361 GLY A O 1
ATOM 2928 N N . VAL A 1 362 ? -16.215 11.606 39.460 1.00 57.03 362 VAL A N 1
ATOM 2929 C CA . VAL A 1 362 ? -16.860 12.586 38.567 1.00 57.03 362 VAL A CA 1
ATOM 2930 C C . VAL A 1 362 ? -16.475 14.018 38.954 1.00 57.03 362 VAL A C 1
ATOM 2932 O O . VAL A 1 362 ? -16.206 14.840 38.079 1.00 57.03 362 VAL A O 1
ATOM 2935 N N . LEU A 1 363 ? -16.362 14.311 40.255 1.00 51.12 363 LEU A N 1
ATOM 2936 C CA . LEU A 1 363 ? -15.946 15.627 40.746 1.00 51.12 363 LEU A CA 1
ATOM 2937 C C . LEU A 1 363 ? -14.493 15.947 40.356 1.00 51.12 363 LEU A C 1
ATOM 2939 O O . LEU A 1 363 ? -14.209 17.080 39.979 1.00 51.12 363 LEU A O 1
ATOM 2943 N N . PHE A 1 364 ? -13.592 14.958 40.358 1.00 59.88 364 PHE A N 1
ATOM 2944 C CA . PHE A 1 364 ? -12.219 15.127 39.866 1.00 59.88 364 PHE A CA 1
ATOM 2945 C C . PHE A 1 364 ? -12.173 15.453 38.363 1.00 59.88 364 PHE A C 1
ATOM 2947 O O . PHE A 1 364 ? -11.438 16.350 37.950 1.00 59.88 364 PHE A O 1
ATOM 2954 N N . ILE A 1 365 ? -12.998 14.791 37.542 1.00 59.81 365 ILE A N 1
ATOM 2955 C CA . ILE A 1 365 ? -13.117 15.110 36.109 1.00 59.81 365 ILE A CA 1
ATOM 2956 C C . ILE A 1 365 ? -13.668 16.532 35.919 1.00 59.81 365 ILE A C 1
ATOM 2958 O O . ILE A 1 365 ? -13.099 17.303 35.148 1.00 59.81 365 ILE A O 1
ATOM 2962 N N . ILE A 1 366 ? -14.710 16.921 36.662 1.00 62.34 366 ILE A N 1
ATOM 2963 C CA . ILE A 1 366 ? -15.281 18.278 36.617 1.00 62.34 366 ILE A CA 1
ATOM 2964 C C . ILE A 1 366 ? -14.247 19.333 37.046 1.00 62.34 366 ILE A C 1
ATOM 2966 O O . ILE A 1 366 ? -14.070 20.327 36.346 1.00 62.34 366 ILE A O 1
ATOM 2970 N N . LEU A 1 367 ? -13.494 19.107 38.127 1.00 60.69 367 LEU A N 1
ATOM 2971 C CA . LEU A 1 367 ? -12.403 19.990 38.566 1.00 60.69 367 LEU A CA 1
ATOM 2972 C C . LEU A 1 367 ? -11.285 20.100 37.516 1.00 60.69 367 LEU A C 1
ATOM 2974 O O . LEU A 1 367 ? -10.756 21.191 37.286 1.00 60.69 367 LEU A O 1
ATOM 2978 N N . LYS A 1 368 ? -10.959 19.005 36.817 1.00 58.75 368 LYS A N 1
ATOM 2979 C CA . LYS A 1 368 ? -9.979 19.003 35.721 1.00 58.75 368 LYS A CA 1
ATOM 2980 C C . LYS A 1 368 ? -10.492 19.733 34.470 1.00 58.75 368 LYS A C 1
ATOM 2982 O O . LYS A 1 368 ? -9.705 20.372 33.777 1.00 58.75 368 LYS A O 1
ATOM 2987 N N . VAL A 1 369 ? -11.798 19.715 34.200 1.00 60.12 369 VAL A N 1
ATOM 2988 C CA . VAL A 1 369 ? -12.422 20.522 33.133 1.00 60.12 369 VAL A CA 1
ATOM 2989 C C . VAL A 1 369 ? -12.454 22.009 33.513 1.00 60.12 369 VAL A C 1
ATOM 2991 O O . VAL A 1 369 ? -12.045 22.850 32.715 1.00 60.12 369 VAL A O 1
ATOM 2994 N N . LEU A 1 370 ? -12.852 22.348 34.743 1.00 56.69 370 LEU A N 1
ATOM 2995 C CA . LEU A 1 370 ? -12.922 23.734 35.229 1.00 56.69 370 LEU A CA 1
ATOM 2996 C C . LEU A 1 370 ? -11.546 24.417 35.297 1.00 56.69 370 LEU A C 1
ATOM 2998 O O . LEU A 1 370 ? -11.416 25.583 34.929 1.00 56.69 370 LEU A O 1
ATOM 3002 N N . THR A 1 371 ? -10.498 23.696 35.703 1.00 56.25 371 THR A N 1
ATOM 3003 C CA . THR A 1 371 ? -9.123 24.231 35.698 1.00 56.25 371 THR A CA 1
ATOM 3004 C C . THR A 1 371 ? -8.601 24.495 34.281 1.00 56.25 371 THR A C 1
ATOM 3006 O O . THR A 1 371 ? -7.947 25.515 34.068 1.00 56.25 371 THR A O 1
ATOM 3009 N N . ASN A 1 372 ? -8.959 23.668 33.290 1.00 53.91 372 ASN A N 1
ATOM 3010 C CA . ASN A 1 372 ? -8.662 23.950 31.879 1.00 53.91 372 ASN A CA 1
ATOM 3011 C C . ASN A 1 372 ? -9.478 25.134 31.326 1.00 53.91 372 ASN A C 1
ATOM 3013 O O . ASN A 1 372 ? -8.947 25.956 30.586 1.00 53.91 372 ASN A O 1
ATOM 3017 N N . LEU A 1 373 ? -10.746 25.299 31.715 1.00 53.28 373 LEU A N 1
ATOM 3018 C CA . LEU A 1 373 ? -11.528 26.479 31.319 1.00 53.28 373 LEU A CA 1
ATOM 3019 C C . LEU A 1 373 ? -10.912 27.788 31.852 1.00 53.28 373 LEU A C 1
ATOM 3021 O O . LEU A 1 373 ? -10.899 28.791 31.136 1.00 53.28 373 LEU A O 1
ATOM 3025 N N . ASN A 1 374 ? -10.315 27.771 33.049 1.00 49.59 374 ASN A N 1
ATOM 3026 C CA . ASN A 1 374 ? -9.596 28.926 33.597 1.00 49.59 374 ASN A CA 1
ATOM 3027 C C . ASN A 1 374 ? -8.272 29.249 32.874 1.00 49.59 374 ASN A C 1
ATOM 3029 O O . ASN A 1 374 ? -7.908 30.422 32.775 1.00 49.59 374 ASN A O 1
ATOM 3033 N N . SER A 1 375 ? -7.555 28.267 32.313 1.00 52.09 375 SER A N 1
ATOM 3034 C CA . SER A 1 375 ? -6.382 28.567 31.475 1.00 52.09 375 SER A CA 1
ATOM 3035 C C . SER A 1 375 ? -6.784 29.133 30.104 1.00 52.09 375 SER A C 1
ATOM 3037 O O . SER A 1 375 ? -6.107 30.034 29.594 1.00 52.09 375 SER A O 1
ATOM 3039 N N . TYR A 1 376 ? -7.932 28.724 29.547 1.00 47.44 376 TYR A N 1
ATOM 3040 C CA . TYR A 1 376 ? -8.505 29.366 28.358 1.00 47.44 376 TYR A CA 1
ATOM 3041 C C . TYR A 1 376 ? -8.931 30.821 28.616 1.00 47.44 376 TYR A C 1
ATOM 3043 O O . TYR A 1 376 ? -8.554 31.695 27.833 1.00 47.44 376 TYR A O 1
ATOM 3051 N N . THR A 1 377 ? -9.632 31.134 29.714 1.00 44.22 377 THR A N 1
ATOM 3052 C CA . THR A 1 377 ? -10.024 32.529 30.020 1.00 44.22 377 THR A CA 1
ATOM 3053 C C . THR A 1 377 ? -8.824 33.428 30.334 1.00 44.22 377 THR A C 1
ATOM 3055 O O . THR A 1 377 ? -8.823 34.599 29.940 1.00 44.22 377 THR A O 1
ATOM 3058 N N . TYR A 1 378 ? -7.764 32.902 30.960 1.00 45.19 378 TYR A N 1
ATOM 3059 C CA . TYR A 1 378 ? -6.512 33.641 31.159 1.00 45.19 378 TYR A CA 1
ATOM 3060 C C . TYR A 1 378 ? -5.807 33.946 29.824 1.00 45.19 378 TYR A C 1
ATOM 3062 O O . TYR A 1 378 ? -5.376 35.077 29.582 1.00 45.19 378 TYR A O 1
ATOM 3070 N N . THR A 1 379 ? -5.757 32.966 28.916 1.00 48.38 379 THR A N 1
ATOM 3071 C CA . THR A 1 379 ? -5.168 33.130 27.575 1.00 48.38 379 THR A CA 1
ATOM 3072 C C . THR A 1 379 ? -5.962 34.136 26.734 1.00 48.38 379 THR A C 1
ATOM 3074 O O . THR A 1 379 ? -5.375 35.041 26.142 1.00 48.38 379 THR A O 1
ATOM 3077 N N . TYR A 1 380 ? -7.296 34.057 26.757 1.00 41.41 380 TYR A N 1
ATOM 3078 C CA . TYR A 1 380 ? -8.187 34.965 26.027 1.00 41.41 380 TYR A CA 1
ATOM 3079 C C . TYR A 1 380 ? -8.030 36.428 26.483 1.00 41.41 380 TYR A C 1
ATOM 3081 O O . TYR A 1 380 ? -7.872 37.330 25.657 1.00 41.41 380 TYR A O 1
ATOM 3089 N N . ASN A 1 381 ? -7.950 36.671 27.798 1.00 43.62 381 ASN A N 1
ATOM 3090 C CA . ASN A 1 381 ? -7.670 38.003 28.349 1.00 43.62 381 ASN A CA 1
ATOM 3091 C C . ASN A 1 381 ? -6.283 38.541 27.948 1.00 43.62 381 ASN A C 1
ATOM 3093 O O . ASN A 1 381 ? -6.126 39.744 27.712 1.00 43.62 381 ASN A O 1
ATOM 3097 N N . LYS A 1 382 ? -5.274 37.666 27.828 1.00 45.09 382 LYS A N 1
ATOM 3098 C CA . LYS A 1 382 ? -3.933 38.048 27.360 1.00 45.09 382 LYS A CA 1
ATOM 3099 C C . LYS A 1 382 ? -3.950 38.454 25.880 1.00 45.09 382 LYS A C 1
ATOM 3101 O O . LYS A 1 382 ? -3.340 39.463 25.527 1.00 45.09 382 LYS A O 1
ATOM 3106 N N . CYS A 1 383 ? -4.711 37.750 25.038 1.00 46.69 383 CYS A N 1
ATOM 3107 C CA . CYS A 1 383 ? -4.928 38.122 23.636 1.00 46.69 383 CYS A CA 1
ATOM 3108 C C . CYS A 1 383 ? -5.658 39.470 23.485 1.00 46.69 383 CYS A C 1
ATOM 3110 O O . CYS A 1 383 ? -5.215 40.303 22.695 1.00 46.69 383 CYS A O 1
ATOM 3112 N N . ILE A 1 384 ? -6.711 39.732 24.270 1.00 48.56 384 ILE A N 1
ATOM 3113 C CA . ILE A 1 384 ? -7.459 41.006 24.217 1.00 48.56 384 ILE A CA 1
ATOM 3114 C C . ILE A 1 384 ? -6.564 42.207 24.564 1.00 48.56 384 ILE A C 1
ATOM 3116 O O . ILE A 1 384 ? -6.598 43.218 23.859 1.00 48.56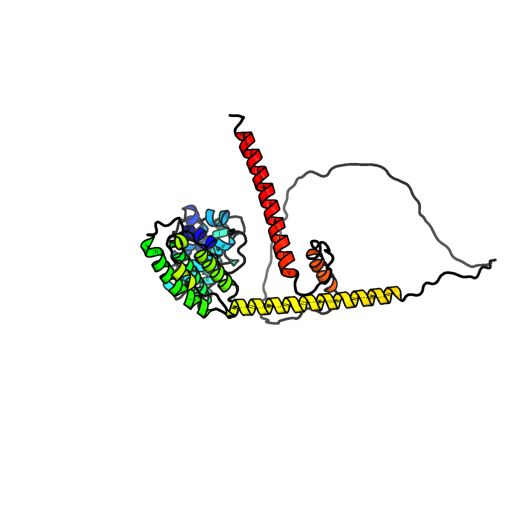 384 ILE A O 1
ATOM 3120 N N . LYS A 1 385 ? -5.705 42.101 25.592 1.00 43.22 385 LYS A N 1
ATOM 3121 C CA . LYS A 1 385 ? -4.759 43.182 25.937 1.00 43.22 385 LYS A CA 1
ATOM 3122 C C . LYS A 1 385 ? -3.750 43.476 24.820 1.00 43.22 385 LYS A C 1
ATOM 3124 O O . LYS A 1 385 ? -3.445 44.644 24.585 1.00 43.22 385 LYS A O 1
ATOM 3129 N N . ILE A 1 386 ? -3.278 42.453 24.104 1.00 51.22 386 ILE A N 1
ATOM 3130 C CA . ILE A 1 386 ? -2.387 42.626 22.942 1.00 51.22 386 ILE A CA 1
ATOM 3131 C C . ILE A 1 386 ? -3.133 43.302 21.778 1.00 51.22 386 ILE A C 1
ATOM 3133 O O . ILE A 1 386 ? -2.584 44.200 21.138 1.00 51.22 386 ILE A O 1
ATOM 3137 N N . TYR A 1 387 ? -4.394 42.929 21.534 1.00 42.34 387 TYR A N 1
ATOM 3138 C CA . TYR A 1 387 ? -5.202 43.509 20.457 1.00 42.34 387 TYR A CA 1
ATOM 3139 C C . TYR A 1 387 ? -5.527 44.995 20.682 1.00 42.34 387 TYR A C 1
ATOM 3141 O O . TYR A 1 387 ? -5.515 45.772 19.729 1.00 42.34 387 TYR A O 1
ATOM 3149 N N . HIS A 1 388 ? -5.755 45.414 21.933 1.00 43.25 388 HIS A N 1
ATOM 3150 C CA . HIS A 1 388 ? -5.951 46.831 22.263 1.00 43.25 388 HIS A CA 1
ATOM 3151 C C . HIS A 1 388 ? -4.671 47.665 22.120 1.00 43.25 388 HIS A C 1
ATOM 3153 O O . HIS A 1 388 ? -4.730 48.761 21.567 1.00 43.25 388 HIS A O 1
ATOM 3159 N N . TYR A 1 389 ? -3.510 47.151 22.545 1.00 39.81 389 TYR A N 1
ATOM 3160 C CA . TYR A 1 389 ? -2.241 47.885 22.418 1.00 39.81 389 TYR A CA 1
ATOM 3161 C C . TYR A 1 389 ? -1.851 48.168 20.960 1.00 39.81 389 TYR A C 1
ATOM 3163 O O . TYR A 1 389 ? -1.271 49.210 20.668 1.00 39.81 389 TYR A O 1
ATOM 3171 N N . ARG A 1 390 ? -2.210 47.275 20.028 1.00 40.38 390 ARG A N 1
ATOM 3172 C CA . ARG A 1 390 ? -1.947 47.443 18.589 1.00 40.38 390 ARG A CA 1
ATOM 3173 C C . ARG A 1 390 ? -2.900 48.401 17.863 1.00 40.38 390 ARG A C 1
ATOM 3175 O O . ARG A 1 390 ? -2.724 48.606 16.667 1.00 40.38 390 ARG A O 1
ATOM 3182 N N . LYS A 1 391 ? -3.895 48.973 18.553 1.00 42.81 391 LYS A N 1
ATOM 3183 C CA . LYS A 1 391 ? -4.899 49.889 17.977 1.00 42.81 391 LYS A CA 1
ATOM 3184 C C . LYS A 1 391 ? -4.782 51.335 18.492 1.00 42.81 391 LYS A C 1
ATOM 3186 O O . LYS A 1 391 ? -5.736 52.098 18.391 1.00 42.81 391 LYS A O 1
ATOM 3191 N N . ILE A 1 392 ? -3.633 51.675 19.085 1.00 47.53 392 ILE A N 1
ATOM 3192 C CA . ILE A 1 392 ? -3.296 53.004 19.641 1.00 47.53 392 ILE A CA 1
ATOM 3193 C C . ILE A 1 392 ? -1.981 53.543 19.015 1.00 47.53 392 ILE A C 1
ATOM 3195 O O . ILE A 1 392 ? -1.505 54.618 19.361 1.00 47.53 392 ILE A O 1
ATOM 3199 N N . THR A 1 393 ? -1.380 52.805 18.073 1.00 47.66 393 THR A N 1
ATOM 3200 C CA . THR A 1 393 ? -0.063 53.098 17.464 1.00 47.66 393 THR A CA 1
ATOM 3201 C C . THR A 1 393 ? -0.059 53.037 15.928 1.00 47.66 393 THR A C 1
ATOM 3203 O O . THR A 1 393 ? 0.985 52.797 15.323 1.00 47.66 393 THR A O 1
ATOM 3206 N N . TYR A 1 394 ? -1.221 53.287 15.315 1.00 42.22 394 TYR A N 1
ATOM 3207 C CA . TYR A 1 394 ? -1.429 53.603 13.895 1.00 42.22 394 TYR A CA 1
ATOM 3208 C C . TYR A 1 394 ? -2.576 54.609 13.770 1.00 42.22 394 TYR A C 1
ATOM 3210 O O . TYR A 1 394 ? -3.547 54.445 14.546 1.00 42.22 394 TYR A O 1
#

Secondary structure (DSSP, 8-state):
---TT--SSSPPHHHHHHHHHHHSS----HHHHHHHHHHHHHHHTTT---GGGHHHHHHHHHHHT-HHIIIIIIHHHHHHHHHHHHHHHHTTT-TT--HHHHHHHHHHHHHHHHHH-SS---STTT-----HHHHHHHHHHHHHHHHHGGGSTTS---TTTHHHHHHHHHHHHHHHHHHHTT-TT-HHHHHHHHHHHHHHHT-HHHHHTTTHHHHTTS---HHHHHHHHHHHHHHHHHHHHHHHHHHHHHHHHHHHHHTS----------------------------------------------------------------PPPPPSS-HHHHHHHHHHHHHTT----------SSSHHHHHHHHHHHHHHHHHHHHHHHHHHHHHTTS--

Radius of gyration: 35.23 Å; chains: 1; bounding box: 92×81×102 Å

Foldseek 3Di:
DAQAPDDDLADALVLLVVQCVQLVDQPQDPLLVVLLVQLQVVCVVVVLDDVVCSVVSSSVSSLVVSVCSCPVRHLVSSLSVNLLVSLVCCVPPVVPDDQVNLVSSLSSQQSSCVSVDPDPSGSSVNRGRDDDPRSVLRVLLVVLSVLVVLLDPVDPHDLQCVLVSLLVSQVSLQVSLVVPQLDPPCLVVLVSSVVSLVCCVPRPSCVVSVNVVSSVSRDHSVNSVVVVVVVVVVVVVVVVVVVVVVVVVVVVVVVVVVPDDDDDDDDDDDDDDDDDDDDDDDDDDDDDDDDDDDDYDDDDDDDDDDDDDDDDDDDDDDDDDDDDDDDDDDDDPVVVVVVVVVVPPPPDDDDDDDDDDDDCPVVVVVVVVVVVVVVVVVVVVVVVVVVVVVVVPD

Organism: NCBI:txid1035514

Sequence (394 aa):
MDCSNHQGLYLNFYCYSKLKPYFSENRITESGKEYLKKSIDALKVKGKYNDSYSDIFYDLAGSFMEYHAFLIIGQIPSCKLINYMLNAKFGNTYKHVDETLFEDFKEFTDLFFKEYSSISSSCKRYMKYLEGDELYKMKTLYTLYDEYEKFTPEKKTNTNILCSDLNVLRVQYNPFLNKYDGKENTDELMEKLINLKESIEKNPLLINAKCQNEIKYFHSPTQYLEKKNQEREKAAREAEAAKVAQQRKEAEQAAKNQALPGKEPQETRSLQVSQTSQETQDELRGRLLIQSQHAGTKLSESLGFEKTRTNLRDPELYESGYTITAPPSGEGIMDSIKGTFNRIVENVEPAPILGVSGGMGVLFIILKVLTNLNSYTYTYNKCIKIYHYRKITY